Protein AF-0000000086519207 (afdb_homodimer)

Organism: NCBI:txid100452

Foldseek 3Di:
DVVVVPPVPPPVVVVVPPPPPPPDCPPPPCVVVPDDPPPPPPDDDPPVPPPDDPDPPPPPPCDDDDPPPPPCCVVPPQDPPRVVVVVLVVLLVVLLVLLVVLLVVLVVLLVVLLVLLVVLLVLLVVLLVLLVVLLVCPPVVPSNVVSVVVNVVSVVVNVVSVVVNVVSVVVNVVSLVSLQVSLVSNVVSVNNVSSVVSVVSSVVSVVSSVVSVVSSVVSVVSSVVSVVVSVVSVVVVVVVVVVVVVVVVD/DVVVPPPDPPPPVVVVPPPPPPPPPPDDPCVVVPPDPPDPPPPDDPPVPPDDDPDPDPPPPCDDDDPPPPPCPVVPPQDPPRPVVVVLVVLLVVLLVLLVVLLVVLVVLLVVLLVLLVVLLVLLVVLLVLLVVLLVCPPVVPSNVVSVVVNVVSVVVNVVSVVVNVVSVVVNVVSLVSLQVSLVSSVVSVNNVSSVVSVVSSVVSVVSSVVSVVSSVVSVVSSVVSVVVSVVSVVVVVVVVVVVVVVVVD

pLDDT: mean 71.99, std 31.91, range [19.48, 98.69]

Radius of gyration: 36.71 Å; Cα contacts (8 Å, |Δi|>4): 319; chains: 2; bounding box: 105×135×76 Å

Nearest PDB structures (foldseek):
  8e2i-assembly1_F  TM=9.210E-01  e=1.579E-06  Homo sapiens
  8auw-assembly1_D  TM=9.652E-01  e=3.351E-06  Homo sapiens
  4tx5-assembly1_B  TM=9.513E-01  e=6.764E-06  Homo sapiens
  6jx6-assembly1_A  TM=9.518E-01  e=3.048E-05  Homo sapiens
  8e2i-assembly1_F  TM=9.207E-01  e=1.994E-06  Homo sapiens

Sequence (500 aa):
MFSLFSNLYWPAFANMNRFRSIRHPVAKYVQLLSFGGAQTLLAQPFMYTESKEATRSENSHHLPNRPVYSSSSEALTFEPDDPRLRSSECLKNAAGLAVDSTSAILSQTVYTVINIEEQYVELVNRLILLLELQLQVLGLGAEEEKVADLILQTRHEISQVYKRKQDLVILFDSVEKLAVTTAEVAFAAGATYASTSIGERLYSAVREIQQLRATSDEADKNLRSVEVQSIEVMTKHEQNKEVHDRANKTMFSLFSNLYWPAFANMNRFRSIRHPVAKYVQLLSFGGAQTLLAQPFMYTESKEATRSENSHHLPNRPVYSSSSEALTFEPDDPRLRSSECLKNAAGLAVDSTSAILSQTVYTVINIEEQYVELVNRLILLLELQLQVLGLGAEEEKVADLILQTRHEISQVYKRKQDLVILFDSVEKLAVTTAEVAFAAGATYASTSIGERLYSAVREIQQLRATSDEADKNLRSVEVQSIEVMTKHEQNKEVHDRANKT

InterPro domains:
  IPR009062 Smac/DIABLO-like superfamily [SSF46984] (85-245)
  IPR015142 Smac/DIABLO protein [PF09057] (85-243)
  IPR015142 Smac/DIABLO protein [PTHR32247] (81-245)

Solvent-accessible surface area (backbone atoms only — not comparable to full-atom values): 28610 Å² total; per-residue (Å²): 130,74,72,69,68,63,72,74,63,73,62,70,66,62,66,64,66,65,74,62,80,76,74,69,80,66,64,71,69,57,55,70,71,63,65,83,86,75,72,79,76,72,82,71,83,82,69,81,68,86,77,73,83,76,79,79,75,72,81,68,79,76,71,79,82,66,82,72,74,75,72,76,66,72,66,75,75,61,54,93,82,26,70,63,54,57,52,45,50,51,38,26,50,28,30,46,45,30,44,52,25,42,49,46,34,48,51,48,50,50,52,51,50,52,52,50,47,51,51,46,42,51,45,51,52,49,45,45,52,44,53,56,48,41,68,74,30,62,90,40,66,72,61,35,50,55,47,50,52,50,46,53,52,44,52,51,53,45,53,56,50,49,55,52,49,52,53,48,52,56,36,49,54,36,42,50,51,32,45,53,34,41,24,51,33,12,42,64,46,66,27,52,65,55,17,52,50,48,50,50,50,49,52,54,51,53,52,52,51,51,52,52,50,50,54,42,52,50,48,50,52,51,38,53,52,52,51,55,51,47,51,53,53,51,52,52,50,52,53,52,51,52,54,53,54,57,54,69,74,98,132,76,75,71,70,66,76,69,71,62,64,70,68,62,65,62,67,65,75,62,78,76,72,68,76,80,64,71,68,63,56,70,66,60,64,70,84,75,74,81,78,72,84,68,80,81,68,82,72,83,78,75,85,76,79,77,74,71,81,73,77,80,70,76,84,67,83,72,76,75,72,76,68,72,68,74,76,61,54,94,83,27,68,64,54,56,50,46,51,52,39,24,50,28,32,46,44,30,42,52,26,43,48,47,34,47,50,47,48,51,52,49,50,52,53,50,49,50,51,45,40,51,46,50,50,50,44,43,54,44,54,55,50,43,67,73,30,62,90,42,65,73,61,36,51,54,46,51,51,51,44,54,53,46,51,51,51,45,54,58,49,48,52,52,49,52,52,48,52,54,38,49,55,36,43,50,53,34,44,54,34,40,25,50,34,12,42,64,46,65,27,51,67,55,17,52,50,49,50,51,51,49,52,53,50,53,52,52,53,52,53,52,49,50,54,41,51,49,48,51,53,51,39,53,53,51,50,54,51,45,50,54,52,51,52,51,52,52,53,52,52,52,54,53,54,57,55,69,74,98

Secondary structure (DSSP, 8-state):
--GGGTS----TTGGGGG--------TGGGGGG--S-------------------------------------------TT-HHHHHHHHHHHHHHHHHHHHHHHHHHHHHHHHHHHHHHHHHHHHHHHHHHHHHHSTT-HHHHHHHHHHHHHHHHHHHHHHHHHHHHHHHHHHHHHHHHHHHHHHHHTT-HHHHHHHHHHHHHHHHHHHHHHHHHHHHHHHHHHHHHHHHHHHHHHHHHHHHHHHHHH-/--GGGSSSSSSTTGGGGG---------SGGGTTTT--------------------------------------------TT-HHHHHHHHHHHHHHHHHHHHHHHHHHHHHHHHHHHHHHHHHHHHHHHHHHHHHHSTT-HHHHHHHHHHHHHHHHHHHHHHHHHHHHHHHHHHHHHHHHHHHHHHHHTT-HHHHHHHHHHHHHHHHHHHHHHHHHHHHHHHHHHHHHHHHHHHHHHHHHHHHHHHHHH-

Structure (mmCIF, N/CA/C/O backbone):
data_AF-0000000086519207-model_v1
#
loop_
_entity.id
_entity.type
_entity.pdbx_description
1 polymer 'Direct IAP-binding protein with low pI'
#
loop_
_atom_site.group_PDB
_atom_site.id
_atom_site.type_symbol
_atom_site.label_atom_id
_atom_site.label_alt_id
_atom_site.label_comp_id
_atom_site.label_asym_id
_atom_site.label_entity_id
_atom_site.label_seq_id
_atom_site.pdbx_PDB_ins_code
_atom_site.Cartn_x
_atom_site.Cartn_y
_atom_site.Cartn_z
_atom_site.occupancy
_atom_site.B_iso_or_equiv
_atom_site.auth_seq_id
_atom_site.auth_comp_id
_atom_site.auth_asym_id
_atom_site.auth_atom_id
_atom_site.pdbx_PDB_model_num
ATOM 1 N N . MET A 1 1 ? 11.43 58.031 8.531 1 24.39 1 MET A N 1
ATOM 2 C CA . MET A 1 1 ? 11.844 56.656 8.734 1 24.39 1 MET A CA 1
ATOM 3 C C . MET A 1 1 ? 10.648 55.719 8.641 1 24.39 1 MET A C 1
ATOM 5 O O . MET A 1 1 ? 10.805 54.5 8.75 1 24.39 1 MET A O 1
ATOM 9 N N . PHE A 1 2 ? 9.367 56.281 8.719 1 30.7 2 PHE A N 1
ATOM 10 C CA . PHE A 1 2 ? 8.062 55.656 8.664 1 30.7 2 PHE A CA 1
ATOM 11 C C . PHE A 1 2 ? 7.746 55.188 7.246 1 30.7 2 PHE A C 1
ATOM 13 O O . PHE A 1 2 ? 6.77 54.469 7.023 1 30.7 2 PHE A O 1
ATOM 20 N N . SER A 1 3 ? 8.352 55.781 6.176 1 30.7 3 SER A N 1
ATOM 21 C CA . SER A 1 3 ? 7.973 55.469 4.805 1 30.7 3 SER A CA 1
ATOM 22 C C . SER A 1 3 ? 8.367 54.031 4.449 1 30.7 3 SER A C 1
ATOM 24 O O . SER A 1 3 ? 7.996 53.531 3.387 1 30.7 3 SER A O 1
ATOM 26 N N . LEU A 1 4 ? 9.406 53.531 5.078 1 29.53 4 LEU A N 1
ATOM 27 C CA . LEU A 1 4 ? 9.938 52.25 4.625 1 29.53 4 LEU A CA 1
ATOM 28 C C . LEU A 1 4 ? 8.961 51.125 4.922 1 29.53 4 LEU A C 1
ATOM 30 O O . LEU A 1 4 ? 9.148 49.969 4.465 1 29.53 4 LEU A O 1
ATOM 34 N N . PHE A 1 5 ? 8.008 51.375 5.918 1 34.16 5 PHE A N 1
ATOM 35 C CA . PHE A 1 5 ? 7.148 50.25 6.246 1 34.16 5 PHE A CA 1
ATOM 36 C C . PHE A 1 5 ? 6.078 50.062 5.176 1 34.16 5 PHE A C 1
ATOM 38 O O . PHE A 1 5 ? 5.258 49.156 5.27 1 34.16 5 PHE A O 1
ATOM 45 N N . SER A 1 6 ? 5.867 51.094 4.273 1 31.67 6 SER A N 1
ATOM 46 C CA . SER A 1 6 ? 4.723 50.875 3.389 1 31.67 6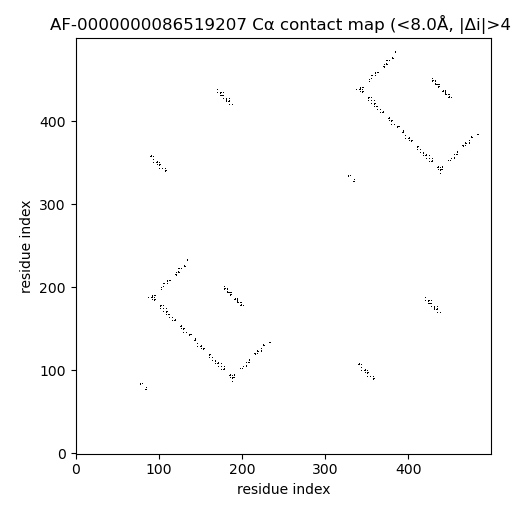 SER A CA 1
ATOM 47 C C . SER A 1 6 ? 4.977 49.719 2.422 1 31.67 6 SER A C 1
ATOM 49 O O . SER A 1 6 ? 4.047 49.031 2.041 1 31.67 6 SER A O 1
ATOM 51 N N . ASN A 1 7 ? 6.168 49.719 1.707 1 30.86 7 ASN A N 1
ATOM 52 C CA . ASN A 1 7 ? 6.293 48.906 0.504 1 30.86 7 ASN A CA 1
ATOM 53 C C . ASN A 1 7 ? 6.395 47.406 0.841 1 30.86 7 ASN A C 1
ATOM 55 O O . ASN A 1 7 ? 6.688 46.594 -0.03 1 30.86 7 ASN A O 1
ATOM 59 N N . LEU A 1 8 ? 6.832 47.125 1.994 1 29.39 8 LEU A N 1
ATOM 60 C CA . LEU A 1 8 ? 6.973 45.656 2.1 1 29.39 8 LEU A CA 1
ATOM 61 C C . LEU A 1 8 ? 5.609 45 2.051 1 29.39 8 LEU A C 1
ATOM 63 O O . LEU A 1 8 ? 4.984 44.75 3.09 1 29.39 8 LEU A O 1
ATOM 67 N N . TYR A 1 9 ? 4.621 45.594 1.282 1 30.41 9 TYR A N 1
ATOM 68 C CA . TYR A 1 9 ? 3.344 44.938 1.019 1 30.41 9 TYR A CA 1
ATOM 69 C C . TYR A 1 9 ? 3.551 43.5 0.529 1 30.41 9 TYR A C 1
ATOM 71 O O . TYR A 1 9 ? 4.477 43.219 -0.237 1 30.41 9 TYR A O 1
ATOM 79 N N . TRP A 1 10 ? 2.678 42.469 1.16 1 34.84 10 TRP A N 1
ATOM 80 C CA . TRP A 1 10 ? 2.496 41.031 1.394 1 34.84 10 TRP A CA 1
ATOM 81 C C . TRP A 1 10 ? 2.107 40.312 0.105 1 34.84 10 TRP A C 1
ATOM 83 O O . TRP A 1 10 ? 0.924 40.25 -0.23 1 34.84 10 TRP A O 1
ATOM 93 N N . PRO A 1 11 ? 2.758 40.531 -1.058 1 32.5 11 PRO A N 1
ATOM 94 C CA . PRO A 1 11 ? 2.346 39.562 -2.082 1 32.5 11 PRO A CA 1
ATOM 95 C C . PRO A 1 11 ? 2.434 38.125 -1.604 1 32.5 11 PRO A C 1
ATOM 97 O O . PRO A 1 11 ? 1.894 37.219 -2.25 1 32.5 11 PRO A O 1
ATOM 100 N N . ALA A 1 12 ? 3.26 37.969 -0.569 1 32.34 12 ALA A N 1
ATOM 101 C CA . ALA A 1 12 ? 3.525 36.531 -0.323 1 32.34 12 ALA A CA 1
ATOM 102 C C . ALA A 1 12 ? 2.248 35.812 0.074 1 32.34 12 ALA A C 1
ATOM 104 O O . ALA A 1 12 ? 2.135 34.594 -0.128 1 32.34 12 ALA A O 1
ATOM 105 N N . PHE A 1 13 ? 1.329 36.5 0.765 1 36.12 13 PHE A N 1
ATOM 106 C CA . PHE A 1 13 ? 0.187 35.719 1.213 1 36.12 13 PHE A CA 1
ATOM 107 C C . PHE A 1 13 ? -0.765 35.438 0.056 1 36.12 13 PHE A C 1
ATOM 109 O O . PHE A 1 13 ? -1.738 34.688 0.212 1 36.12 13 PHE A O 1
ATOM 116 N N . ALA A 1 14 ? -0.701 36.188 -1.072 1 32.34 14 ALA A N 1
ATOM 117 C CA . ALA A 1 14 ? -1.668 35.875 -2.123 1 32.34 14 ALA A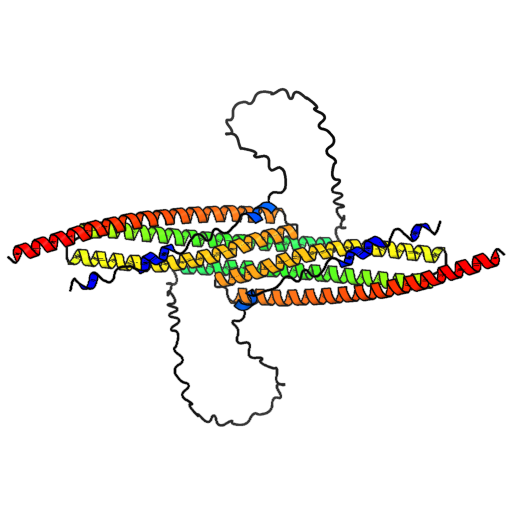 CA 1
ATOM 118 C C . ALA A 1 14 ? -1.455 34.469 -2.674 1 32.34 14 ALA A C 1
ATOM 120 O O . ALA A 1 14 ? -2.393 33.844 -3.176 1 32.34 14 ALA A O 1
ATOM 121 N N . ASN A 1 15 ? -0.24 34.125 -2.834 1 30.66 15 ASN A N 1
ATOM 122 C CA . ASN A 1 15 ? -0.024 32.875 -3.557 1 30.66 15 ASN A CA 1
ATOM 123 C C . ASN A 1 15 ? -0.423 31.656 -2.717 1 30.66 15 ASN A C 1
ATOM 125 O O . ASN A 1 15 ? -0.167 30.516 -3.105 1 30.66 15 ASN A O 1
ATOM 129 N N . MET A 1 16 ? -0.828 31.953 -1.453 1 29.11 16 MET A N 1
ATOM 130 C CA . MET A 1 16 ? -1.184 30.766 -0.676 1 29.11 16 MET A CA 1
ATOM 131 C C . MET A 1 16 ? -2.451 30.109 -1.222 1 29.11 16 MET A C 1
ATOM 133 O O . MET A 1 16 ? -2.793 29 -0.841 1 29.11 16 MET A O 1
ATOM 137 N N . ASN A 1 17 ? -3.285 30.938 -1.948 1 30.48 17 ASN A N 1
ATOM 138 C CA . ASN A 1 17 ? -4.574 30.328 -2.266 1 30.48 17 ASN A CA 1
ATOM 139 C C . ASN A 1 17 ? -4.426 29.203 -3.291 1 30.48 17 ASN A C 1
ATOM 141 O O . ASN A 1 17 ? -5.418 28.641 -3.74 1 30.48 17 ASN A O 1
ATOM 145 N N . ARG A 1 18 ? -3.289 29.203 -3.959 1 27.53 18 ARG A N 1
ATOM 146 C CA . ARG A 1 18 ? -3.371 28.328 -5.129 1 27.53 18 ARG A CA 1
ATOM 147 C C . ARG A 1 18 ? -3.441 26.859 -4.715 1 27.53 18 ARG A C 1
ATOM 149 O O . ARG A 1 18 ? -3.432 25.969 -5.566 1 27.53 18 ARG A O 1
ATOM 156 N N . PHE A 1 19 ? -3.098 26.578 -3.516 1 29.86 19 PHE A N 1
ATOM 157 C CA . PHE A 1 19 ? -3.16 25.125 -3.355 1 29.86 19 PHE A CA 1
ATOM 158 C C . PHE A 1 19 ? -4.602 24.641 -3.406 1 29.86 19 PHE A C 1
ATOM 160 O O . PHE A 1 19 ? -5.324 24.719 -2.41 1 29.86 19 PHE A O 1
ATOM 167 N N . ARG A 1 20 ? -5.336 24.812 -4.543 1 24.98 20 ARG A N 1
ATOM 168 C CA . ARG A 1 20 ? -6.621 24.188 -4.844 1 24.98 20 ARG A CA 1
ATOM 169 C C . ARG A 1 20 ? -6.629 22.719 -4.43 1 24.98 20 ARG A C 1
ATOM 171 O O . ARG A 1 20 ? -5.59 22.062 -4.461 1 24.98 20 ARG A O 1
ATOM 178 N N . SER A 1 21 ? -7.863 22.266 -3.965 1 27.11 21 SER A N 1
ATOM 179 C CA . SER A 1 21 ? -8.375 20.984 -3.518 1 27.11 21 SER A CA 1
ATOM 180 C C . SER A 1 21 ? -8.055 19.875 -4.52 1 27.11 21 SER A C 1
ATOM 182 O O . SER A 1 21 ? -8.43 19.969 -5.691 1 27.11 21 SER A O 1
ATOM 184 N N . ILE A 1 22 ? -6.906 19.438 -4.52 1 27.31 22 ILE A N 1
ATOM 185 C CA . ILE A 1 22 ? -6.828 18.172 -5.23 1 27.31 22 ILE A CA 1
ATOM 186 C C . ILE A 1 22 ? -7.977 17.266 -4.797 1 27.31 22 ILE A C 1
ATOM 188 O O . ILE A 1 22 ? -7.988 16.75 -3.67 1 27.31 22 ILE A O 1
ATOM 192 N N . ARG A 1 23 ? -9.195 17.516 -5.312 1 27.05 23 ARG A N 1
ATOM 193 C CA . ARG A 1 23 ? -10.281 16.547 -5.215 1 27.05 23 ARG A CA 1
ATOM 194 C C . ARG A 1 23 ? -9.828 15.164 -5.676 1 27.05 23 ARG A C 1
ATOM 196 O O . ARG A 1 23 ? -9.445 14.984 -6.832 1 27.05 23 ARG A O 1
ATOM 203 N N . HIS A 1 24 ? -9.219 14.461 -4.777 1 28.16 24 HIS A N 1
ATOM 204 C CA . HIS A 1 24 ? -8.914 13.07 -5.09 1 28.16 24 HIS A CA 1
ATOM 205 C C . HIS A 1 24 ? -10.18 12.281 -5.402 1 28.16 24 HIS A C 1
ATOM 207 O O . HIS A 1 24 ? -11.203 12.445 -4.723 1 28.16 24 HIS A O 1
ATOM 213 N N . PRO A 1 25 ? -10.398 11.953 -6.633 1 24.98 25 PRO A N 1
ATOM 214 C CA . PRO A 1 25 ? -11.516 11.055 -6.941 1 24.98 25 PRO A CA 1
ATOM 215 C C . PRO A 1 25 ? -11.516 9.789 -6.082 1 24.98 25 PRO A C 1
ATOM 217 O O . PRO A 1 25 ? -10.641 8.938 -6.238 1 24.98 25 PRO A O 1
ATOM 220 N N . VAL A 1 26 ? -11.734 9.914 -4.883 1 30.59 26 VAL A N 1
ATOM 221 C CA . VAL A 1 26 ? -11.969 8.703 -4.102 1 30.59 26 VAL A CA 1
ATOM 222 C C . VAL A 1 26 ? -13.133 7.918 -4.703 1 30.59 26 VAL A C 1
ATOM 224 O O . VAL A 1 26 ? -13.617 6.957 -4.102 1 30.59 26 VAL A O 1
ATOM 227 N N . ALA A 1 27 ? -13.805 8.406 -5.773 1 23.67 27 ALA A N 1
ATOM 228 C CA . ALA A 1 27 ? -15.102 7.789 -6.043 1 23.67 27 ALA A CA 1
ATOM 229 C C . ALA A 1 27 ? -14.953 6.297 -6.328 1 23.67 27 ALA A C 1
ATOM 231 O O . ALA A 1 27 ? -15.75 5.484 -5.863 1 23.67 27 ALA A O 1
ATOM 232 N N . LYS A 1 28 ? -14.141 6.027 -7.305 1 28.42 28 LYS A N 1
ATOM 233 C CA . LYS A 1 28 ? -14.547 4.785 -7.957 1 28.42 28 LYS A CA 1
ATOM 234 C C . LYS A 1 28 ? -14.258 3.578 -7.066 1 28.42 28 LYS A C 1
ATOM 236 O O . LYS A 1 28 ? -14.789 2.488 -7.305 1 28.42 28 LYS A O 1
ATOM 241 N N . TYR A 1 29 ? -13.211 3.742 -6.23 1 25.97 29 TYR A N 1
ATOM 242 C CA . TYR A 1 29 ? -12.82 2.436 -5.711 1 25.97 29 TYR A CA 1
ATOM 243 C C . TYR A 1 29 ? -13.789 1.962 -4.637 1 25.97 29 TYR A C 1
ATOM 245 O O . TYR A 1 29 ? -13.641 0.86 -4.102 1 25.97 29 TYR A O 1
ATOM 253 N N . VAL A 1 30 ? -14.586 2.904 -4.152 1 29.69 30 VAL A N 1
ATOM 254 C CA . VAL A 1 30 ? -15.438 2.371 -3.094 1 29.69 30 VAL A CA 1
ATOM 255 C C . VAL A 1 30 ? -16.422 1.354 -3.678 1 29.69 30 VAL A C 1
ATOM 257 O O . VAL A 1 30 ? -17.25 0.794 -2.959 1 29.69 30 VAL A O 1
ATOM 260 N N . GLN A 1 31 ? -16.469 1.363 -5.008 1 28.92 31 GLN A N 1
ATOM 261 C CA . GLN A 1 31 ? -17.5 0.447 -5.477 1 28.92 31 GLN A CA 1
ATOM 262 C C . GLN A 1 31 ? -17.188 -0.991 -5.074 1 28.92 31 GLN A C 1
ATOM 264 O O . GLN A 1 31 ? -18.031 -1.872 -5.172 1 28.92 31 GLN A O 1
ATOM 269 N N . LEU A 1 32 ? -15.914 -1.233 -4.957 1 29.12 32 LEU A N 1
ATOM 270 C CA . LEU A 1 32 ? -15.75 -2.67 -4.758 1 29.12 32 LEU A CA 1
ATOM 271 C C . LEU A 1 32 ? -16.328 -3.102 -3.414 1 29.12 32 LEU A C 1
ATOM 273 O O . LEU A 1 32 ? -16.484 -4.297 -3.156 1 29.12 32 LEU A O 1
ATOM 277 N N . LEU A 1 33 ? -16.406 -2.094 -2.467 1 29.27 33 LEU A N 1
ATOM 278 C CA . LEU A 1 33 ? -16.906 -2.6 -1.193 1 29.27 33 LEU A CA 1
ATOM 279 C C . LEU A 1 33 ? -18.391 -2.93 -1.284 1 29.27 33 LEU A C 1
ATOM 281 O O . LEU A 1 33 ? -19.031 -3.201 -0.268 1 29.27 33 LEU A O 1
ATOM 285 N N . SER A 1 34 ? -19.078 -2.477 -2.338 1 27.73 34 SER A N 1
ATOM 286 C CA . SER A 1 34 ? -20.5 -2.789 -2.33 1 27.73 34 SER A CA 1
ATOM 287 C C . SER A 1 34 ? -20.734 -4.297 -2.367 1 27.73 34 SER A C 1
ATOM 289 O O . SER A 1 34 ? -20.891 -4.879 -3.443 1 27.73 34 SER A O 1
ATOM 291 N N . PHE A 1 35 ? -20.047 -5.109 -1.76 1 28.55 35 PHE A N 1
ATOM 292 C CA . PHE A 1 35 ? -20.641 -6.445 -1.82 1 28.55 35 PHE A CA 1
ATOM 293 C C . PHE A 1 35 ? -22.109 -6.414 -1.422 1 28.55 35 PHE A C 1
ATOM 295 O O . PHE A 1 35 ? -22.969 -6.07 -2.234 1 28.55 35 PHE A O 1
ATOM 302 N N . GLY A 1 36 ? -22.703 -7.535 -0.501 1 25.81 36 GLY A N 1
ATOM 303 C CA . GLY A 1 36 ? -24.047 -8 -0.217 1 25.81 36 GLY A CA 1
ATOM 304 C C . GLY A 1 36 ? -24.922 -6.934 0.406 1 25.81 36 GLY A C 1
ATOM 305 O O . GLY A 1 36 ? -24.438 -5.867 0.796 1 25.81 36 GLY A O 1
ATOM 306 N N . GLY A 1 37 ? -26.328 -7.293 0.832 1 25.7 37 GLY A N 1
ATOM 307 C CA . GLY A 1 37 ? -27.516 -6.746 1.441 1 25.7 37 GLY A CA 1
ATOM 308 C C . GLY A 1 37 ? -27.25 -5.965 2.713 1 25.7 37 GLY A C 1
ATOM 309 O O . GLY A 1 37 ? -27.281 -6.523 3.811 1 25.7 37 GLY A O 1
ATOM 310 N N . ALA A 1 38 ? -26.359 -5.211 2.816 1 24.83 38 ALA A N 1
ATOM 311 C CA . ALA A 1 38 ? -26.422 -4.508 4.094 1 24.83 38 ALA A CA 1
ATOM 312 C C . ALA A 1 38 ? -27.688 -3.668 4.195 1 24.83 38 ALA A C 1
ATOM 314 O O . ALA A 1 38 ? -27.859 -2.691 3.461 1 24.83 38 ALA A O 1
ATOM 315 N N . GLN A 1 39 ? -28.922 -4.316 4.535 1 25.41 39 GLN A N 1
ATOM 316 C CA . GLN A 1 39 ? -30.078 -3.676 5.148 1 25.41 39 GLN A CA 1
ATOM 317 C C . GLN A 1 39 ? -29.656 -2.607 6.148 1 25.41 39 GLN A C 1
ATOM 319 O O . GLN A 1 39 ? -28.719 -2.812 6.922 1 25.41 39 GLN A O 1
ATOM 324 N N . THR A 1 40 ? -29.953 -1.462 5.828 1 24.44 40 THR A N 1
ATOM 325 C CA . THR A 1 40 ? -29.922 -0.257 6.648 1 24.44 40 THR A CA 1
ATOM 326 C C . THR A 1 40 ? -30.562 -0.51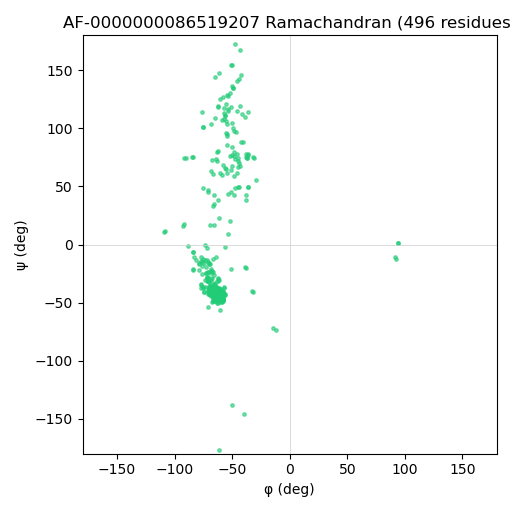4 8.008 1 24.44 40 THR A C 1
ATOM 328 O O . THR A 1 40 ? -31.781 -0.67 8.109 1 24.44 40 THR A O 1
ATOM 331 N N . LEU A 1 41 ? -30.062 -1.438 8.898 1 23.27 41 LEU A N 1
ATOM 332 C CA . LEU A 1 41 ? -30.625 -1.521 10.234 1 23.27 41 LEU A CA 1
ATOM 333 C C . LEU A 1 41 ? -30.578 -0.163 10.93 1 23.27 41 LEU A C 1
ATOM 335 O O . LEU A 1 41 ? -29.516 0.302 11.328 1 23.27 41 LEU A O 1
ATOM 339 N N . LEU A 1 42 ? -31.312 0.831 10.43 1 22.16 42 LEU A N 1
ATOM 340 C CA . LEU A 1 42 ? -31.562 2.064 11.172 1 22.16 42 LEU A CA 1
ATOM 341 C C . LEU A 1 42 ? -31.969 1.767 12.609 1 22.16 42 LEU A C 1
ATOM 343 O O . LEU A 1 42 ? -32.906 1.018 12.844 1 22.16 42 LEU A O 1
ATOM 347 N N . ALA A 1 43 ? -31.078 1.81 13.547 1 21.8 43 ALA A N 1
ATOM 348 C CA . ALA A 1 43 ? -31.266 1.652 14.984 1 21.8 43 ALA A CA 1
ATOM 349 C C . ALA A 1 43 ? -32.312 2.625 15.516 1 21.8 43 ALA A C 1
ATOM 351 O O . ALA A 1 43 ? -32.156 3.842 15.383 1 21.8 43 ALA A O 1
ATOM 352 N N . GLN A 1 44 ? -33.656 2.299 15.484 1 22.59 44 GLN A N 1
ATOM 353 C CA . GLN A 1 44 ? -34.719 2.98 16.234 1 22.59 44 GLN A CA 1
ATOM 354 C C . GLN A 1 44 ? -34.312 3.209 17.688 1 22.59 44 GLN A C 1
ATOM 356 O O . GLN A 1 44 ? -33.469 2.471 18.219 1 22.59 44 GLN A O 1
ATOM 361 N N . PRO A 1 45 ? -34.656 4.395 18.297 1 23.45 45 PRO A N 1
ATOM 362 C CA . PRO A 1 45 ? -34.438 4.707 19.719 1 23.45 45 PRO A CA 1
ATOM 363 C C . PRO A 1 45 ? -35.094 3.678 20.641 1 23.45 45 PRO A C 1
ATOM 365 O O . PRO A 1 45 ? -36.188 3.154 20.328 1 23.45 45 PRO A O 1
ATOM 368 N N . PHE A 1 46 ? -34.312 2.83 21.359 1 24.3 46 PHE A N 1
ATOM 369 C CA . PHE A 1 46 ? -34.719 1.744 22.25 1 24.3 46 PHE A CA 1
ATOM 370 C C . PHE A 1 46 ? -35.688 2.236 23.297 1 24.3 46 PHE A C 1
ATOM 372 O O . PHE A 1 46 ? -35.281 2.812 24.312 1 24.3 46 PHE A O 1
ATOM 379 N N . MET A 1 47 ? -36.688 3.072 22.938 1 22.23 47 MET A N 1
ATOM 380 C CA . MET A 1 47 ? -37.656 3.172 24.031 1 22.23 47 MET A CA 1
ATOM 381 C C . MET A 1 47 ? -38.094 1.787 24.516 1 22.23 47 MET A C 1
ATOM 383 O O . MET A 1 47 ? -38.25 0.866 23.703 1 22.23 47 MET A O 1
ATOM 387 N N . TYR A 1 48 ? -37.844 1.374 25.859 1 22.05 48 TYR A N 1
ATOM 388 C CA . TYR A 1 48 ? -38.094 0.161 26.625 1 22.05 48 TYR A CA 1
ATOM 389 C C . TYR A 1 48 ? -39.562 -0.244 26.547 1 22.05 48 TYR A C 1
ATOM 391 O O . TYR A 1 48 ? -40 -1.147 27.266 1 22.05 48 TYR A O 1
ATOM 399 N N . THR A 1 49 ? -40.375 0.408 25.672 1 21.28 49 THR A N 1
ATOM 400 C CA . THR A 1 49 ? -41.719 0.034 26.047 1 21.28 49 THR A CA 1
ATOM 401 C C . THR A 1 49 ? -41.938 -1.473 25.922 1 21.28 49 THR A C 1
ATOM 403 O O . THR A 1 49 ? -41.25 -2.133 25.141 1 21.28 49 THR A O 1
ATOM 406 N N . GLU A 1 50 ? -42.875 -2.154 26.859 1 22.58 50 GLU A N 1
ATOM 407 C CA . GLU A 1 50 ? -43.375 -3.512 27.109 1 22.58 50 GLU A CA 1
ATOM 408 C C . GLU A 1 50 ? -43.969 -4.125 25.859 1 22.58 50 GLU A C 1
ATOM 410 O O . GLU A 1 50 ? -45 -3.645 25.359 1 22.58 50 GLU A O 1
ATOM 415 N N . SER A 1 51 ? -43.188 -4.301 24.812 1 20.78 51 SER A N 1
ATOM 416 C CA . SER A 1 51 ? -43.656 -4.668 23.469 1 20.78 51 SER A CA 1
ATOM 417 C C . SER A 1 51 ? -44.469 -5.945 23.516 1 20.78 51 SER A C 1
ATOM 419 O O . SER A 1 51 ? -44.031 -6.977 24 1 20.78 51 SER A O 1
ATOM 421 N N . LYS A 1 52 ? -45.812 -5.746 23.578 1 20.72 52 LYS A N 1
ATOM 422 C CA . LYS A 1 52 ? -46.906 -6.742 23.547 1 20.72 52 LYS A CA 1
ATOM 423 C C . LYS A 1 52 ? -46.625 -7.797 22.469 1 20.72 52 LYS A C 1
ATOM 425 O O . LYS A 1 52 ? -45.875 -7.551 21.531 1 20.72 52 LYS A O 1
ATOM 430 N N . GLU A 1 53 ? -47.375 -8.992 22.422 1 21.28 53 GLU A N 1
ATOM 431 C CA . GLU A 1 53 ? -47.5 -10.367 21.938 1 21.28 53 GLU A CA 1
ATOM 432 C C . GLU A 1 53 ? -47.781 -10.391 20.438 1 21.28 53 GLU A C 1
ATOM 434 O O . GLU A 1 53 ? -48.875 -10.07 20 1 21.28 53 GLU A O 1
ATOM 439 N N . ALA A 1 54 ? -47.094 -9.609 19.609 1 21.58 54 ALA A N 1
ATOM 440 C CA . ALA A 1 54 ? -47.625 -9.562 18.25 1 21.58 54 ALA A CA 1
ATOM 441 C C . ALA A 1 54 ? -47.719 -10.961 17.641 1 21.58 54 ALA A C 1
ATOM 443 O O . ALA A 1 54 ? -46.781 -11.773 17.797 1 21.58 54 ALA A O 1
ATOM 444 N N . THR A 1 55 ? -48.875 -11.438 17.438 1 19.73 55 THR A N 1
ATOM 445 C CA . THR A 1 55 ? -49.375 -12.648 16.812 1 19.73 55 THR A CA 1
ATOM 446 C C . THR A 1 55 ? -48.844 -12.797 15.398 1 19.73 55 THR A C 1
ATOM 448 O O . THR A 1 55 ? -48.938 -11.875 14.586 1 19.73 55 THR A O 1
ATOM 451 N N . ARG A 1 56 ? -47.719 -13.562 15.188 1 20.62 56 ARG A N 1
ATOM 452 C CA . ARG A 1 56 ? -46.906 -14 14.039 1 20.62 56 ARG A CA 1
ATOM 453 C C . ARG A 1 56 ? -47.812 -14.562 12.945 1 20.62 56 ARG A C 1
ATOM 455 O O . ARG A 1 56 ? -48.406 -15.641 13.109 1 20.62 56 ARG A O 1
ATOM 462 N N . SER A 1 57 ? -48.75 -13.695 12.469 1 19.48 57 SER A N 1
ATOM 463 C CA . SER A 1 57 ? -49.531 -14.383 11.43 1 19.48 57 SER A CA 1
ATOM 464 C C . SER A 1 57 ? -48.625 -14.875 10.305 1 19.48 57 SER A C 1
ATOM 466 O O . SER A 1 57 ? -47.625 -14.211 9.953 1 19.48 57 SER A O 1
ATOM 468 N N . GLU A 1 58 ? -48.625 -16.172 9.891 1 20.78 58 GLU A N 1
ATOM 469 C CA . GLU A 1 58 ? -47.938 -17.188 9.094 1 20.78 58 GLU A CA 1
ATOM 470 C C . GLU A 1 58 ? -48 -16.844 7.609 1 20.78 58 GLU A C 1
ATOM 472 O O . GLU A 1 58 ? -47.562 -17.656 6.773 1 20.78 58 GLU A O 1
ATOM 477 N N . ASN A 1 59 ? -48.312 -15.602 7.207 1 19.92 59 ASN A N 1
ATOM 478 C CA . ASN A 1 59 ? -48.656 -15.742 5.801 1 19.92 59 ASN A CA 1
ATOM 479 C C . ASN A 1 59 ? -47.469 -16.172 4.961 1 19.92 59 ASN A C 1
ATOM 481 O O . ASN A 1 59 ? -46.375 -15.57 5.062 1 19.92 59 ASN A O 1
ATOM 485 N N . SER A 1 60 ? -47.375 -17.406 4.43 1 20.06 60 SER A N 1
ATOM 486 C CA . SER A 1 60 ? -46.438 -18.266 3.699 1 20.06 60 SER A CA 1
ATOM 487 C C . SER A 1 60 ? -46.156 -17.719 2.307 1 20.06 60 SER A C 1
ATOM 489 O O . SER A 1 60 ? -45.656 -18.438 1.437 1 20.06 60 SER A O 1
ATOM 491 N N . HIS A 1 61 ? -46.125 -16.422 2.178 1 21.28 61 HIS A N 1
ATOM 492 C CA . HIS A 1 61 ? -46.062 -16.156 0.745 1 21.28 61 HIS A CA 1
ATOM 493 C C . HIS A 1 61 ? -44.844 -16.844 0.118 1 21.28 61 HIS A C 1
ATOM 495 O O . HIS A 1 61 ? -43.781 -16.875 0.718 1 21.28 61 HIS A O 1
ATOM 501 N N . HIS A 1 62 ? -45.062 -17.781 -0.805 1 20.72 62 HIS A N 1
ATOM 502 C CA . HIS A 1 62 ? -44.25 -18.672 -1.617 1 20.72 62 HIS A CA 1
ATOM 503 C C . HIS A 1 62 ? -43.312 -17.875 -2.525 1 20.72 62 HIS A C 1
ATOM 505 O O . HIS A 1 62 ? -43.75 -17.125 -3.395 1 20.72 62 HIS A O 1
ATOM 511 N N . LEU A 1 63 ? -42.5 -17.156 -2.098 1 23.97 63 LEU A N 1
ATOM 512 C CA . LEU A 1 63 ? -41.594 -16.391 -2.975 1 23.97 63 LEU A CA 1
ATOM 513 C C . LEU A 1 63 ? -40.875 -17.328 -3.953 1 23.97 63 LEU A C 1
ATOM 515 O O . LEU A 1 63 ? -40.469 -18.422 -3.582 1 23.97 63 LEU A O 1
ATOM 519 N N . PRO A 1 64 ? -41.156 -17.156 -5.199 1 22.67 64 PRO A N 1
ATOM 520 C CA . PRO A 1 64 ? -40.625 -18.078 -6.211 1 22.67 64 PRO A CA 1
ATOM 521 C C . PRO A 1 64 ? -39.125 -18.297 -6.078 1 22.67 64 PRO A C 1
ATOM 523 O O . PRO A 1 64 ? -38.438 -17.516 -5.418 1 22.67 64 PRO A O 1
ATOM 526 N N . ASN A 1 65 ? -38.656 -19.453 -6.555 1 20.25 65 ASN A N 1
ATOM 527 C CA . ASN A 1 65 ? -37.406 -20.219 -6.469 1 20.25 65 ASN A CA 1
ATOM 528 C C . ASN A 1 65 ? -36.219 -19.453 -7.09 1 20.25 65 ASN A C 1
ATOM 530 O O . ASN A 1 65 ? -36.281 -19.094 -8.266 1 20.25 65 ASN A O 1
ATOM 534 N N . ARG A 1 66 ? -35.75 -18.469 -6.512 1 23.7 66 ARG A N 1
ATOM 535 C CA . ARG A 1 66 ? -34.531 -17.812 -7.012 1 23.7 66 ARG A CA 1
ATOM 536 C C . ARG A 1 66 ? -33.5 -18.859 -7.449 1 23.7 66 ARG A C 1
ATOM 538 O O . ARG A 1 66 ? -33.281 -19.828 -6.742 1 23.7 66 ARG A O 1
ATOM 545 N N . PRO A 1 67 ? -33.25 -18.922 -8.734 1 24.62 67 PRO A N 1
ATOM 546 C CA . PRO A 1 67 ? -32.25 -19.922 -9.094 1 24.62 67 PRO A CA 1
ATOM 547 C C . PRO A 1 67 ? -31 -19.844 -8.234 1 24.62 67 PRO A C 1
ATOM 549 O O . PRO A 1 67 ? -30.562 -18.734 -7.883 1 24.62 67 PRO A O 1
ATOM 552 N N . VAL A 1 68 ? -30.891 -20.656 -7.234 1 24.31 68 VAL A N 1
ATOM 553 C CA . VAL A 1 68 ? -29.75 -20.938 -6.359 1 24.31 68 VAL A CA 1
ATOM 554 C C . VAL A 1 68 ? -28.484 -21.094 -7.195 1 24.31 68 VAL A C 1
ATOM 556 O O . VAL A 1 68 ? -28.406 -21.969 -8.055 1 24.31 68 VAL A O 1
ATOM 559 N N . TYR A 1 69 ? -28.016 -19.969 -7.719 1 23.78 69 TYR A N 1
ATOM 560 C CA . TYR A 1 69 ? -26.688 -20.172 -8.273 1 23.78 69 TYR A CA 1
ATOM 561 C C . TYR A 1 69 ? -25.844 -21.062 -7.367 1 23.78 69 TYR A C 1
ATOM 563 O O . TYR A 1 69 ? -25.703 -20.781 -6.172 1 23.78 69 TYR A O 1
ATOM 571 N N . SER A 1 70 ? -25.891 -22.328 -7.531 1 24.27 70 SER A N 1
ATOM 572 C CA . SER A 1 70 ? -25.062 -23.344 -6.883 1 24.27 70 SER A CA 1
ATOM 573 C C . SER A 1 70 ? -23.609 -22.922 -6.832 1 24.27 70 SER A C 1
ATOM 575 O O . SER A 1 70 ? -22.984 -22.703 -7.875 1 24.27 70 SER A O 1
ATOM 577 N N . SER A 1 71 ? -23.281 -21.938 -6.09 1 27.39 71 SER A N 1
ATOM 578 C CA . SER A 1 71 ? -21.906 -21.688 -5.668 1 27.39 71 SER A CA 1
ATOM 579 C C . SER A 1 71 ? -21.156 -22.984 -5.402 1 27.39 71 SER A C 1
ATOM 581 O O . SER A 1 71 ? -21.344 -23.609 -4.348 1 27.39 71 SER A O 1
ATOM 583 N N . SER A 1 72 ? -21.188 -23.906 -6.273 1 27.48 72 SER A N 1
ATOM 584 C CA . SER A 1 72 ? -20.359 -25.078 -6.027 1 27.48 72 SER A CA 1
ATOM 585 C C . SER A 1 72 ? -18.969 -24.688 -5.547 1 27.48 72 SER A C 1
ATOM 587 O O . SER A 1 72 ? -18.109 -24.312 -6.352 1 27.48 72 SER A O 1
ATOM 589 N N . SER A 1 73 ? -18.875 -23.812 -4.551 1 30.2 73 SER A N 1
ATOM 590 C CA . SER A 1 73 ? -17.688 -23.719 -3.707 1 30.2 73 SER A CA 1
ATOM 591 C C . SER A 1 73 ? -17.109 -25.078 -3.414 1 30.2 73 SER A C 1
ATOM 593 O O . SER A 1 73 ? -17.547 -25.781 -2.496 1 30.2 73 SER A O 1
ATOM 595 N N . GLU A 1 74 ? -17.031 -25.922 -4.316 1 31.78 74 GLU A N 1
ATOM 596 C CA . GLU A 1 74 ? -16.281 -27.109 -3.945 1 31.78 74 GLU A CA 1
ATOM 597 C C . GLU A 1 74 ? -15.07 -26.75 -3.076 1 31.78 74 GLU A C 1
ATOM 599 O O . GLU A 1 74 ? -14.148 -26.078 -3.535 1 31.78 74 GLU A O 1
ATOM 604 N N . ALA A 1 75 ? -15.305 -26.438 -1.814 1 32.25 75 ALA A N 1
ATOM 605 C CA . ALA A 1 75 ? -14.32 -26.469 -0.74 1 32.25 75 ALA A CA 1
ATOM 606 C C . ALA A 1 75 ? -13.273 -27.547 -0.986 1 32.25 75 ALA A C 1
ATOM 608 O O . ALA A 1 75 ? -13.609 -28.734 -1.057 1 32.25 75 ALA A O 1
ATOM 609 N N . LEU A 1 76 ? -12.422 -27.328 -1.842 1 34.5 76 LEU A N 1
ATOM 610 C CA . LEU A 1 76 ? -11.328 -28.297 -1.832 1 34.5 76 LEU A CA 1
ATOM 611 C C . LEU A 1 76 ? -11 -28.734 -0.408 1 34.5 76 LEU A C 1
ATOM 613 O O . LEU A 1 76 ? -10.727 -27.891 0.456 1 34.5 76 LEU A O 1
ATOM 617 N N . THR A 1 77 ? -11.766 -29.562 0.101 1 34.09 77 THR A N 1
ATOM 618 C CA . THR A 1 77 ? -11.492 -30.266 1.349 1 34.09 77 THR A CA 1
ATOM 619 C C . THR A 1 77 ? -10.016 -30.609 1.466 1 34.09 77 THR A C 1
ATOM 621 O O . THR A 1 77 ? -9.492 -31.422 0.69 1 34.09 77 THR A O 1
ATOM 624 N N . PHE A 1 78 ? -9.281 -29.562 1.743 1 37.81 78 PHE A N 1
ATOM 625 C CA . PHE A 1 78 ? -7.887 -29.906 2.002 1 37.81 78 PHE A CA 1
ATOM 626 C C . PHE A 1 78 ? -7.773 -30.812 3.225 1 37.81 78 PHE A C 1
ATOM 628 O O . PHE A 1 78 ? -8.555 -30.688 4.172 1 37.81 78 PHE A O 1
ATOM 635 N N . GLU A 1 79 ? -7.309 -31.828 2.965 1 45.53 79 GLU A N 1
ATOM 636 C CA . GLU A 1 79 ? -6.91 -32.594 4.133 1 45.53 79 GLU A CA 1
ATOM 637 C C . GLU A 1 79 ? -6.07 -31.766 5.094 1 45.53 79 GLU A C 1
ATOM 639 O O . GLU A 1 79 ? -5.379 -30.844 4.676 1 45.53 79 GLU A O 1
ATOM 644 N N . PRO A 1 80 ? -6.379 -31.891 6.352 1 46.75 80 PRO A N 1
ATOM 645 C CA . PRO A 1 80 ? -5.676 -31.156 7.402 1 46.75 80 PRO A CA 1
ATOM 646 C C . PRO A 1 80 ? -4.203 -30.922 7.078 1 46.75 80 PRO A C 1
ATOM 648 O O . PRO A 1 80 ? -3.645 -29.875 7.43 1 46.75 80 PRO A O 1
ATOM 651 N N . ASP A 1 81 ? -3.51 -31.906 6.496 1 47.44 81 ASP A N 1
ATOM 652 C CA . ASP A 1 81 ? -2.074 -31.891 6.227 1 47.44 81 ASP A CA 1
ATOM 653 C C . ASP A 1 81 ? -1.782 -31.359 4.824 1 47.44 81 ASP A C 1
ATOM 655 O O . ASP A 1 81 ? -0.714 -31.625 4.266 1 47.44 81 ASP A O 1
ATOM 659 N N . ASP A 1 82 ? -2.756 -30.75 4.309 1 51.59 82 ASP A N 1
ATOM 660 C CA . ASP A 1 82 ? -2.586 -30.312 2.926 1 51.59 82 ASP A CA 1
ATOM 661 C C . ASP A 1 82 ? -1.668 -29.094 2.842 1 51.59 82 ASP A C 1
ATOM 663 O O . ASP A 1 82 ? -1.973 -28.047 3.404 1 51.59 82 ASP A O 1
ATOM 667 N N . PRO A 1 83 ? -0.438 -29.391 2.473 1 57.41 83 PRO A N 1
ATOM 668 C CA . PRO A 1 83 ? 0.53 -28.297 2.377 1 57.41 83 PRO A CA 1
ATOM 669 C C . PRO A 1 83 ? -0.076 -27.016 1.797 1 57.41 83 PRO A C 1
ATOM 671 O O . PRO A 1 83 ? 0.389 -25.906 2.1 1 57.41 83 PRO A O 1
ATOM 674 N N . ARG A 1 84 ? -1.107 -27.203 1.189 1 58.59 84 ARG A N 1
ATOM 675 C CA . ARG A 1 84 ? -1.786 -26.047 0.611 1 58.59 84 ARG A CA 1
ATOM 676 C C . ARG A 1 84 ? -2.488 -25.234 1.689 1 58.59 84 ARG A C 1
ATOM 678 O O . ARG A 1 84 ? -2.578 -24.016 1.586 1 58.59 84 ARG A O 1
ATOM 685 N N . LEU A 1 85 ? -3.045 -25.938 2.672 1 54.59 85 LEU A N 1
ATOM 686 C CA . LEU A 1 85 ? -3.73 -25.25 3.766 1 54.59 85 LEU A CA 1
ATOM 687 C C . LEU A 1 85 ? -2.754 -24.422 4.582 1 54.59 85 LEU A C 1
ATOM 689 O O . LEU A 1 85 ? -3.088 -23.297 5 1 54.59 85 LEU A O 1
ATOM 693 N N . ARG A 1 86 ? -1.607 -25 4.746 1 67.31 86 ARG A N 1
ATOM 694 C CA . ARG A 1 86 ? -0.59 -24.297 5.523 1 67.31 86 ARG A CA 1
ATOM 695 C C . ARG A 1 86 ? -0.139 -23.031 4.812 1 67.31 86 ARG A C 1
ATOM 697 O O . ARG A 1 86 ? 0.005 -21.969 5.441 1 67.31 86 ARG A O 1
ATOM 704 N N . SER A 1 87 ? -0.125 -23.156 3.527 1 77.56 87 SER A N 1
ATOM 705 C CA . SER A 1 87 ? 0.326 -21.984 2.77 1 77.56 87 SER A CA 1
ATOM 706 C C . SER A 1 87 ? -0.726 -20.891 2.771 1 77.56 87 SER A C 1
ATOM 708 O O . SER A 1 87 ? -0.397 -19.703 2.926 1 77.56 87 SER A O 1
ATOM 710 N N . SER A 1 88 ? -1.951 -21.25 2.836 1 84.31 88 SER A N 1
ATOM 711 C CA . SER A 1 88 ? -3.031 -20.281 2.828 1 84.31 88 SER A CA 1
ATOM 712 C C . SER A 1 88 ? -3.146 -19.562 4.176 1 84.31 88 SER A C 1
ATOM 714 O O . SER A 1 88 ? -3.357 -18.359 4.23 1 84.31 88 SER A O 1
ATOM 716 N N . GLU A 1 89 ? -2.996 -20.312 5.188 1 89.38 89 GLU A N 1
ATOM 717 C CA . GLU A 1 89 ? -3.061 -19.719 6.523 1 89.38 89 GLU A CA 1
ATOM 718 C C . GLU A 1 89 ? -1.894 -18.766 6.758 1 89.38 89 GLU A C 1
ATOM 720 O O . GLU A 1 89 ? -2.062 -17.719 7.371 1 89.38 89 GLU A O 1
ATOM 725 N N . CYS A 1 90 ? -0.804 -19.188 6.309 1 91.12 90 CYS A N 1
ATOM 726 C CA . CYS A 1 90 ? 0.372 -18.328 6.43 1 91.12 90 CYS A CA 1
ATOM 727 C C . CYS A 1 90 ? 0.17 -17.016 5.688 1 91.12 90 CYS A C 1
ATOM 729 O O . CYS A 1 90 ? 0.535 -15.945 6.188 1 91.12 90 CYS A O 1
ATOM 731 N N . LEU A 1 91 ? -0.416 -17.062 4.559 1 94.12 91 LEU A N 1
ATOM 732 C CA . LEU A 1 91 ? -0.707 -15.867 3.773 1 94.12 91 LEU A CA 1
ATOM 733 C C . LEU A 1 91 ? -1.715 -14.984 4.492 1 94.12 91 LEU A C 1
ATOM 735 O O . LEU A 1 91 ? -1.548 -13.758 4.543 1 94.12 91 LEU A O 1
ATOM 739 N N . LYS A 1 92 ? -2.682 -15.617 5.074 1 94 92 LYS A N 1
ATOM 740 C CA . LYS A 1 92 ? -3.693 -14.867 5.816 1 94 92 LYS A CA 1
ATOM 741 C C . LYS A 1 92 ? -3.08 -14.164 7.023 1 94 92 LYS A C 1
ATOM 743 O O . LYS A 1 92 ? -3.395 -13.008 7.301 1 94 92 LYS A O 1
ATOM 748 N N . ASN A 1 93 ? -2.285 -14.875 7.664 1 93.69 93 ASN A N 1
ATOM 749 C CA . ASN A 1 93 ? -1.616 -14.289 8.82 1 93.69 93 ASN A CA 1
ATOM 750 C C . ASN A 1 93 ? -0.732 -13.109 8.422 1 93.69 93 ASN A C 1
ATOM 752 O O . ASN A 1 93 ? -0.733 -12.078 9.086 1 93.69 93 ASN A O 1
ATOM 756 N N . ALA A 1 94 ? -0.011 -13.312 7.426 1 95.06 94 ALA A N 1
ATOM 757 C CA . ALA A 1 94 ? 0.851 -12.234 6.941 1 95.06 94 ALA A CA 1
ATOM 758 C C . ALA A 1 94 ? 0.028 -11.023 6.508 1 95.06 94 ALA A C 1
ATOM 760 O O . ALA A 1 94 ? 0.408 -9.883 6.766 1 95.06 94 ALA A O 1
ATOM 761 N N . ALA A 1 95 ? -1.047 -11.289 5.875 1 96.25 95 ALA A N 1
ATOM 762 C CA . ALA A 1 95 ? -1.949 -10.211 5.488 1 96.25 95 ALA A CA 1
ATOM 763 C C . ALA A 1 95 ? -2.504 -9.492 6.715 1 96.25 95 ALA A C 1
ATOM 765 O O . ALA A 1 95 ? -2.619 -8.266 6.723 1 96.25 95 ALA A O 1
ATOM 766 N N . GLY A 1 96 ? -2.836 -10.266 7.715 1 96.62 96 GLY A N 1
ATOM 767 C CA . GLY A 1 96 ? -3.279 -9.672 8.969 1 96.62 96 GLY A CA 1
ATOM 768 C C . GLY A 1 96 ? -2.246 -8.75 9.586 1 96.62 96 GLY A C 1
ATOM 769 O O . GLY A 1 96 ? -2.582 -7.668 10.07 1 96.62 96 GLY A O 1
ATOM 770 N N . LEU A 1 97 ? -1.099 -9.18 9.555 1 95.06 97 LEU A N 1
ATOM 771 C CA . LEU A 1 97 ? -0.012 -8.367 10.086 1 95.06 97 LEU A CA 1
ATOM 772 C C . LEU A 1 97 ? 0.133 -7.07 9.297 1 95.06 97 LEU A C 1
ATOM 774 O O . LEU A 1 97 ? 0.376 -6.008 9.875 1 95.06 97 LEU A O 1
ATOM 778 N N . ALA A 1 98 ? 0.052 -7.168 8.008 1 97 98 ALA A N 1
ATOM 779 C CA . ALA A 1 98 ? 0.129 -5.984 7.156 1 97 98 ALA A CA 1
ATOM 780 C C . ALA A 1 98 ? -0.992 -5 7.48 1 97 98 ALA A C 1
ATOM 782 O O . ALA A 1 98 ? -0.767 -3.789 7.535 1 97 98 ALA A O 1
ATOM 783 N N . VAL A 1 99 ? -2.166 -5.535 7.738 1 98.19 99 VAL A N 1
ATOM 784 C CA . VAL A 1 99 ? -3.303 -4.691 8.094 1 98.19 99 VAL A CA 1
ATOM 785 C C . VAL A 1 99 ? -3.033 -3.992 9.422 1 98.19 99 VAL A C 1
ATOM 787 O O . VAL A 1 99 ? -3.264 -2.789 9.555 1 98.19 99 VAL A O 1
ATOM 790 N N . ASP A 1 100 ? -2.508 -4.668 10.336 1 96.5 100 ASP A N 1
ATOM 791 C CA . ASP A 1 100 ? -2.219 -4.094 11.641 1 96.5 100 ASP A CA 1
ATOM 792 C C . ASP A 1 100 ? -1.17 -2.988 11.539 1 96.5 100 ASP A C 1
ATOM 794 O O . ASP A 1 100 ? -1.323 -1.92 12.133 1 96.5 100 ASP A O 1
ATOM 798 N N . SER A 1 101 ? -0.204 -3.291 10.836 1 97.44 101 SER A N 1
ATOM 799 C CA . SER A 1 101 ? 0.86 -2.303 10.695 1 97.44 101 SER A CA 1
ATOM 800 C C . SER A 1 101 ? 0.378 -1.076 9.93 1 97.44 101 SER A C 1
ATOM 802 O O . SER A 1 101 ? 0.737 0.054 10.266 1 97.44 101 SER A O 1
ATOM 804 N N . THR A 1 102 ? -0.362 -1.276 8.906 1 98.19 102 THR A N 1
ATOM 805 C CA . THR A 1 102 ? -0.947 -0.166 8.164 1 98.19 102 THR A CA 1
ATOM 806 C C . THR A 1 102 ? -1.869 0.657 9.062 1 98.19 102 THR A C 1
ATOM 808 O O . THR A 1 102 ? -1.864 1.889 9 1 98.19 102 THR A O 1
ATOM 811 N N . SER A 1 103 ? -2.59 -0.051 9.875 1 97 103 SER A N 1
ATOM 812 C CA . SER A 1 103 ? -3.457 0.638 10.82 1 97 103 SER A CA 1
ATOM 813 C C . SER A 1 103 ? -2.65 1.508 11.781 1 97 103 SER A C 1
ATOM 815 O O . SER A 1 103 ? -3.062 2.621 12.109 1 97 103 SER A O 1
ATOM 817 N N . ALA A 1 104 ? -1.581 1.03 12.141 1 96.38 104 ALA A N 1
ATOM 818 C CA . ALA A 1 104 ? -0.728 1.766 13.07 1 96.38 104 ALA A CA 1
ATOM 819 C C . ALA A 1 104 ? -0.186 3.039 12.422 1 96.38 104 ALA A C 1
ATOM 821 O O . ALA A 1 104 ? -0.225 4.113 13.031 1 96.38 104 ALA A O 1
ATOM 822 N N . ILE A 1 105 ? 0.337 2.951 11.242 1 97.31 105 ILE A N 1
ATOM 823 C CA . ILE A 1 105 ? 0.891 4.137 10.594 1 97.31 105 ILE A CA 1
ATOM 824 C C . ILE A 1 105 ? -0.234 5.113 10.258 1 97.31 105 ILE A C 1
ATOM 826 O O . ILE A 1 105 ? -0.045 6.328 10.312 1 97.31 105 ILE A O 1
ATOM 830 N N . LEU A 1 106 ? -1.382 4.566 9.898 1 98.06 106 LEU A N 1
ATOM 831 C CA . LEU A 1 106 ? -2.545 5.414 9.672 1 98.06 106 LEU A CA 1
ATOM 832 C C . LEU A 1 106 ? -2.902 6.195 10.938 1 98.06 106 LEU A C 1
ATOM 834 O O . LEU A 1 106 ? -3.068 7.414 10.891 1 98.06 106 LEU A O 1
ATOM 838 N N . SER A 1 107 ? -2.953 5.523 12.031 1 96.56 107 SER A N 1
ATOM 839 C CA . SER A 1 107 ? -3.297 6.148 13.305 1 96.56 107 SER A CA 1
ATOM 840 C C . SER A 1 107 ? -2.268 7.199 13.703 1 96.56 107 SER A C 1
ATOM 842 O O . SER A 1 107 ? -2.627 8.289 14.141 1 96.56 107 SER A O 1
ATOM 844 N N . GLN A 1 108 ? -1.062 6.84 13.516 1 96.06 108 GLN A N 1
ATOM 845 C CA . GLN A 1 108 ? -0.005 7.777 13.883 1 96.06 108 GLN A CA 1
ATOM 846 C C . GLN A 1 108 ? -0.031 9.016 12.984 1 96.06 108 GLN A C 1
ATOM 848 O O . GLN A 1 108 ? 0.229 10.125 13.453 1 96.06 108 GLN A O 1
ATOM 853 N N . THR A 1 109 ? -0.293 8.828 11.742 1 97.06 109 THR A N 1
ATOM 854 C CA . THR A 1 109 ? -0.391 9.945 10.82 1 97.06 109 THR A CA 1
ATOM 855 C C . THR A 1 109 ? -1.536 10.875 11.211 1 97.06 109 THR A C 1
ATOM 857 O O . THR A 1 109 ? -1.363 12.094 11.266 1 97.06 109 THR A O 1
ATOM 860 N N . VAL A 1 110 ? -2.662 10.289 11.555 1 97.44 110 VAL A N 1
ATOM 861 C CA . VAL A 1 110 ? -3.82 11.086 11.945 1 97.44 110 VAL A CA 1
ATOM 862 C C . VAL A 1 110 ? -3.506 11.859 13.219 1 97.44 110 VAL A C 1
ATOM 864 O O . VAL A 1 110 ? -3.834 13.047 13.328 1 97.44 110 VAL A O 1
ATOM 867 N N . TYR A 1 111 ? -2.875 11.234 14.102 1 95.88 111 TYR A N 1
ATOM 868 C CA . TYR A 1 111 ? -2.473 11.891 15.344 1 95.88 111 TYR A CA 1
ATOM 869 C C . TYR A 1 111 ? -1.586 13.094 15.055 1 95.88 111 TYR A C 1
ATOM 871 O O . TYR A 1 111 ? -1.778 14.164 15.641 1 95.88 111 TYR A O 1
ATOM 879 N N . THR A 1 112 ? -0.649 12.938 14.219 1 96.25 112 THR A N 1
ATOM 880 C CA . THR A 1 112 ? 0.27 14.016 13.859 1 96.25 112 THR A CA 1
ATOM 881 C C . THR A 1 112 ? -0.472 15.148 13.164 1 96.25 112 THR A C 1
ATOM 883 O O . THR A 1 112 ? -0.21 16.328 13.43 1 96.25 112 THR A O 1
ATOM 886 N N . VAL A 1 113 ? -1.383 14.773 12.305 1 96.81 113 VAL A N 1
ATOM 887 C CA . VAL A 1 113 ? -2.178 15.773 11.602 1 96.81 113 VAL A CA 1
ATOM 888 C C . VAL A 1 113 ? -3.035 16.547 12.602 1 96.81 113 VAL A C 1
ATOM 890 O O . VAL A 1 113 ? -3.158 17.766 12.508 1 96.81 113 VAL A O 1
ATOM 893 N N . ILE A 1 114 ? -3.617 15.922 13.602 1 96.62 114 ILE A N 1
ATOM 894 C CA . ILE A 1 114 ? -4.406 16.594 14.633 1 96.62 114 ILE A CA 1
ATOM 895 C C . ILE A 1 114 ? -3.557 17.641 15.336 1 96.62 114 ILE A C 1
ATOM 897 O O . ILE A 1 114 ? -3.963 18.797 15.445 1 96.62 114 ILE A O 1
ATOM 901 N N . ASN A 1 115 ? -2.418 17.25 15.688 1 95.75 115 ASN A N 1
ATOM 902 C CA . ASN A 1 115 ? -1.547 18.141 16.453 1 95.75 115 ASN A CA 1
ATOM 903 C C . ASN A 1 115 ? -1.121 19.359 15.641 1 95.75 115 ASN A C 1
ATOM 905 O O . ASN A 1 115 ? -1.16 20.484 16.125 1 95.75 115 ASN A O 1
ATOM 909 N N . ILE A 1 116 ? -0.75 19.094 14.406 1 96.69 116 ILE A N 1
ATOM 910 C CA . ILE A 1 116 ? -0.253 20.188 13.578 1 96.69 116 ILE A CA 1
ATOM 911 C C . ILE A 1 116 ? -1.402 21.125 13.219 1 96.69 116 ILE A C 1
ATOM 913 O O . ILE A 1 116 ? -1.221 22.344 13.164 1 96.69 116 ILE A O 1
ATOM 917 N N . GLU A 1 117 ? -2.576 20.609 12.93 1 97.12 117 GLU A N 1
ATOM 918 C CA . GLU A 1 117 ? -3.738 21.422 12.617 1 97.12 117 GLU A CA 1
ATOM 919 C C . GLU A 1 117 ? -4.145 22.281 13.812 1 97.12 117 GLU A C 1
ATOM 921 O O . GLU A 1 117 ? -4.5 23.453 13.648 1 97.12 117 GLU A O 1
ATOM 926 N N . GLU A 1 118 ? -4.098 21.734 14.977 1 96.75 118 GLU A N 1
ATOM 927 C CA . GLU A 1 118 ? -4.426 22.484 16.188 1 96.75 118 GLU A CA 1
ATOM 928 C C . GLU A 1 118 ? -3.42 23.609 16.438 1 96.75 118 GLU A C 1
ATOM 930 O O . GLU A 1 118 ? -3.801 24.719 16.797 1 96.75 118 GLU A O 1
ATOM 935 N N . GLN A 1 119 ? -2.189 23.25 16.25 1 97 119 GLN A N 1
ATOM 936 C CA . GLN A 1 119 ? -1.154 24.266 16.375 1 97 119 GLN A CA 1
ATOM 937 C C . GLN A 1 119 ? -1.372 25.406 15.375 1 97 119 GLN A C 1
ATOM 939 O O . GLN A 1 119 ? -1.215 26.578 15.719 1 97 119 GLN A O 1
ATOM 944 N N . TYR A 1 120 ? -1.713 25.031 14.18 1 97.88 120 TYR A N 1
ATOM 945 C CA . TYR A 1 120 ? -1.973 26.016 13.133 1 97.88 120 TYR A CA 1
ATOM 946 C C . TYR A 1 120 ? -3.105 26.953 13.531 1 97.88 120 TYR A C 1
ATOM 948 O O . TYR A 1 120 ? -2.967 28.172 13.453 1 97.88 120 TYR A O 1
ATOM 956 N N . VAL A 1 121 ? -4.188 26.422 13.961 1 98.25 121 VAL A N 1
ATOM 957 C CA . VAL A 1 121 ? -5.363 27.203 14.328 1 98.25 121 VAL A CA 1
ATOM 958 C C . VAL A 1 121 ? -5.031 28.109 15.508 1 98.25 121 VAL A C 1
ATOM 960 O O . VAL A 1 121 ? -5.445 29.281 15.547 1 98.25 121 VAL A O 1
ATOM 963 N N . GLU A 1 122 ? -4.27 27.609 16.406 1 98.25 122 GLU A N 1
ATOM 964 C CA . GLU A 1 122 ? -3.869 28.406 17.562 1 98.25 122 GLU A CA 1
ATOM 965 C C . GLU A 1 122 ? -3.064 29.625 17.125 1 98.25 122 GLU A C 1
ATOM 967 O O . GLU A 1 122 ? -3.303 30.734 17.609 1 98.25 122 GLU A O 1
ATOM 972 N N . LEU A 1 123 ? -2.166 29.375 16.234 1 98.62 123 LEU A N 1
ATOM 973 C CA . LEU A 1 123 ? -1.316 30.469 15.766 1 98.62 123 LEU A CA 1
ATOM 974 C C . LEU A 1 123 ? -2.127 31.484 14.969 1 98.62 123 LEU A C 1
ATOM 976 O O . LEU A 1 123 ? -1.913 32.688 15.094 1 98.62 123 LEU A O 1
ATOM 980 N N . VAL A 1 124 ? -3.016 31 14.148 1 98.69 124 VAL A N 1
ATOM 981 C CA . VAL A 1 124 ? -3.873 31.891 13.367 1 98.69 124 VAL A CA 1
ATOM 982 C C . VAL A 1 124 ? -4.73 32.719 14.305 1 98.69 124 VAL A C 1
ATOM 984 O O . VAL A 1 124 ? -4.859 33.938 14.117 1 98.69 124 VAL A O 1
ATOM 987 N N . ASN A 1 125 ? -5.246 32.188 15.359 1 98.56 125 ASN A N 1
ATOM 988 C CA . ASN A 1 125 ? -6.047 32.938 16.344 1 98.56 125 ASN A CA 1
ATOM 989 C C . ASN A 1 125 ? -5.203 33.938 17.109 1 98.56 125 ASN A C 1
ATOM 991 O O . ASN A 1 125 ? -5.668 35.031 17.406 1 98.56 125 ASN A O 1
ATOM 995 N N . ARG A 1 126 ? -4.004 33.562 17.375 1 98.62 126 ARG A N 1
ATOM 996 C CA . ARG A 1 126 ? -3.082 34.5 18.016 1 98.62 126 ARG A CA 1
ATOM 997 C C . ARG A 1 126 ? -2.836 35.719 17.125 1 98.62 126 ARG A C 1
ATOM 999 O O . ARG A 1 126 ? -2.816 36.844 17.594 1 98.62 126 ARG A O 1
ATOM 1006 N N . LEU A 1 127 ? -2.645 35.438 15.789 1 98.56 127 LEU A N 1
ATOM 1007 C CA . LEU A 1 127 ? -2.436 36.531 14.844 1 98.56 127 LEU A CA 1
ATOM 1008 C C . LEU A 1 127 ? -3.656 37.438 14.789 1 98.56 127 LEU A C 1
ATOM 1010 O O . LEU A 1 127 ? -3.518 38.688 14.734 1 98.56 127 LEU A O 1
ATOM 1014 N N . ILE A 1 128 ? -4.828 36.875 14.844 1 98.31 128 ILE A N 1
ATOM 1015 C CA . ILE A 1 128 ? -6.07 37.656 14.828 1 98.31 128 ILE A CA 1
ATOM 1016 C C . ILE A 1 128 ? -6.121 38.562 16.047 1 98.31 128 ILE A C 1
ATOM 1018 O O . ILE A 1 128 ? -6.398 39.75 15.914 1 98.31 128 ILE A O 1
ATOM 1022 N N . LEU A 1 129 ? -5.785 38.062 17.203 1 98.12 129 LEU A N 1
ATOM 1023 C CA . LEU A 1 129 ? -5.785 38.844 18.438 1 98.12 129 LEU A CA 1
ATOM 1024 C C . LEU A 1 129 ? -4.77 40 18.344 1 98.12 129 LEU A C 1
ATOM 1026 O O . LEU A 1 129 ? -5.051 41.125 18.781 1 98.12 129 LEU A O 1
ATOM 1030 N N . LEU A 1 130 ? -3.646 39.719 17.781 1 97.94 130 LEU A N 1
ATOM 1031 C CA . LEU A 1 130 ? -2.594 40.719 17.672 1 97.94 130 LEU A CA 1
ATOM 1032 C C . LEU A 1 130 ? -3.002 41.844 16.688 1 97.94 130 LEU A C 1
ATOM 1034 O O . LEU A 1 130 ? -2.697 43 16.922 1 97.94 130 LEU A O 1
ATOM 1038 N N . LEU A 1 131 ? -3.66 41.469 15.641 1 96.88 131 LEU A N 1
ATOM 1039 C CA . LEU A 1 131 ? -4.137 42.438 14.68 1 96.88 131 LEU A CA 1
ATOM 1040 C C . LEU A 1 131 ? -5.172 43.375 15.312 1 96.88 131 LEU A C 1
ATOM 1042 O O . LEU A 1 131 ? -5.176 44.562 15.055 1 96.88 131 LEU A O 1
ATOM 1046 N N . GLU A 1 132 ? -5.988 42.844 16.156 1 95.5 132 GLU A N 1
ATOM 1047 C CA . GLU A 1 132 ? -6.965 43.625 16.891 1 95.5 132 GLU A CA 1
ATOM 1048 C C . GLU A 1 132 ? -6.281 44.562 17.906 1 95.5 132 GLU A C 1
ATOM 1050 O O . GLU A 1 132 ? -6.664 45.719 18.062 1 95.5 132 GLU A O 1
ATOM 1055 N N . LEU A 1 133 ? -5.25 44.062 18.562 1 95.56 133 LEU A N 1
ATOM 1056 C CA . LEU A 1 133 ? -4.492 44.844 19.531 1 95.56 133 LEU A CA 1
ATOM 1057 C C . LEU A 1 133 ? -3.746 46 18.844 1 95.56 133 LEU A C 1
ATOM 1059 O O . LEU A 1 133 ? -3.609 47.094 19.422 1 95.56 133 LEU A O 1
ATOM 1063 N N . GLN A 1 134 ? -3.246 45.75 17.641 1 94.81 134 GLN A N 1
ATOM 1064 C CA . GLN A 1 134 ? -2.533 46.781 16.875 1 94.81 134 GLN A CA 1
ATOM 1065 C C . GLN A 1 134 ? -3.398 48.031 16.656 1 94.81 134 GLN A C 1
ATOM 1067 O O . GLN A 1 134 ? -2.9 49.156 16.719 1 94.81 134 GLN A O 1
ATOM 1072 N N . LEU A 1 135 ? -4.719 47.781 16.453 1 92.69 135 LEU A N 1
ATOM 1073 C CA . LEU A 1 135 ? -5.641 48.875 16.219 1 92.69 135 LEU A CA 1
ATOM 1074 C C . LEU A 1 135 ? -5.859 49.688 17.5 1 92.69 135 LEU A C 1
ATOM 1076 O O . LEU A 1 135 ? -6.152 50.875 17.453 1 92.69 135 LEU A O 1
ATOM 1080 N N . GLN A 1 136 ? -5.645 49.094 18.641 1 91.75 136 GLN A N 1
ATOM 1081 C CA . GLN A 1 136 ? -5.852 49.781 19.922 1 91.75 136 GLN A CA 1
ATOM 1082 C C . GLN A 1 136 ? -4.641 50.594 20.312 1 91.75 136 GLN A C 1
ATOM 1084 O O . GLN A 1 136 ? -4.762 51.562 21.078 1 91.75 136 GLN A O 1
ATOM 1089 N N . VAL A 1 137 ? -3.502 50.25 19.75 1 90.56 137 VAL A N 1
ATOM 1090 C CA . VAL A 1 137 ? -2.287 50.938 20.172 1 90.56 137 VAL A CA 1
ATOM 1091 C C . VAL A 1 137 ? -1.797 51.875 19.062 1 90.56 137 VAL A C 1
ATOM 1093 O O . VAL A 1 137 ? -0.662 52.344 19.109 1 90.56 137 VAL A O 1
ATOM 1096 N N . LEU A 1 138 ? -2.611 52.062 18.109 1 88.19 138 LEU A N 1
ATOM 1097 C CA . LEU A 1 138 ? -2.234 52.938 17 1 88.19 138 LEU A CA 1
ATOM 1098 C C . LEU A 1 138 ? -1.821 54.312 17.516 1 88.19 138 LEU A C 1
ATOM 1100 O O . LEU A 1 138 ? -2.545 54.938 18.297 1 88.19 138 LEU A O 1
ATOM 1104 N N . GLY A 1 139 ? -0.669 54.781 17.109 1 84.31 139 GLY A N 1
ATOM 1105 C CA . GLY A 1 139 ? -0.204 56.094 17.484 1 84.31 139 GLY A CA 1
ATOM 1106 C C . GLY A 1 139 ? 0.642 56.094 18.734 1 84.31 139 GLY A C 1
ATOM 1107 O O . GLY A 1 139 ? 1.257 57.094 19.078 1 84.31 139 GLY A O 1
ATOM 1108 N N . LEU A 1 140 ? 0.662 55.031 19.453 1 87.88 140 LEU A N 1
ATOM 1109 C CA . LEU A 1 140 ? 1.463 54.906 20.656 1 87.88 140 LEU A CA 1
ATOM 1110 C C . LEU A 1 140 ? 2.85 54.344 20.344 1 87.88 140 LEU A C 1
ATOM 1112 O O . LEU A 1 140 ? 3.09 53.156 20.484 1 87.88 140 LEU A O 1
ATOM 1116 N N . GLY A 1 141 ? 3.758 55.031 19.797 1 85.69 141 GLY A N 1
ATOM 1117 C CA . GLY A 1 141 ? 5.094 54.781 19.297 1 85.69 141 GLY A CA 1
ATOM 1118 C C . GLY A 1 141 ? 5.664 53.438 19.766 1 85.69 141 GLY A C 1
ATOM 1119 O O . GLY A 1 141 ? 5.52 52.438 19.094 1 85.69 141 GLY A O 1
ATOM 1120 N N . ALA A 1 142 ? 6.047 53.281 21.094 1 89.31 142 ALA A N 1
ATOM 1121 C CA . ALA A 1 142 ? 6.75 52.125 21.609 1 89.31 142 ALA A CA 1
ATOM 1122 C C . ALA A 1 142 ? 5.832 50.906 21.641 1 89.31 142 ALA A C 1
ATOM 1124 O O . ALA A 1 142 ? 6.262 49.781 21.312 1 89.31 142 ALA A O 1
ATOM 1125 N N . GLU A 1 143 ? 4.566 51.062 22.016 1 91.31 143 GLU A N 1
ATOM 1126 C CA . GLU A 1 143 ? 3.605 49.938 22.094 1 91.31 143 GLU A CA 1
ATOM 1127 C C . GLU A 1 143 ? 3.24 49.438 20.703 1 91.31 143 GLU A C 1
ATOM 1129 O O . GLU A 1 143 ? 3.102 48.25 20.484 1 91.31 143 GLU A O 1
ATOM 1134 N N . GLU A 1 144 ? 3.117 50.312 19.812 1 90.44 144 GLU A N 1
ATOM 1135 C CA . GLU A 1 144 ? 2.803 49.938 18.422 1 90.44 144 GLU A CA 1
ATOM 1136 C C . GLU A 1 144 ? 3.914 49.094 17.812 1 90.44 144 GLU A C 1
ATOM 1138 O O . GLU A 1 144 ? 3.641 48.125 17.094 1 90.44 144 GLU A O 1
ATOM 1143 N N . GLU A 1 145 ? 5.133 49.469 18.094 1 92.75 145 GLU A N 1
ATOM 1144 C CA . GLU A 1 145 ? 6.277 48.719 17.562 1 92.75 145 GLU A CA 1
ATOM 1145 C C . GLU A 1 145 ? 6.352 47.312 18.141 1 92.75 145 GLU A C 1
ATOM 1147 O O . GLU A 1 145 ? 6.656 46.375 17.422 1 92.75 145 GLU A O 1
ATOM 1152 N N . LYS A 1 146 ? 6.141 47.188 19.406 1 95.88 146 LYS A N 1
ATOM 1153 C CA . LYS A 1 146 ? 6.164 45.875 20.062 1 95.88 146 LYS A CA 1
ATOM 1154 C C . LYS A 1 146 ? 5.121 44.969 19.453 1 95.88 146 LYS A C 1
ATOM 1156 O O . LYS A 1 146 ? 5.402 43.781 19.188 1 95.88 146 LYS A O 1
ATOM 1161 N N . VAL A 1 147 ? 3.918 45.469 19.234 1 96.5 147 VAL A N 1
ATOM 1162 C CA . VAL A 1 147 ? 2.842 44.656 18.672 1 96.5 147 VAL A CA 1
ATOM 1163 C C . VAL A 1 147 ? 3.178 44.281 17.219 1 96.5 147 VAL A C 1
ATOM 1165 O O . VAL A 1 147 ? 2.926 43.156 16.797 1 96.5 147 VAL A O 1
ATOM 1168 N N . ALA A 1 148 ? 3.768 45.156 16.5 1 94.44 148 ALA A N 1
ATOM 1169 C CA . ALA A 1 148 ? 4.172 44.906 15.125 1 94.44 148 ALA A CA 1
ATOM 1170 C C . ALA A 1 148 ? 5.199 43.75 15.062 1 94.44 148 ALA A C 1
ATOM 1172 O O . ALA A 1 148 ? 5.129 42.906 14.188 1 94.44 148 ALA A O 1
ATOM 1173 N N . ASP A 1 149 ? 6.082 43.844 15.977 1 96.75 149 ASP A N 1
ATOM 1174 C CA . ASP A 1 149 ? 7.094 42.781 16.047 1 96.75 149 ASP A CA 1
ATOM 1175 C C . ASP A 1 149 ? 6.453 41.438 16.328 1 96.75 149 ASP A C 1
ATOM 1177 O O . ASP A 1 149 ? 6.855 40.406 15.758 1 96.75 149 ASP A O 1
ATOM 1181 N N . LEU A 1 150 ? 5.492 41.406 17.234 1 97.75 150 LEU A N 1
ATOM 1182 C CA . LEU A 1 150 ? 4.805 40.156 17.594 1 97.75 150 LEU A CA 1
ATOM 1183 C C . LEU A 1 150 ? 4.02 39.625 16.391 1 97.75 150 LEU A C 1
ATOM 1185 O O . LEU A 1 150 ? 3.945 38.406 16.188 1 97.75 150 LEU A O 1
ATOM 1189 N N . ILE A 1 151 ? 3.443 40.438 15.617 1 97.31 151 ILE A N 1
ATOM 1190 C CA . ILE A 1 151 ? 2.715 40.031 14.422 1 97.31 151 ILE A CA 1
ATOM 1191 C C . ILE A 1 151 ? 3.668 39.375 13.43 1 97.31 151 ILE A C 1
ATOM 1193 O O . ILE A 1 151 ? 3.375 38.312 12.906 1 97.31 151 ILE A O 1
ATOM 1197 N N . LEU A 1 152 ? 4.805 39.969 13.227 1 98.06 152 LEU A N 1
ATOM 1198 C CA . LEU A 1 152 ? 5.797 39.438 12.305 1 98.06 152 LEU A CA 1
ATOM 1199 C C . LEU A 1 152 ? 6.281 38.062 12.773 1 98.06 152 LEU A C 1
ATOM 1201 O O . LEU A 1 152 ? 6.402 37.125 11.969 1 98.06 152 LEU A O 1
ATOM 1205 N N . GLN A 1 153 ? 6.555 38 14.039 1 97.69 153 GLN A N 1
ATOM 1206 C CA . GLN A 1 153 ? 7.012 36.75 14.609 1 97.69 153 GLN A CA 1
ATOM 1207 C C . GLN A 1 153 ? 5.957 35.656 14.445 1 97.69 153 GLN A C 1
ATOM 1209 O O . GLN A 1 153 ? 6.281 34.531 14.094 1 97.69 153 GLN A O 1
ATOM 1214 N N . THR A 1 154 ? 4.715 36 14.75 1 97.94 154 THR A N 1
ATOM 1215 C CA . THR A 1 154 ? 3.633 35.031 14.648 1 97.94 154 THR A CA 1
ATOM 1216 C C . THR A 1 154 ? 3.43 34.594 13.195 1 97.94 154 THR A C 1
ATOM 1218 O O . THR A 1 154 ? 3.205 33.438 12.922 1 97.94 154 THR A O 1
ATOM 1221 N N . ARG A 1 155 ? 3.537 35.469 12.258 1 97.56 155 ARG A N 1
ATOM 1222 C CA . ARG A 1 155 ? 3.424 35.125 10.844 1 97.56 155 A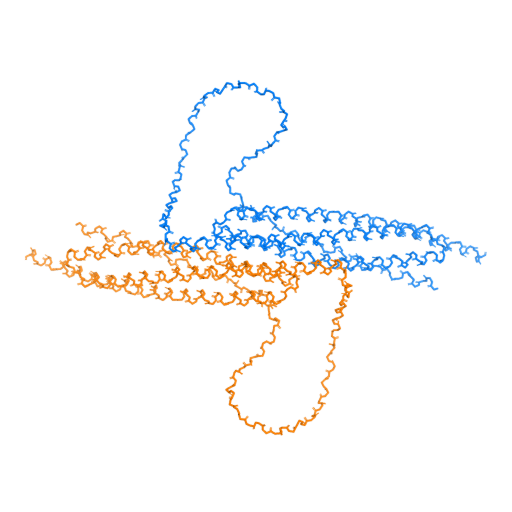RG A CA 1
ATOM 1223 C C . ARG A 1 155 ? 4.52 34.156 10.43 1 97.56 155 ARG A C 1
ATOM 1225 O O . ARG A 1 155 ? 4.277 33.25 9.625 1 97.56 155 ARG A O 1
ATOM 1232 N N . HIS A 1 156 ? 5.684 34.438 10.977 1 97.31 156 HIS A N 1
ATOM 1233 C CA . HIS A 1 156 ? 6.789 33.531 10.695 1 97.31 156 HIS A CA 1
ATOM 1234 C C . HIS A 1 156 ? 6.5 32.125 11.219 1 97.31 156 HIS A C 1
ATOM 1236 O O . HIS A 1 156 ? 6.738 31.141 10.531 1 97.31 156 HIS A O 1
ATOM 1242 N N . GLU A 1 157 ? 6 32.031 12.43 1 97.5 157 GLU A N 1
ATOM 1243 C CA . GLU A 1 157 ? 5.641 30.734 13.016 1 97.5 157 GLU A CA 1
ATOM 1244 C C . GLU A 1 157 ? 4.559 30.031 12.195 1 97.5 157 GLU A C 1
ATOM 1246 O O . GLU A 1 157 ? 4.625 28.828 11.969 1 97.5 157 GLU A O 1
ATOM 1251 N N . ILE A 1 158 ? 3.588 30.828 11.758 1 97.94 158 ILE A N 1
ATOM 1252 C CA . ILE A 1 158 ? 2.521 30.266 10.93 1 97.94 158 ILE A CA 1
ATOM 1253 C C . ILE A 1 158 ? 3.115 29.688 9.648 1 97.94 158 ILE A C 1
ATOM 1255 O O . ILE A 1 158 ? 2.73 28.609 9.219 1 97.94 158 ILE A O 1
ATOM 1259 N N . SER A 1 159 ? 4.047 30.406 9.062 1 97.06 159 SER A N 1
ATOM 1260 C CA . SER A 1 159 ? 4.668 29.938 7.832 1 97.06 159 SER A CA 1
ATOM 1261 C C . SER A 1 159 ? 5.398 28.609 8.047 1 97.06 159 SER A C 1
ATOM 1263 O O . SER A 1 159 ? 5.355 27.734 7.184 1 97.06 159 SER A O 1
ATOM 1265 N N . GLN A 1 160 ? 6.047 28.422 9.172 1 95.38 160 GLN A N 1
ATOM 1266 C CA . GLN A 1 160 ? 6.762 27.188 9.484 1 95.38 160 GLN A CA 1
ATOM 1267 C C . GLN A 1 160 ? 5.797 26.031 9.688 1 95.38 160 GLN A C 1
ATOM 1269 O O . GLN A 1 160 ? 6.02 24.938 9.164 1 95.38 160 GLN A O 1
ATOM 1274 N N . VAL A 1 161 ? 4.754 26.312 10.406 1 96.38 161 VAL A N 1
ATOM 1275 C CA . VAL A 1 161 ? 3.77 25.266 10.68 1 96.38 161 VAL A CA 1
ATOM 1276 C C . VAL A 1 161 ? 3.029 24.906 9.398 1 96.38 161 VAL A C 1
ATOM 1278 O O . VAL A 1 161 ? 2.695 23.734 9.172 1 96.38 161 VAL A O 1
ATOM 1281 N N . TYR A 1 162 ? 2.799 25.859 8.586 1 96 162 TYR A N 1
ATOM 1282 C CA . TYR A 1 162 ? 2.121 25.625 7.312 1 96 162 TYR A CA 1
ATOM 1283 C C . TYR A 1 162 ? 2.928 24.672 6.434 1 96 162 TYR A C 1
ATOM 1285 O O . TYR A 1 162 ? 2.363 23.797 5.777 1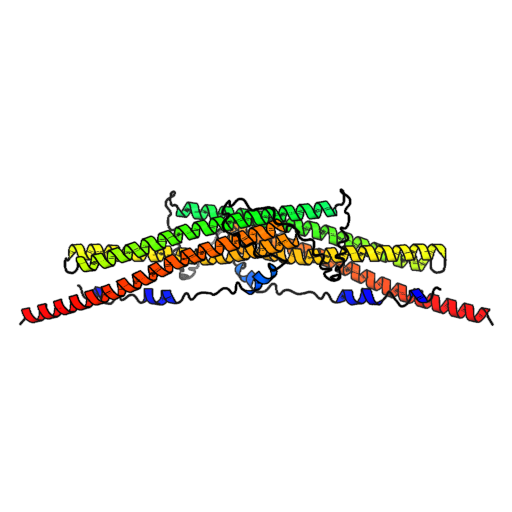 96 162 TYR A O 1
ATOM 1293 N N . LYS A 1 163 ? 4.176 24.828 6.379 1 94.75 163 LYS A N 1
ATOM 1294 C CA . LYS A 1 163 ? 5.031 23.938 5.609 1 94.75 163 LYS A CA 1
ATOM 1295 C C . LYS A 1 163 ? 4.914 22.5 6.117 1 94.75 163 LYS A C 1
ATOM 1297 O O . LYS A 1 163 ? 4.836 21.562 5.324 1 94.75 163 LYS A O 1
ATOM 1302 N N . ARG A 1 164 ? 4.922 22.344 7.379 1 93.44 164 ARG A N 1
ATOM 1303 C CA . ARG A 1 164 ? 4.766 21.016 7.965 1 93.44 164 ARG A CA 1
ATOM 1304 C C . ARG A 1 164 ? 3.4 20.422 7.637 1 93.44 164 ARG A C 1
ATOM 1306 O O . ARG A 1 164 ? 3.281 19.219 7.383 1 93.44 164 ARG A O 1
ATOM 1313 N N . LYS A 1 165 ? 2.455 21.312 7.684 1 95.25 165 LYS A N 1
ATOM 1314 C CA . LYS A 1 165 ? 1.106 20.891 7.305 1 95.25 165 LYS A CA 1
ATOM 1315 C C . LYS A 1 165 ? 1.082 20.328 5.891 1 95.25 165 LYS A C 1
ATOM 1317 O O . LYS A 1 165 ? 0.449 19.297 5.641 1 95.25 165 LYS A O 1
ATOM 1322 N N . GLN A 1 166 ? 1.729 20.938 5.027 1 95.31 166 GLN A N 1
ATOM 1323 C CA . GLN A 1 166 ? 1.77 20.484 3.639 1 95.31 166 GLN A CA 1
ATOM 1324 C C . GLN A 1 166 ? 2.467 19.141 3.514 1 95.31 166 GLN A C 1
ATOM 1326 O O . GLN A 1 166 ? 2.029 18.281 2.752 1 95.31 166 GLN A O 1
ATOM 1331 N N . ASP A 1 167 ? 3.523 19 4.215 1 92.94 167 ASP A N 1
ATOM 1332 C CA . ASP A 1 167 ? 4.227 17.719 4.215 1 92.94 167 ASP A CA 1
ATOM 1333 C C . ASP A 1 167 ? 3.314 16.578 4.688 1 92.94 167 ASP A C 1
ATOM 1335 O O . ASP A 1 167 ? 3.348 15.484 4.137 1 92.94 167 ASP A O 1
ATOM 1339 N N . LEU A 1 168 ? 2.541 16.875 5.66 1 95.69 168 LEU A N 1
ATOM 1340 C CA . LEU A 1 168 ? 1.677 15.859 6.238 1 95.69 168 LEU A CA 1
ATOM 1341 C C . LEU A 1 168 ? 0.539 15.508 5.289 1 95.69 168 LEU A C 1
ATOM 1343 O O . LEU A 1 168 ? 0.051 14.375 5.289 1 95.69 168 LEU A O 1
ATOM 1347 N N . VAL A 1 169 ? 0.147 16.438 4.449 1 95.25 169 VAL A N 1
ATOM 1348 C CA . VAL A 1 169 ? -0.856 16.156 3.43 1 95.25 169 VAL A CA 1
ATOM 1349 C C . VAL A 1 169 ? -0.319 15.102 2.461 1 95.25 169 VAL A C 1
ATOM 1351 O O . VAL A 1 169 ? -1.023 14.148 2.113 1 95.25 169 VAL A O 1
ATOM 1354 N N . ILE A 1 170 ? 0.871 15.273 2.08 1 94.56 170 ILE A N 1
ATOM 1355 C CA . ILE A 1 170 ? 1.507 14.336 1.164 1 94.56 170 ILE A CA 1
ATOM 1356 C C . ILE A 1 170 ? 1.625 12.961 1.829 1 94.56 170 ILE A C 1
ATOM 1358 O O . ILE A 1 170 ? 1.303 11.938 1.22 1 94.56 170 ILE A O 1
ATOM 1362 N N . LEU A 1 171 ? 2.061 13 3.055 1 95.5 171 LEU A N 1
ATOM 1363 C CA . LEU A 1 171 ? 2.182 11.742 3.783 1 95.5 171 LEU A CA 1
ATOM 1364 C C . LEU A 1 171 ? 0.83 11.047 3.895 1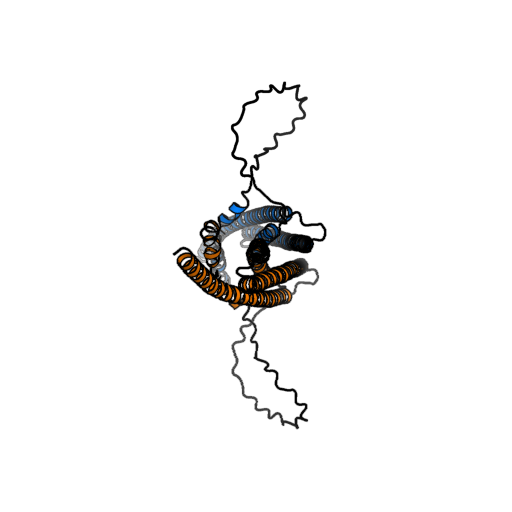 95.5 171 LEU A C 1
ATOM 1366 O O . LEU A 1 171 ? 0.725 9.844 3.65 1 95.5 171 LEU A O 1
ATOM 1370 N N . PHE A 1 172 ? -0.141 11.797 4.293 1 97.69 172 PHE A N 1
ATOM 1371 C CA . PHE A 1 172 ? -1.456 11.188 4.457 1 97.69 172 PHE A CA 1
ATOM 1372 C C . PHE A 1 172 ? -1.952 10.609 3.135 1 97.69 172 PHE A C 1
ATOM 1374 O O . PHE A 1 172 ? -2.562 9.539 3.109 1 97.69 172 PHE A O 1
ATOM 1381 N N . ASP A 1 173 ? -1.746 11.211 2.016 1 96.88 173 ASP A N 1
ATOM 1382 C CA . ASP A 1 173 ? -2.121 10.695 0.703 1 96.88 173 ASP A CA 1
ATOM 1383 C C . ASP A 1 173 ? -1.472 9.336 0.442 1 96.88 173 ASP A C 1
ATOM 1385 O O . ASP A 1 173 ? -2.129 8.406 -0.036 1 96.88 173 ASP A O 1
ATOM 1389 N N . SER A 1 174 ? -0.248 9.289 0.744 1 97 174 SER A N 1
ATOM 1390 C CA . SER A 1 174 ? 0.473 8.031 0.553 1 97 174 SER A CA 1
ATOM 1391 C C . SER A 1 174 ? -0.054 6.945 1.483 1 97 174 SER A C 1
ATOM 1393 O O . SER A 1 174 ? -0.176 5.785 1.083 1 97 174 SER A O 1
ATOM 1395 N N . VAL A 1 175 ? -0.337 7.309 2.713 1 98.44 175 VAL A N 1
ATOM 1396 C CA . VAL A 1 175 ? -0.841 6.352 3.695 1 98.44 175 VAL A CA 1
ATOM 1397 C C . VAL A 1 175 ? -2.234 5.879 3.289 1 98.44 175 VAL A C 1
ATOM 1399 O O . VAL A 1 175 ? -2.584 4.715 3.492 1 98.44 175 VAL A O 1
ATOM 1402 N N . GLU A 1 176 ? -2.996 6.75 2.791 1 98.38 176 GLU A N 1
ATOM 1403 C CA . GLU A 1 176 ? -4.305 6.359 2.271 1 98.38 176 GLU A CA 1
ATOM 1404 C C . GLU A 1 176 ? -4.172 5.297 1.184 1 98.38 176 GLU A C 1
ATOM 1406 O O . GLU A 1 176 ? -4.875 4.285 1.208 1 98.38 176 GLU A O 1
ATOM 1411 N N . LYS A 1 177 ? -3.311 5.527 0.256 1 97.56 177 LYS A N 1
ATOM 1412 C CA . LYS A 1 177 ? -3.047 4.547 -0.791 1 97.56 177 LYS A CA 1
ATOM 1413 C C . LYS A 1 177 ? -2.6 3.215 -0.195 1 97.56 177 LYS A C 1
ATOM 1415 O O . LYS A 1 177 ? -3.012 2.15 -0.661 1 97.56 177 LYS A O 1
ATOM 1420 N N . LEU A 1 178 ? -1.761 3.311 0.754 1 98.56 178 LEU A N 1
ATOM 1421 C CA . LEU A 1 178 ? -1.282 2.117 1.441 1 98.56 178 LEU A CA 1
ATOM 1422 C C . LEU A 1 178 ? -2.441 1.339 2.053 1 98.56 178 LEU A C 1
ATOM 1424 O O . LEU A 1 178 ? -2.506 0.114 1.931 1 98.56 178 LEU A O 1
ATOM 1428 N N . ALA A 1 179 ? -3.297 2.043 2.721 1 98.56 179 ALA A N 1
ATOM 1429 C CA . ALA A 1 179 ? -4.438 1.395 3.365 1 98.56 179 ALA A CA 1
ATOM 1430 C C . ALA A 1 179 ? -5.34 0.72 2.336 1 98.56 179 ALA A C 1
ATOM 1432 O O . ALA A 1 179 ? -5.801 -0.402 2.551 1 98.56 179 ALA A O 1
ATOM 1433 N N . VAL A 1 180 ? -5.582 1.352 1.232 1 98.44 180 VAL A N 1
ATOM 1434 C CA . VAL A 1 180 ? -6.414 0.791 0.174 1 98.44 180 VAL A CA 1
ATOM 1435 C C . VAL A 1 180 ? -5.77 -0.482 -0.371 1 98.44 180 VAL A C 1
ATOM 1437 O O . VAL A 1 180 ? -6.434 -1.516 -0.496 1 98.44 180 VAL A O 1
ATOM 1440 N N . THR A 1 181 ? -4.496 -0.378 -0.712 1 98.25 181 THR A N 1
ATOM 1441 C CA . THR A 1 181 ? -3.797 -1.53 -1.269 1 98.25 181 THR A CA 1
ATOM 1442 C C . THR A 1 181 ? -3.734 -2.666 -0.252 1 98.25 181 THR A C 1
ATOM 1444 O O . THR A 1 181 ? -3.824 -3.84 -0.62 1 98.25 181 THR A O 1
ATOM 1447 N N . THR A 1 182 ? -3.539 -2.322 1.018 1 98.69 182 THR A N 1
ATOM 1448 C CA . THR A 1 182 ? -3.523 -3.338 2.064 1 98.69 182 THR A CA 1
ATOM 1449 C C . THR A 1 182 ? -4.855 -4.074 2.123 1 98.69 182 THR A C 1
ATOM 1451 O O . THR A 1 182 ? -4.891 -5.297 2.287 1 98.69 182 THR A O 1
ATOM 1454 N N . ALA A 1 183 ? -5.891 -3.322 2 1 98.31 183 ALA A N 1
ATOM 1455 C CA . ALA A 1 183 ? -7.215 -3.945 1.98 1 98.31 183 ALA A CA 1
ATOM 1456 C C . ALA A 1 183 ? -7.344 -4.918 0.812 1 98.31 183 ALA A C 1
ATOM 1458 O O . ALA A 1 183 ? -7.871 -6.023 0.971 1 98.31 183 ALA A O 1
ATOM 1459 N N . GLU A 1 184 ? -6.914 -4.492 -0.304 1 97.81 184 GLU A N 1
ATOM 1460 C CA . GLU A 1 184 ? -6.945 -5.336 -1.494 1 97.81 184 GLU A CA 1
ATOM 1461 C C . GLU A 1 184 ? -6.168 -6.629 -1.272 1 97.81 184 GLU A C 1
ATOM 1463 O O . GLU A 1 184 ? -6.648 -7.715 -1.605 1 97.81 184 GLU A O 1
ATOM 1468 N N . VAL A 1 185 ? -4.988 -6.531 -0.74 1 98.38 185 VAL A N 1
ATOM 1469 C CA . VAL A 1 185 ? -4.133 -7.688 -0.487 1 98.38 185 VAL A CA 1
ATOM 1470 C C . VAL A 1 185 ? -4.805 -8.625 0.514 1 98.38 185 VAL A C 1
ATOM 1472 O O . VAL A 1 185 ? -4.812 -9.844 0.327 1 98.38 185 VAL A O 1
ATOM 1475 N N . ALA A 1 186 ? -5.305 -8.023 1.573 1 97.81 186 ALA A N 1
ATOM 1476 C CA . ALA A 1 186 ? -5.996 -8.828 2.574 1 97.81 186 ALA A CA 1
ATOM 1477 C C . ALA A 1 186 ? -7.148 -9.609 1.949 1 97.81 186 ALA A C 1
ATOM 1479 O O . ALA A 1 186 ? -7.32 -10.805 2.217 1 97.81 186 ALA A O 1
ATOM 1480 N N . PHE A 1 187 ? -7.883 -9.008 1.108 1 96.69 187 PHE A N 1
ATOM 1481 C CA . PHE A 1 187 ? -8.992 -9.664 0.431 1 96.69 187 PHE A CA 1
ATOM 1482 C C . PHE A 1 187 ? -8.492 -10.781 -0.469 1 96.69 187 PHE A C 1
ATOM 1484 O O . PHE A 1 187 ? -9.008 -11.906 -0.423 1 96.69 187 PHE A O 1
ATOM 1491 N N . ALA A 1 188 ? -7.492 -10.422 -1.256 1 94.81 188 ALA A N 1
ATOM 1492 C CA . ALA A 1 188 ? -6.934 -11.391 -2.193 1 94.81 188 ALA A CA 1
ATOM 1493 C C . ALA A 1 188 ? -6.348 -12.594 -1.454 1 94.81 188 ALA A C 1
ATOM 1495 O O . ALA A 1 188 ? -6.348 -13.711 -1.974 1 94.81 188 ALA A O 1
ATOM 1496 N N . ALA A 1 189 ? -5.855 -12.375 -0.242 1 94.69 189 ALA A N 1
ATOM 1497 C CA . ALA A 1 189 ? -5.262 -13.438 0.566 1 94.69 189 ALA A CA 1
ATOM 1498 C C . ALA A 1 189 ? -6.336 -14.211 1.321 1 94.69 189 ALA A C 1
ATOM 1500 O O . ALA A 1 189 ? -6.035 -15.203 1.999 1 94.69 189 ALA A O 1
ATOM 1501 N N . GLY A 1 190 ? -7.594 -13.773 1.264 1 92.62 190 GLY A N 1
ATOM 1502 C CA . GLY A 1 190 ? -8.695 -14.469 1.917 1 92.62 190 GLY A CA 1
ATOM 1503 C C . GLY A 1 190 ? -8.992 -13.938 3.305 1 92.62 190 GLY A C 1
ATOM 1504 O O . GLY A 1 190 ? -9.812 -14.508 4.031 1 92.62 190 GLY A O 1
ATOM 1505 N N . ALA A 1 191 ? -8.281 -12.938 3.75 1 94.56 191 ALA A N 1
ATOM 1506 C CA . ALA A 1 191 ? -8.523 -12.312 5.047 1 94.56 191 ALA A CA 1
ATOM 1507 C C . ALA A 1 191 ? -9.625 -11.258 4.953 1 94.56 191 ALA A C 1
ATOM 1509 O O . ALA A 1 191 ? -9.367 -10.07 5.164 1 94.56 191 ALA A O 1
ATOM 1510 N N . THR A 1 192 ? -10.836 -11.625 4.871 1 94.5 192 THR A N 1
ATOM 1511 C CA . THR A 1 192 ? -11.953 -10.75 4.547 1 94.5 192 THR A CA 1
ATOM 1512 C C . THR A 1 192 ? -12.242 -9.789 5.699 1 94.5 192 THR A C 1
ATOM 1514 O O . THR A 1 192 ? -12.484 -8.602 5.48 1 94.5 192 THR A O 1
ATOM 1517 N N . TYR A 1 193 ? -12.203 -10.312 6.879 1 94.38 193 TYR A N 1
ATOM 1518 C CA . TYR A 1 193 ? -12.469 -9.438 8.023 1 94.38 193 TYR A CA 1
ATOM 1519 C C . TYR A 1 193 ? -11.398 -8.352 8.133 1 94.38 193 TYR A C 1
ATOM 1521 O O . TYR A 1 193 ? -11.719 -7.191 8.391 1 94.38 193 TYR A O 1
ATOM 1529 N N . ALA A 1 194 ? -10.18 -8.781 8.008 1 95.81 194 ALA A N 1
ATOM 1530 C CA . ALA A 1 194 ? -9.086 -7.809 8.062 1 95.81 194 ALA A CA 1
ATOM 1531 C C . ALA A 1 194 ? -9.242 -6.738 6.992 1 95.81 194 ALA A C 1
ATOM 1533 O O . ALA A 1 194 ? -9.008 -5.555 7.246 1 95.81 194 ALA A O 1
ATOM 1534 N N . SER A 1 195 ? -9.609 -7.125 5.836 1 97.5 195 SER A N 1
ATOM 1535 C CA . SER A 1 195 ? -9.852 -6.207 4.73 1 97.5 195 SER A CA 1
ATOM 1536 C C . SER A 1 195 ? -10.938 -5.195 5.082 1 97.5 195 SER A C 1
ATOM 1538 O O . SER A 1 195 ? -10.75 -3.988 4.914 1 97.5 195 SER A O 1
ATOM 1540 N N . THR A 1 196 ? -12 -5.656 5.633 1 97.56 196 THR A N 1
ATOM 1541 C CA . THR A 1 196 ? -13.109 -4.785 6.008 1 97.56 196 THR A CA 1
ATOM 1542 C C . THR A 1 196 ? -12.695 -3.85 7.145 1 97.56 196 THR A C 1
ATOM 1544 O O . THR A 1 196 ? -13.031 -2.664 7.133 1 97.56 196 THR A O 1
ATOM 1547 N N . SER A 1 197 ? -11.953 -4.316 8.055 1 97.31 197 SER A N 1
ATOM 1548 C CA . SER A 1 197 ? -11.539 -3.547 9.219 1 97.31 197 SER A CA 1
ATOM 1549 C C . SER A 1 197 ? -10.688 -2.344 8.82 1 97.31 197 SER A C 1
ATOM 1551 O O . SER A 1 197 ? -10.914 -1.229 9.297 1 97.31 197 SER A O 1
ATOM 1553 N N . ILE A 1 198 ? -9.766 -2.594 7.961 1 98.31 198 ILE A N 1
ATOM 1554 C CA . ILE A 1 198 ? -8.891 -1.492 7.574 1 98.31 198 ILE A CA 1
ATOM 1555 C C . ILE A 1 198 ? -9.664 -0.5 6.711 1 98.31 198 ILE A C 1
ATOM 1557 O O . ILE A 1 198 ? -9.406 0.705 6.75 1 98.31 198 ILE A O 1
ATOM 1561 N N . GLY A 1 199 ? -10.609 -0.982 5.969 1 97.88 199 GLY A N 1
ATOM 1562 C CA . GLY A 1 199 ? -11.492 -0.082 5.246 1 97.88 199 GLY A CA 1
ATOM 1563 C C . GLY A 1 199 ? -12.266 0.856 6.152 1 97.88 199 GLY A C 1
ATOM 1564 O O . GLY A 1 199 ? -12.359 2.055 5.879 1 97.88 199 GLY A O 1
ATOM 1565 N N . GLU A 1 200 ? -12.734 0.375 7.172 1 97 200 GLU A N 1
ATOM 1566 C CA . GLU A 1 200 ? -13.469 1.181 8.141 1 97 200 GLU A CA 1
ATOM 1567 C C . GLU A 1 200 ? -12.547 2.191 8.828 1 97 200 GLU A C 1
ATOM 1569 O O . GLU A 1 200 ? -12.938 3.344 9.039 1 97 200 GLU A O 1
ATOM 1574 N N . ARG A 1 201 ? -11.43 1.741 9.164 1 97.69 201 ARG A N 1
ATOM 1575 C CA . ARG A 1 201 ? -10.461 2.633 9.797 1 97.69 201 ARG A CA 1
ATOM 1576 C C . ARG A 1 201 ? -10.086 3.775 8.859 1 97.69 201 ARG A C 1
ATOM 1578 O O . ARG A 1 201 ? -9.961 4.926 9.289 1 97.69 201 ARG A O 1
ATOM 1585 N N . LEU A 1 202 ? -9.883 3.4 7.645 1 98.62 202 LEU A N 1
ATOM 1586 C CA . LEU A 1 202 ? -9.555 4.418 6.656 1 98.62 202 LEU A CA 1
ATOM 1587 C C . LEU A 1 202 ? -10.68 5.441 6.535 1 98.62 202 LEU A C 1
ATOM 1589 O O . LEU A 1 202 ? -10.422 6.648 6.484 1 98.62 202 LEU A O 1
ATOM 1593 N N . TYR A 1 203 ? -11.875 4.969 6.535 1 97.75 203 TYR A N 1
ATOM 1594 C CA . TYR A 1 203 ? -13.023 5.863 6.445 1 97.75 203 TYR A CA 1
ATOM 1595 C C . TYR A 1 203 ? -13.062 6.828 7.625 1 97.75 203 TYR A C 1
ATOM 1597 O O . TYR A 1 203 ? -13.234 8.031 7.441 1 97.75 203 TYR A O 1
ATOM 1605 N N . SER A 1 204 ? -12.898 6.32 8.766 1 97.88 204 SER A N 1
ATOM 1606 C CA . SER A 1 204 ? -12.883 7.141 9.977 1 97.88 204 SER A CA 1
ATOM 1607 C C . SER A 1 204 ? -11.758 8.164 9.938 1 97.88 204 SER A C 1
ATOM 1609 O O . SER A 1 204 ? -11.961 9.328 10.289 1 97.88 204 SER A O 1
ATOM 1611 N N . ALA A 1 205 ? -10.609 7.711 9.477 1 98.25 205 ALA A N 1
ATOM 1612 C CA . ALA A 1 205 ? -9.445 8.594 9.391 1 98.25 205 ALA A CA 1
ATOM 1613 C C . ALA A 1 205 ? -9.703 9.742 8.414 1 98.25 205 ALA A C 1
ATOM 1615 O O . ALA A 1 205 ? -9.406 10.898 8.719 1 98.25 205 ALA A O 1
ATOM 1616 N N . VAL A 1 206 ? -10.266 9.461 7.293 1 98.12 206 VAL A N 1
ATOM 1617 C CA . VAL A 1 206 ? -10.547 10.461 6.27 1 98.12 206 VAL A CA 1
ATOM 1618 C C . VAL A 1 206 ? -11.547 11.477 6.809 1 98.12 206 VAL A C 1
ATOM 1620 O O . VAL A 1 206 ? -11.383 12.688 6.613 1 98.12 206 VAL A O 1
ATOM 1623 N N . ARG A 1 207 ? -12.484 11.047 7.516 1 97.75 207 ARG A N 1
ATOM 1624 C CA . ARG A 1 207 ? -13.484 11.938 8.094 1 97.75 207 ARG A CA 1
ATOM 1625 C C . ARG A 1 207 ? -12.859 12.867 9.125 1 97.75 207 ARG A C 1
ATOM 1627 O O . ARG A 1 207 ? -13.148 14.062 9.148 1 97.75 207 ARG A O 1
ATOM 1634 N N . GLU A 1 208 ? -12.086 12.297 9.914 1 97.69 208 GLU A N 1
ATOM 1635 C CA . GLU A 1 208 ? -11.414 13.094 10.938 1 97.69 208 GLU A CA 1
ATOM 1636 C C . GLU A 1 208 ? -10.555 14.188 10.305 1 97.69 208 GLU A C 1
ATOM 1638 O O . GLU A 1 208 ? -10.609 15.344 10.727 1 97.69 208 GLU A O 1
ATOM 1643 N N . ILE A 1 209 ? -9.82 13.859 9.289 1 98.12 209 ILE A N 1
ATOM 1644 C CA . ILE A 1 209 ? -8.922 14.805 8.633 1 98.12 209 ILE A CA 1
ATOM 1645 C C . ILE A 1 209 ? -9.734 15.906 7.961 1 98.12 209 ILE A C 1
ATOM 1647 O O . ILE A 1 209 ? -9.367 17.078 8.008 1 98.12 209 ILE A O 1
ATOM 1651 N N . GLN A 1 210 ? -10.805 15.562 7.418 1 97.19 210 GLN A N 1
ATOM 1652 C CA . GLN A 1 210 ? -11.672 16.547 6.773 1 97.19 210 GLN A CA 1
ATOM 1653 C C . GLN A 1 210 ? -12.219 17.547 7.781 1 97.19 210 GLN A C 1
ATOM 1655 O O . GLN A 1 210 ? -12.266 18.75 7.504 1 97.19 210 GLN A O 1
ATOM 1660 N N . GLN A 1 211 ? -12.57 17.141 8.906 1 97.19 211 GLN A N 1
ATOM 1661 C CA . GLN A 1 211 ? -13.078 18.031 9.953 1 97.19 211 GLN A CA 1
ATOM 1662 C C . GLN A 1 211 ? -12 18.984 10.43 1 97.19 211 GLN A C 1
ATOM 1664 O O . GLN A 1 211 ? -12.266 20.172 10.641 1 97.19 211 GLN A O 1
ATOM 1669 N N . LEU A 1 212 ? -10.836 18.422 10.57 1 97.12 212 LEU A N 1
ATOM 1670 C CA . LEU A 1 212 ? -9.719 19.25 11 1 97.12 212 LEU A CA 1
ATOM 1671 C C . LEU A 1 212 ? -9.422 20.344 9.977 1 97.12 212 LEU A C 1
ATOM 1673 O O . LEU A 1 212 ? -9.172 21.484 10.344 1 97.12 212 LEU A O 1
ATOM 1677 N N . ARG A 1 213 ? -9.484 19.938 8.766 1 96.69 213 ARG A N 1
ATOM 1678 C CA . ARG A 1 213 ? -9.227 20.906 7.695 1 96.69 213 ARG A CA 1
ATOM 1679 C C . ARG A 1 213 ? -10.305 21.984 7.656 1 96.69 213 ARG A C 1
ATOM 1681 O O . ARG A 1 213 ? -10.016 23.156 7.402 1 96.69 213 ARG A O 1
ATOM 1688 N N . ALA A 1 214 ? -11.5 21.625 7.965 1 96.69 214 ALA A N 1
ATOM 1689 C CA . ALA A 1 214 ? -12.602 22.594 7.988 1 96.69 214 ALA A CA 1
ATOM 1690 C C . ALA A 1 214 ? -12.391 23.641 9.078 1 96.69 214 ALA A C 1
ATOM 1692 O O . ALA A 1 214 ? -12.664 24.828 8.875 1 96.69 214 ALA A O 1
ATOM 1693 N N . THR A 1 215 ? -11.945 23.188 10.188 1 97.06 215 THR A N 1
ATOM 1694 C CA . THR A 1 215 ? -11.672 24.094 11.289 1 97.06 215 THR A CA 1
ATOM 1695 C C . THR A 1 215 ? -10.578 25.094 10.914 1 97.06 215 THR A C 1
ATOM 1697 O O . THR A 1 215 ? -10.695 26.297 11.195 1 97.06 215 THR A O 1
ATOM 1700 N N . SER A 1 216 ? -9.555 24.562 10.289 1 97.56 216 SER A N 1
ATOM 1701 C CA . SER A 1 216 ? -8.477 25.438 9.836 1 97.56 216 SER A CA 1
ATOM 1702 C C . SER A 1 216 ? -8.953 26.406 8.766 1 97.56 216 SER A C 1
ATOM 1704 O O . SER A 1 216 ? -8.562 27.578 8.766 1 97.56 216 SER A O 1
ATOM 1706 N N . ASP A 1 217 ? -9.766 25.938 7.898 1 97.38 217 ASP A N 1
ATOM 1707 C CA . ASP A 1 217 ? -10.32 26.797 6.855 1 97.38 217 ASP A CA 1
ATOM 1708 C C . ASP A 1 217 ? -11.148 27.922 7.457 1 97.38 217 ASP A C 1
ATOM 1710 O O . ASP A 1 217 ? -11.109 29.062 6.977 1 97.38 217 ASP A O 1
ATOM 1714 N N . GLU A 1 218 ? -11.859 27.656 8.453 1 97.88 218 GLU A N 1
ATOM 1715 C CA . GLU A 1 218 ? -12.656 28.672 9.133 1 97.88 218 GLU A CA 1
ATOM 1716 C C . GLU A 1 218 ? -11.773 29.719 9.797 1 97.88 218 GLU A C 1
ATOM 1718 O O . GLU A 1 218 ? -12.055 30.906 9.719 1 97.88 218 GLU A O 1
ATOM 1723 N N . ALA A 1 219 ? -10.758 29.234 10.445 1 97.94 219 ALA A N 1
ATOM 1724 C CA . ALA A 1 219 ? -9.805 30.172 11.047 1 97.94 219 ALA A CA 1
ATOM 1725 C C . ALA A 1 219 ? -9.203 31.094 10 1 97.94 219 ALA A C 1
ATOM 1727 O O . ALA A 1 219 ? -9.062 32.312 10.227 1 97.94 219 ALA A O 1
ATOM 1728 N N . ASP A 1 220 ? -8.883 30.531 8.844 1 97.75 220 ASP A N 1
ATOM 1729 C CA . ASP A 1 220 ? -8.32 31.328 7.758 1 97.75 220 ASP A CA 1
ATOM 1730 C C . ASP A 1 220 ? -9.32 32.375 7.27 1 97.75 220 ASP A C 1
ATOM 1732 O O . ASP A 1 220 ? -8.938 33.5 6.965 1 97.75 220 ASP A O 1
ATOM 1736 N N . LYS A 1 221 ? -10.5 32.031 7.184 1 98.06 221 LYS A N 1
ATOM 1737 C CA . LYS A 1 221 ? -11.539 32.969 6.77 1 98.06 221 LYS A CA 1
ATOM 1738 C C . LYS A 1 221 ? -11.656 34.125 7.758 1 98.06 221 LYS A C 1
ATOM 1740 O O . LYS A 1 221 ? -11.766 35.281 7.352 1 98.06 221 LYS A O 1
ATOM 1745 N N . ASN A 1 222 ? -11.625 33.844 9.039 1 98.06 222 ASN A N 1
ATOM 1746 C CA . ASN A 1 222 ? -11.672 34.875 10.07 1 98.06 222 ASN A CA 1
ATOM 1747 C C . ASN A 1 222 ? -10.469 35.781 10 1 98.06 222 ASN A C 1
ATOM 1749 O O . ASN A 1 222 ? -10.609 37 10.125 1 98.06 222 ASN A O 1
ATOM 1753 N N . LEU A 1 223 ? -9.352 35.188 9.805 1 98.5 223 LEU A N 1
ATOM 1754 C CA . LEU A 1 223 ? -8.133 35.969 9.695 1 98.5 223 LEU A CA 1
ATOM 1755 C C . LEU A 1 223 ? -8.227 36.938 8.516 1 98.5 223 LEU A C 1
ATOM 1757 O O . LEU A 1 223 ? -7.887 38.125 8.656 1 98.5 223 LEU A O 1
ATOM 1761 N N . ARG A 1 224 ? -8.648 36.469 7.406 1 97.94 224 ARG A N 1
ATOM 1762 C CA . ARG A 1 224 ? -8.797 37.312 6.23 1 97.94 224 ARG A CA 1
ATOM 1763 C C . ARG A 1 224 ? -9.742 38.469 6.512 1 97.94 224 ARG A C 1
ATOM 1765 O O . ARG A 1 224 ? -9.461 39.594 6.125 1 97.94 224 ARG A O 1
ATOM 1772 N N . SER A 1 225 ? -10.805 38.219 7.199 1 97.31 225 SER A N 1
ATOM 1773 C CA . SER A 1 225 ? -11.766 39.25 7.543 1 97.31 225 SER A CA 1
ATOM 1774 C C . SER A 1 225 ? -11.148 40.312 8.445 1 97.31 225 SER A C 1
ATOM 1776 O O . SER A 1 225 ? -11.32 41.5 8.211 1 97.31 225 SER A O 1
ATOM 1778 N N . VAL A 1 226 ? -10.422 39.875 9.438 1 97.19 226 VAL A N 1
ATOM 1779 C CA . VAL A 1 226 ? -9.805 40.812 10.391 1 97.19 226 VAL A CA 1
ATOM 1780 C C . VAL A 1 226 ? -8.695 41.594 9.695 1 97.19 226 VAL A C 1
ATOM 1782 O O . VAL A 1 226 ? -8.516 42.781 9.969 1 97.19 226 VAL A O 1
ATOM 1785 N N . GLU A 1 227 ? -7.945 40.969 8.789 1 96.56 227 GLU A N 1
ATOM 1786 C CA . GLU A 1 227 ? -6.898 41.656 8.039 1 96.56 227 GLU A CA 1
ATOM 1787 C C . GLU A 1 227 ? -7.48 42.781 7.18 1 96.56 227 GLU A C 1
ATOM 1789 O O . GLU A 1 227 ? -6.934 43.875 7.137 1 96.56 227 GLU A O 1
ATOM 1794 N N . VAL A 1 228 ? -8.586 42.469 6.512 1 95.56 228 VAL A N 1
ATOM 1795 C CA . VAL A 1 228 ? -9.242 43.5 5.68 1 95.56 228 VAL A CA 1
ATOM 1796 C C . VAL A 1 228 ? -9.695 44.656 6.543 1 95.56 228 VAL A C 1
ATOM 1798 O O . VAL A 1 228 ? -9.461 45.812 6.195 1 95.56 228 VAL A O 1
ATOM 1801 N N . GLN A 1 229 ? -10.258 44.438 7.707 1 93.5 229 GLN A N 1
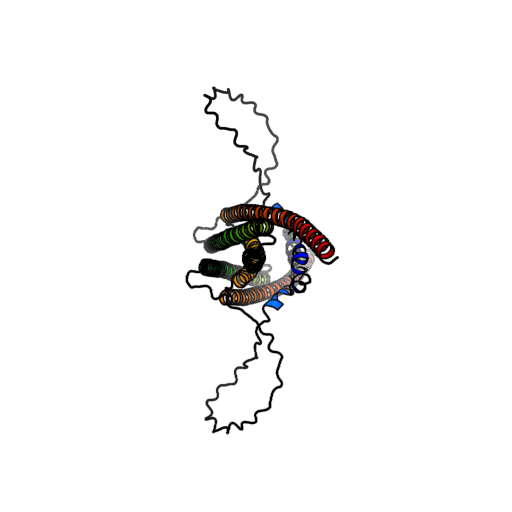ATOM 1802 C CA . GLN A 1 229 ? -10.703 45.469 8.633 1 93.5 229 GLN A CA 1
ATOM 1803 C C . GLN A 1 229 ? -9.523 46.281 9.148 1 93.5 229 GLN A C 1
ATOM 1805 O O . GLN A 1 229 ? -9.602 47.531 9.242 1 93.5 229 GLN A O 1
ATOM 1810 N N . SER A 1 230 ? -8.516 45.594 9.531 1 92.12 230 SER A N 1
ATOM 1811 C CA . SER A 1 230 ? -7.328 46.25 10.047 1 92.12 230 SER A CA 1
ATOM 1812 C C . SER A 1 230 ? -6.723 47.188 9.016 1 92.12 230 SER A C 1
ATOM 1814 O O . SER A 1 230 ? -6.312 48.312 9.344 1 92.12 230 SER A O 1
ATOM 1816 N N . ILE A 1 231 ? -6.715 46.781 7.773 1 92.19 231 ILE A N 1
ATOM 1817 C CA . ILE A 1 231 ? -6.16 47.594 6.703 1 92.19 231 ILE A CA 1
ATOM 1818 C C . ILE A 1 231 ? -7.023 48.812 6.496 1 92.19 231 ILE A C 1
ATOM 1820 O O . ILE A 1 231 ? -6.504 49.938 6.328 1 92.19 231 ILE A O 1
ATOM 1824 N N . GLU A 1 232 ? -8.312 48.719 6.602 1 92.38 232 GLU A N 1
ATOM 1825 C CA . GLU A 1 232 ? -9.227 49.844 6.426 1 92.38 232 GLU A CA 1
ATOM 1826 C C . GLU A 1 232 ? -9.047 50.875 7.527 1 92.38 232 GLU A C 1
ATOM 1828 O O . GLU A 1 232 ? -8.953 52.062 7.246 1 92.38 232 GLU A O 1
ATOM 1833 N N . VAL A 1 233 ? -8.969 50.438 8.75 1 90.75 233 VAL A N 1
ATOM 1834 C CA . VAL A 1 233 ? -8.859 51.344 9.891 1 90.75 233 VAL A CA 1
ATOM 1835 C C . VAL A 1 233 ? -7.496 52.031 9.875 1 90.75 233 VAL A C 1
ATOM 1837 O O . VAL A 1 233 ? -7.395 53.219 10.133 1 90.75 233 VAL A O 1
ATOM 1840 N N . MET A 1 234 ? -6.496 51.25 9.578 1 89.19 234 MET A N 1
ATOM 1841 C CA . MET A 1 234 ? -5.148 51.812 9.555 1 89.19 234 MET A CA 1
ATOM 1842 C C . MET A 1 234 ? -5.012 52.844 8.445 1 89.19 234 MET A C 1
ATOM 1844 O O . MET A 1 234 ? -4.348 53.875 8.625 1 89.19 234 MET A O 1
ATOM 1848 N N . THR A 1 235 ? -5.613 52.562 7.297 1 89.56 235 THR A N 1
ATOM 1849 C CA . THR A 1 235 ? -5.566 53.5 6.18 1 89.56 235 THR A CA 1
ATOM 1850 C C . THR A 1 235 ? -6.277 54.781 6.539 1 89.56 235 THR A C 1
ATOM 1852 O O . THR A 1 235 ? -5.777 55.875 6.242 1 89.56 235 THR A O 1
ATOM 1855 N N . LYS A 1 236 ? -7.387 54.75 7.211 1 89.62 236 LYS A N 1
ATOM 1856 C CA . LYS A 1 236 ? -8.125 55.938 7.641 1 89.62 236 LYS A CA 1
ATOM 1857 C C . LYS A 1 236 ? -7.328 56.75 8.664 1 89.62 236 LYS A C 1
ATOM 1859 O O . LYS A 1 236 ? -7.328 57.969 8.633 1 89.62 236 LYS A O 1
ATOM 1864 N N . HIS A 1 237 ? -6.691 56.031 9.578 1 87.69 237 HIS A N 1
ATOM 1865 C CA . HIS A 1 237 ? -5.883 56.719 10.594 1 87.69 237 HIS A CA 1
ATOM 1866 C C . HIS A 1 237 ? -4.723 57.469 9.961 1 87.69 237 HIS A C 1
ATOM 1868 O O . HIS A 1 237 ? -4.414 58.594 10.383 1 87.69 237 HIS A O 1
ATOM 1874 N N . GLU A 1 238 ? -4.129 56.875 9 1 85.06 238 GLU A N 1
ATOM 1875 C CA . GLU A 1 238 ? -3.004 57.531 8.32 1 85.06 238 GLU A CA 1
ATOM 1876 C C . GLU A 1 238 ? -3.461 58.75 7.543 1 85.06 238 GLU A C 1
ATOM 1878 O O . GLU A 1 238 ? -2.773 59.781 7.523 1 85.06 238 GLU A O 1
ATOM 1883 N N . GLN A 1 239 ? -4.586 58.656 6.934 1 86.44 239 GLN A N 1
ATOM 1884 C CA . GLN A 1 239 ? -5.121 59.781 6.195 1 86.44 239 GLN A CA 1
ATOM 1885 C C . GLN A 1 239 ? -5.449 60.938 7.133 1 86.44 239 GLN A C 1
ATOM 1887 O O . GLN A 1 239 ? -5.188 62.094 6.809 1 86.44 239 GLN A O 1
ATOM 1892 N N . ASN A 1 240 ? -5.957 60.656 8.297 1 85.81 240 ASN A N 1
ATOM 1893 C CA . ASN A 1 240 ? -6.301 61.688 9.273 1 85.81 240 ASN A CA 1
ATOM 1894 C C . ASN A 1 240 ? -5.055 62.344 9.852 1 85.81 240 ASN A C 1
ATOM 1896 O O . ASN A 1 240 ? -5.043 63.562 10.094 1 85.81 240 ASN A O 1
ATOM 1900 N N . LYS A 1 241 ? -4.094 61.594 10.062 1 82.38 241 LYS A N 1
ATOM 1901 C CA . LYS A 1 241 ? -2.84 62.125 10.578 1 82.38 241 LYS A CA 1
ATOM 1902 C C . LYS A 1 241 ? -2.188 63.062 9.57 1 82.38 241 LYS A C 1
ATOM 1904 O O . LYS A 1 241 ? -1.629 64.125 9.945 1 82.38 241 LYS A O 1
ATOM 1909 N N . GLU A 1 242 ? -2.287 62.75 8.305 1 82 242 GLU A N 1
ATOM 1910 C CA . GLU A 1 242 ? -1.721 63.594 7.254 1 82 242 GLU A CA 1
ATOM 1911 C C . GLU A 1 242 ? -2.459 64.938 7.156 1 82 242 GLU A C 1
ATOM 1913 O O . GLU A 1 242 ? -1.837 65.938 6.957 1 82 242 GLU A O 1
ATOM 1918 N N . VAL A 1 243 ? -3.709 64.812 7.25 1 84.75 243 VAL A N 1
ATOM 1919 C CA . VAL A 1 243 ? -4.52 66.062 7.188 1 84.75 243 VAL A CA 1
ATOM 1920 C C . VAL A 1 243 ? -4.199 66.938 8.383 1 84.75 243 VAL A C 1
ATOM 1922 O O . VAL A 1 243 ? -4.09 68.188 8.234 1 84.75 243 VAL A O 1
ATOM 1925 N N . HIS A 1 244 ? -3.988 66.438 9.531 1 82.94 244 HIS A N 1
ATOM 1926 C CA . HIS A 1 244 ? -3.684 67.188 10.734 1 82.94 244 HIS A CA 1
ATOM 1927 C C . HIS A 1 244 ? -2.295 67.812 10.648 1 82.94 244 HIS A C 1
ATOM 1929 O O . HIS A 1 244 ? -2.109 69 11.016 1 82.94 244 HIS A O 1
ATOM 1935 N N . ASP A 1 245 ? -1.404 67.125 10.117 1 80.62 245 ASP A N 1
ATOM 1936 C CA . ASP A 1 245 ? -0.045 67.625 9.977 1 80.62 245 ASP A CA 1
ATOM 1937 C C . ASP A 1 245 ? 0.013 68.812 8.969 1 80.62 245 ASP A C 1
ATOM 1939 O O . ASP A 1 245 ? 0.748 69.75 9.156 1 80.62 245 ASP A O 1
ATOM 1943 N N . ARG A 1 246 ? -0.729 68.75 7.887 1 81.62 246 ARG A N 1
ATOM 1944 C CA . ARG A 1 246 ? -0.787 69.75 6.875 1 81.62 246 ARG A CA 1
ATOM 1945 C C . ARG A 1 246 ? -1.451 71 7.434 1 81.62 246 ARG A C 1
ATOM 1947 O O . ARG A 1 246 ? -1.029 72.125 7.129 1 81.62 246 ARG A O 1
ATOM 1954 N N . ALA A 1 247 ? -2.311 70.875 8.297 1 81.19 247 ALA A N 1
ATOM 1955 C CA . ALA A 1 247 ? -3.018 72 8.891 1 81.19 247 ALA A CA 1
ATOM 1956 C C . ALA A 1 247 ? -2.131 72.75 9.883 1 81.19 247 ALA A C 1
ATOM 1958 O O . ALA A 1 247 ? -2.248 73.938 10.039 1 81.19 247 ALA A O 1
ATOM 1959 N N . ASN A 1 248 ? -1.375 72.062 10.555 1 77.38 248 ASN A N 1
ATOM 1960 C CA . ASN A 1 248 ? -0.509 72.688 11.547 1 77.38 248 ASN A CA 1
ATOM 1961 C C . ASN A 1 248 ? 0.694 73.312 10.891 1 77.38 248 ASN A C 1
ATOM 1963 O O . ASN A 1 248 ? 1.398 74.125 11.531 1 77.38 248 ASN A O 1
ATOM 1967 N N . LYS A 1 249 ? 1.078 72.938 9.758 1 78.12 249 LYS A N 1
ATOM 1968 C CA . LYS A 1 249 ? 2.191 73.625 9.07 1 78.12 249 LYS A CA 1
ATOM 1969 C C . LYS A 1 249 ? 1.728 74.875 8.336 1 78.12 249 LYS A C 1
ATOM 1971 O O . LYS A 1 249 ? 2.543 75.688 7.98 1 78.12 249 LYS A O 1
ATOM 1976 N N . THR A 1 250 ? 0.561 75.125 8.18 1 62.69 250 THR A N 1
ATOM 1977 C CA . THR A 1 250 ? 0.105 76.438 7.68 1 62.69 250 THR A CA 1
ATOM 1978 C C . THR A 1 250 ? -0.264 77.312 8.836 1 62.69 250 THR A C 1
ATOM 1980 O O . THR A 1 250 ? -0.927 76.938 9.789 1 62.69 250 THR A O 1
ATOM 1983 N N . MET B 1 1 ? -17.453 -47.812 -31.016 1 24.39 1 MET B N 1
ATOM 1984 C CA . MET B 1 1 ? -17.688 -47.031 -29.812 1 24.39 1 MET B CA 1
ATOM 1985 C C . MET B 1 1 ? -16.547 -46.062 -29.547 1 24.39 1 MET B C 1
ATOM 1987 O O . MET B 1 1 ? -16.562 -45.312 -28.562 1 24.39 1 MET B O 1
ATOM 1991 N N . PHE B 1 2 ? -15.375 -46.25 -30.297 1 31.48 2 PHE B N 1
ATOM 1992 C CA . PHE B 1 2 ? -14.109 -45.531 -30.219 1 31.48 2 PHE B CA 1
ATOM 1993 C C . PHE B 1 2 ? -14.227 -44.188 -30.938 1 31.48 2 PHE B C 1
ATOM 1995 O O . PHE B 1 2 ? -13.289 -43.375 -30.922 1 31.48 2 PHE B O 1
ATOM 2002 N N . SER B 1 3 ? -15.242 -43.938 -31.812 1 31.22 3 SER B N 1
ATOM 2003 C CA . SER B 1 3 ? -15.266 -42.719 -32.625 1 31.22 3 SER B CA 1
ATOM 2004 C C . SER B 1 3 ? -15.578 -41.5 -31.75 1 31.22 3 SER B C 1
ATOM 2006 O O . SER B 1 3 ? -15.508 -40.375 -32.219 1 31.22 3 SER B O 1
ATOM 2008 N N . LEU B 1 4 ? -16.312 -41.688 -30.672 1 28.73 4 LEU B N 1
ATOM 2009 C CA . LEU B 1 4 ? -16.875 -40.531 -29.953 1 28.73 4 LEU B CA 1
ATOM 2010 C C . LEU B 1 4 ? -15.773 -39.781 -29.203 1 28.73 4 LEU B C 1
ATOM 2012 O O . LEU B 1 4 ? -16.031 -38.719 -28.609 1 28.73 4 LEU B O 1
ATOM 2016 N N . PHE B 1 5 ? -14.57 -40.438 -28.938 1 34.25 5 PHE B N 1
ATOM 2017 C CA . PHE B 1 5 ? -13.609 -39.719 -28.109 1 34.25 5 PHE B CA 1
ATOM 2018 C C . PHE B 1 5 ? -12.898 -38.656 -28.906 1 34.25 5 PHE B C 1
ATOM 2020 O O . PHE B 1 5 ? -12.039 -37.938 -28.375 1 34.25 5 PHE B O 1
ATOM 2027 N N . SER B 1 6 ? -13.031 -38.625 -30.281 1 32.38 6 SER B N 1
ATOM 2028 C CA . SER B 1 6 ? -12.156 -37.688 -30.984 1 32.38 6 SER B CA 1
ATOM 2029 C C . SER B 1 6 ? -12.57 -36.25 -30.734 1 32.38 6 SER B C 1
ATOM 2031 O O . SER B 1 6 ? -11.727 -35.344 -30.625 1 32.38 6 SER B O 1
ATOM 2033 N N . ASN B 1 7 ? -13.875 -35.844 -30.984 1 30.92 7 ASN B N 1
ATOM 2034 C CA . ASN B 1 7 ? -14.234 -34.469 -31.266 1 30.92 7 ASN B CA 1
ATOM 2035 C C . ASN B 1 7 ? -14.258 -33.625 -30 1 30.92 7 ASN B C 1
ATOM 2037 O O . ASN B 1 7 ? -14.516 -32.406 -30.062 1 30.92 7 ASN B O 1
ATOM 2041 N N . LEU B 1 8 ? -14.633 -34.188 -28.906 1 28.78 8 LEU B N 1
ATOM 2042 C CA . LEU B 1 8 ? -15.094 -33.281 -27.875 1 28.78 8 LEU B CA 1
ATOM 2043 C C . LEU B 1 8 ? -13.93 -32.469 -27.281 1 28.78 8 LEU B C 1
ATOM 2045 O O . LEU B 1 8 ? -14.102 -31.359 -26.812 1 28.78 8 LEU B O 1
ATOM 2049 N N . TYR B 1 9 ? -12.781 -33.156 -27.094 1 32.72 9 TYR B N 1
ATOM 2050 C CA . TYR B 1 9 ? -11.969 -32.625 -26 1 32.72 9 TYR B CA 1
ATOM 2051 C C . TYR B 1 9 ? -11.023 -31.547 -26.484 1 32.72 9 TYR B C 1
ATOM 2053 O O . TYR B 1 9 ? -10.133 -31.109 -25.75 1 32.72 9 TYR B O 1
ATOM 2061 N N . TRP B 1 10 ? -11.016 -31.234 -27.812 1 32.84 10 TRP B N 1
ATOM 2062 C CA . TRP B 1 10 ? -9.883 -30.406 -28.219 1 32.84 10 TRP B CA 1
ATOM 2063 C C . TRP B 1 10 ? -10.102 -28.953 -27.812 1 32.84 10 TRP B C 1
ATOM 2065 O O . TRP B 1 10 ? -9.188 -28.125 -27.922 1 32.84 10 TRP B O 1
ATOM 2075 N N . PRO B 1 11 ? -11.391 -28.438 -27.844 1 32.41 11 PRO B N 1
ATOM 2076 C CA . PRO B 1 11 ? -11.414 -26.984 -27.844 1 32.41 11 PRO B CA 1
ATOM 2077 C C . PRO B 1 11 ? -10.922 -26.375 -26.531 1 32.41 11 PRO B C 1
ATOM 2079 O O . PRO B 1 11 ? -10.609 -25.188 -26.484 1 32.41 11 PRO B O 1
ATOM 2082 N N . ALA B 1 12 ? -10.992 -27.156 -25.484 1 31.77 12 ALA B N 1
ATOM 2083 C CA . ALA B 1 12 ? -10.828 -26.438 -24.234 1 31.77 12 ALA B CA 1
ATOM 2084 C C . ALA B 1 12 ? -9.391 -25.938 -24.062 1 31.77 12 ALA B C 1
ATOM 2086 O O . ALA B 1 12 ? -9.148 -24.938 -23.406 1 31.77 12 ALA B O 1
ATOM 2087 N N . PHE B 1 13 ? -8.398 -26.719 -24.609 1 36.62 13 PHE B N 1
ATOM 2088 C CA . PHE B 1 13 ? -7.035 -26.281 -24.297 1 36.62 13 PHE B CA 1
ATOM 2089 C C . PHE B 1 13 ? -6.633 -25.109 -25.172 1 36.62 13 PHE B C 1
ATOM 2091 O O . PHE B 1 13 ? -5.543 -24.547 -25.016 1 36.62 13 PHE B O 1
ATOM 2098 N N . ALA B 1 14 ? -7.352 -24.812 -26.312 1 31.52 14 ALA B N 1
ATOM 2099 C CA . ALA B 1 14 ? -6.883 -23.703 -27.141 1 31.52 14 ALA B CA 1
ATOM 2100 C C . ALA B 1 14 ? -7.012 -22.375 -26.422 1 31.52 14 ALA B C 1
ATOM 2102 O O . ALA B 1 14 ? -6.316 -21.406 -26.75 1 31.52 14 ALA B O 1
ATOM 2103 N N . ASN B 1 15 ? -8.062 -22.219 -25.688 1 30.56 15 ASN B N 1
ATOM 2104 C CA . ASN B 1 15 ? -8.312 -20.875 -25.172 1 30.56 15 ASN B CA 1
ATOM 2105 C C . ASN B 1 15 ? -7.34 -20.516 -24.047 1 30.56 15 ASN B C 1
ATOM 2107 O O . ASN B 1 15 ? -7.512 -19.516 -23.375 1 30.56 15 ASN B O 1
ATOM 2111 N N . MET B 1 16 ? -6.453 -21.484 -23.734 1 29.03 16 MET B N 1
ATOM 2112 C CA . MET B 1 16 ? -5.57 -21.141 -22.625 1 29.03 16 MET B CA 1
ATOM 2113 C C . MET B 1 16 ? -4.602 -20.031 -23.031 1 29.03 16 MET B C 1
ATOM 2115 O O . MET B 1 16 ? -3.912 -19.453 -22.172 1 29.03 16 MET B O 1
ATOM 2119 N N . ASN B 1 17 ? -4.348 -19.922 -24.375 1 30.22 17 ASN B N 1
ATOM 2120 C CA . ASN B 1 17 ? -3.244 -19.016 -24.688 1 30.22 17 ASN B CA 1
ATOM 2121 C C . ASN B 1 17 ? -3.621 -17.562 -24.422 1 30.22 17 ASN B C 1
ATOM 2123 O O . ASN B 1 17 ? -2.85 -16.641 -24.719 1 30.22 17 ASN B O 1
ATOM 2127 N N . ARG B 1 18 ? -4.918 -17.328 -24.281 1 27.14 18 ARG B N 1
ATOM 2128 C CA . ARG B 1 18 ? -5.211 -15.906 -24.391 1 27.14 18 ARG B CA 1
ATOM 2129 C C . ARG B 1 18 ? -4.695 -15.148 -23.172 1 27.14 18 ARG B C 1
ATOM 2131 O O . ARG B 1 18 ? -4.953 -13.953 -23.016 1 27.14 18 ARG B O 1
ATOM 2138 N N . PHE B 1 19 ? -4.379 -15.836 -22.156 1 29.56 19 PHE B N 1
ATOM 2139 C CA . PHE B 1 19 ? -3.977 -14.922 -21.094 1 29.56 19 PHE B CA 1
ATOM 2140 C C . PHE B 1 19 ? -2.684 -14.203 -21.453 1 29.56 19 PHE B C 1
ATOM 2142 O O . PHE B 1 19 ? -1.593 -14.75 -21.281 1 29.56 19 PHE B O 1
ATOM 2149 N N . ARG B 1 20 ? -2.686 -13.422 -22.562 1 24.25 20 ARG B N 1
ATOM 2150 C CA . ARG B 1 20 ? -1.595 -12.508 -22.906 1 24.25 20 ARG B CA 1
ATOM 2151 C C . ARG B 1 20 ? -1.137 -11.734 -21.672 1 24.25 20 ARG B C 1
ATOM 2153 O O . ARG B 1 20 ? -1.938 -11.438 -20.781 1 24.25 20 ARG B O 1
ATOM 2160 N N . SER B 1 21 ? 0.231 -11.523 -21.609 1 26.23 21 SER B N 1
ATOM 2161 C CA . SER B 1 21 ? 1.096 -10.781 -20.703 1 26.23 21 SER B CA 1
ATOM 2162 C C . SER B 1 21 ? 0.567 -9.375 -20.453 1 26.23 21 SER B C 1
ATOM 2164 O O . SER B 1 21 ? 0.389 -8.602 -21.406 1 26.23 21 SER B O 1
ATOM 2166 N N . ILE B 1 22 ? -0.399 -9.273 -19.672 1 26.48 22 ILE B N 1
ATOM 2167 C CA . ILE B 1 22 ? -0.573 -7.887 -19.25 1 26.48 22 ILE B CA 1
ATOM 2168 C C . ILE B 1 22 ? 0.78 -7.289 -18.875 1 26.48 22 ILE B C 1
ATOM 2170 O O . ILE B 1 22 ? 1.337 -7.621 -17.828 1 26.48 22 ILE B O 1
ATOM 2174 N N . ARG B 1 23 ? 1.576 -6.984 -19.875 1 26.45 23 ARG B N 1
ATOM 2175 C CA . ARG B 1 23 ? 2.736 -6.133 -19.625 1 26.45 23 ARG B CA 1
ATOM 2176 C C . ARG B 1 23 ? 2.338 -4.859 -18.891 1 26.45 23 ARG B C 1
ATOM 2178 O O . ARG B 1 23 ? 1.647 -4.004 -19.453 1 26.45 23 ARG B O 1
ATOM 2185 N N . HIS B 1 24 ? 2.094 -4.98 -17.641 1 26.58 24 HIS B N 1
ATOM 2186 C CA . HIS B 1 24 ? 1.911 -3.727 -16.922 1 26.58 24 HIS B CA 1
ATOM 2187 C C . HIS B 1 24 ? 3.131 -2.824 -17.062 1 26.58 24 HIS B C 1
ATOM 2189 O O . HIS B 1 24 ? 4.27 -3.299 -17.047 1 26.58 24 HIS B O 1
ATOM 2195 N N . PRO B 1 25 ? 2.988 -1.72 -17.734 1 24.06 25 PRO B N 1
ATOM 2196 C CA . PRO B 1 25 ? 4.074 -0.736 -17.75 1 24.06 25 PRO B CA 1
ATOM 2197 C C . PRO B 1 25 ? 4.617 -0.415 -16.359 1 24.06 25 PRO B C 1
ATOM 2199 O O . PRO B 1 25 ? 3.865 0.037 -15.5 1 24.06 25 PRO B O 1
ATOM 2202 N N . VAL B 1 26 ? 5.41 -1.195 -15.844 1 30.02 26 VAL B N 1
ATOM 2203 C CA . VAL B 1 26 ? 6.215 -0.683 -14.734 1 30.02 26 VAL B CA 1
ATOM 2204 C C . VAL B 1 26 ? 6.809 0.673 -15.109 1 30.02 26 VAL B C 1
ATOM 2206 O O . VAL B 1 26 ? 7.766 0.745 -15.883 1 30.02 26 VAL B O 1
ATOM 2209 N N . ALA B 1 27 ? 6.066 1.643 -15.633 1 23.84 27 ALA B N 1
ATOM 2210 C CA . ALA B 1 27 ? 6.578 2.963 -15.984 1 23.84 27 ALA B CA 1
ATOM 2211 C C . ALA B 1 27 ? 7.574 3.465 -14.945 1 23.84 27 ALA B C 1
ATOM 2213 O O . ALA B 1 27 ? 7.73 2.855 -13.883 1 23.84 27 ALA B O 1
ATOM 2214 N N . LYS B 1 28 ? 7.508 4.934 -14.75 1 26.12 28 LYS B N 1
ATOM 2215 C CA . LYS B 1 28 ? 8.344 6.094 -14.438 1 26.12 28 LYS B CA 1
ATOM 2216 C C . LYS B 1 28 ? 8.719 6.121 -12.961 1 26.12 28 LYS B C 1
ATOM 2218 O O . LYS B 1 28 ? 9.414 7.035 -12.508 1 26.12 28 LYS B O 1
ATOM 2223 N N . TYR B 1 29 ? 8.008 5.352 -12.203 1 26.25 29 TYR B N 1
ATOM 2224 C CA . TYR B 1 29 ? 8.305 5.77 -10.844 1 26.25 29 TYR B CA 1
ATOM 2225 C C . TYR B 1 29 ? 9.695 5.32 -10.422 1 26.25 29 TYR B C 1
ATOM 2227 O O . TYR B 1 29 ? 10.125 5.586 -9.297 1 26.25 29 TYR B O 1
ATOM 2235 N N . VAL B 1 30 ? 10.234 4.406 -11.25 1 29.89 30 VAL B N 1
ATOM 2236 C CA . VAL B 1 30 ? 11.562 4.047 -10.758 1 29.89 30 VAL B CA 1
ATOM 2237 C C . VAL B 1 30 ? 12.484 5.266 -10.812 1 29.89 30 VAL B C 1
ATOM 2239 O O . VAL B 1 30 ? 13.664 5.176 -10.484 1 29.89 30 VAL B O 1
ATOM 2242 N N . GLN B 1 31 ? 11.945 6.328 -11.508 1 28.52 31 GLN B N 1
ATOM 2243 C CA . GLN B 1 31 ? 12.93 7.402 -11.562 1 28.52 31 GLN B CA 1
ATOM 2244 C C . GLN B 1 31 ? 13.273 7.902 -10.164 1 28.52 31 GLN B C 1
ATOM 2246 O O . GLN B 1 31 ? 14.289 8.578 -9.969 1 28.52 31 GLN B O 1
ATOM 2251 N N . LEU B 1 32 ? 12.266 7.809 -9.328 1 29.73 32 LEU B N 1
ATOM 2252 C CA . LEU B 1 32 ? 12.664 8.484 -8.102 1 29.73 32 LEU B CA 1
ATOM 2253 C C . LEU B 1 32 ? 13.812 7.742 -7.422 1 29.73 32 LEU B C 1
ATOM 2255 O O . LEU B 1 32 ? 14.539 8.328 -6.609 1 29.73 32 LEU B O 1
ATOM 2259 N N . LEU B 1 33 ? 13.828 6.375 -7.746 1 29.17 33 LEU B N 1
ATOM 2260 C CA . LEU B 1 33 ? 14.898 5.742 -6.977 1 29.17 33 LEU B CA 1
ATOM 2261 C C . LEU B 1 33 ? 16.266 6.086 -7.562 1 29.17 33 LEU B C 1
ATOM 2263 O O . LEU B 1 33 ? 17.281 5.52 -7.152 1 29.17 33 LEU B O 1
ATOM 2267 N N . SER B 1 34 ? 16.25 6.66 -8.805 1 27.59 34 SER B N 1
ATOM 2268 C CA . SER B 1 34 ? 17.594 6.91 -9.328 1 27.59 34 SER B CA 1
ATOM 2269 C C . SER B 1 34 ? 18.359 7.875 -8.438 1 27.59 34 SER B C 1
ATOM 2271 O O . SER B 1 34 ? 18.562 9.039 -8.797 1 27.59 34 SER B O 1
ATOM 2273 N N . PHE B 1 35 ? 18.078 8.016 -7.348 1 28.52 35 PHE B N 1
ATOM 2274 C CA . PHE B 1 35 ? 19.062 8.898 -6.727 1 28.52 35 PHE B CA 1
ATOM 2275 C C . PHE B 1 35 ? 20.469 8.32 -6.855 1 28.52 35 PHE B C 1
ATOM 2277 O O . PHE B 1 35 ? 21.453 9.031 -6.688 1 28.52 35 PHE B O 1
ATOM 2284 N N . GLY B 1 36 ? 20.734 6.961 -6.66 1 25.67 36 GLY B N 1
ATOM 2285 C CA . GLY B 1 36 ? 22.125 6.633 -6.395 1 25.67 36 GLY B CA 1
ATOM 2286 C C . GLY B 1 36 ? 23 6.668 -7.641 1 25.67 36 GLY B C 1
ATOM 2287 O O . GLY B 1 36 ? 22.531 6.336 -8.734 1 25.67 36 GLY B O 1
ATOM 2288 N N . GLY B 1 37 ? 24.031 7.52 -7.934 1 26.5 37 GLY B N 1
ATOM 2289 C CA . GLY B 1 37 ? 25.328 7.297 -8.57 1 26.5 37 GLY B CA 1
ATOM 2290 C C . GLY B 1 37 ? 25.859 5.895 -8.344 1 26.5 37 GLY B C 1
ATOM 2291 O O . GLY B 1 37 ? 26.516 5.629 -7.336 1 26.5 37 GLY B O 1
ATOM 2292 N N . ALA B 1 38 ? 25.234 4.875 -8.641 1 24.5 38 ALA B N 1
ATOM 2293 C CA . ALA B 1 38 ? 25.906 3.58 -8.625 1 24.5 38 ALA B CA 1
ATOM 2294 C C . ALA B 1 38 ? 27.047 3.547 -9.641 1 24.5 38 ALA B C 1
ATOM 2296 O O . ALA B 1 38 ? 26.812 3.594 -10.852 1 24.5 38 ALA B O 1
ATOM 2297 N N . GLN B 1 39 ? 28.281 4.098 -9.383 1 26.05 39 GLN B N 1
ATOM 2298 C CA . GLN B 1 39 ? 29.578 3.645 -9.883 1 26.05 39 GLN B CA 1
ATOM 2299 C C . GLN B 1 39 ? 29.656 2.121 -9.906 1 26.05 39 GLN B C 1
ATOM 2301 O O . GLN B 1 39 ? 29.266 1.458 -8.945 1 26.05 39 GLN B O 1
ATOM 2306 N N . THR B 1 40 ? 29.656 1.553 -11.023 1 23.84 40 THR B N 1
ATOM 2307 C CA . THR B 1 40 ? 29.984 0.178 -11.375 1 23.84 40 THR B CA 1
ATOM 2308 C C . THR B 1 40 ? 31.266 -0.269 -10.672 1 23.84 40 THR B C 1
ATOM 2310 O O . THR B 1 40 ? 32.344 0.216 -10.984 1 23.84 40 THR B O 1
ATOM 2313 N N . LEU B 1 41 ? 31.359 -0.425 -9.344 1 23.91 41 LEU B N 1
ATOM 2314 C CA . LEU B 1 41 ? 32.5 -1.062 -8.734 1 23.91 41 LEU B CA 1
ATOM 2315 C C . LEU B 1 41 ? 32.719 -2.465 -9.289 1 23.91 41 LEU B C 1
ATOM 2317 O O . LEU B 1 41 ? 31.953 -3.377 -8.992 1 23.91 41 LEU B O 1
ATOM 2321 N N . LEU B 1 42 ? 33.062 -2.598 -10.57 1 21.72 42 LEU B N 1
ATOM 2322 C CA . LEU B 1 42 ? 33.562 -3.822 -11.172 1 21.72 42 LEU B CA 1
ATOM 2323 C C . LEU B 1 42 ? 34.594 -4.492 -10.242 1 21.72 42 LEU B C 1
ATOM 2325 O O . LEU B 1 42 ? 35.406 -3.818 -9.625 1 21.72 42 LEU B O 1
ATOM 2329 N N . ALA B 1 43 ? 34.312 -5.688 -9.812 1 22.39 43 ALA B N 1
ATOM 2330 C CA . ALA B 1 43 ? 35.094 -6.613 -8.984 1 22.39 43 ALA B CA 1
ATOM 2331 C C . ALA B 1 43 ? 36.438 -6.922 -9.625 1 22.39 43 ALA B C 1
ATOM 2333 O O . ALA B 1 43 ? 36.5 -7.562 -10.672 1 22.39 43 ALA B O 1
ATOM 2334 N N . GLN B 1 44 ? 37.438 -6.031 -9.758 1 22.67 44 GLN B N 1
ATOM 2335 C CA . GLN B 1 44 ? 38.781 -6.457 -10.117 1 22.67 44 GLN B CA 1
ATOM 2336 C C . GLN B 1 44 ? 39.281 -7.574 -9.195 1 22.67 44 GLN B C 1
ATOM 2338 O O . GLN B 1 44 ? 38.906 -7.629 -8.023 1 22.67 44 GLN B O 1
ATOM 2343 N N . PRO B 1 45 ? 39.812 -8.68 -9.734 1 22.5 45 PRO B N 1
ATOM 2344 C CA . PRO B 1 45 ? 40.438 -9.758 -8.961 1 22.5 45 PRO B CA 1
ATOM 2345 C C . PRO B 1 45 ? 41.469 -9.25 -7.977 1 22.5 45 PRO B C 1
ATOM 2347 O O . PRO B 1 45 ? 42.219 -8.312 -8.289 1 22.5 45 PRO B O 1
ATOM 2350 N N . PHE B 1 46 ? 41.219 -9.188 -6.711 1 24.23 46 PHE B N 1
ATOM 2351 C CA . PHE B 1 46 ? 42.094 -8.719 -5.648 1 24.23 46 PHE B CA 1
ATOM 2352 C C . PHE B 1 46 ? 43.438 -9.398 -5.727 1 24.23 46 PHE B C 1
ATOM 2354 O O . PHE B 1 46 ? 43.594 -10.531 -5.266 1 24.23 46 PHE B O 1
ATOM 2361 N N . MET B 1 47 ? 44 -9.484 -6.93 1 21.17 47 MET B N 1
ATOM 2362 C CA . MET B 1 47 ? 45.375 -9.922 -6.766 1 21.17 47 MET B CA 1
ATOM 2363 C C . MET B 1 47 ? 46.125 -9.016 -5.777 1 21.17 47 MET B C 1
ATOM 2365 O O . MET B 1 47 ? 45.906 -7.805 -5.77 1 21.17 47 MET B O 1
ATOM 2369 N N . TYR B 1 48 ? 46.625 -9.523 -4.57 1 20.97 48 TYR B N 1
ATOM 2370 C CA . TYR B 1 48 ? 47.375 -9.016 -3.432 1 20.97 48 TYR B CA 1
ATOM 2371 C C . TYR B 1 48 ? 48.625 -8.305 -3.889 1 20.97 48 TYR B C 1
ATOM 2373 O O . TYR B 1 48 ? 49.656 -8.336 -3.201 1 20.97 48 TYR B O 1
ATOM 2381 N N . THR B 1 49 ? 48.719 -7.836 -5.191 1 20.44 49 THR B N 1
ATOM 2382 C CA . THR B 1 49 ? 50.094 -7.43 -5.391 1 20.44 49 THR B CA 1
ATOM 2383 C C . THR B 1 49 ? 50.469 -6.25 -4.492 1 20.44 49 THR B C 1
ATOM 2385 O O . THR B 1 49 ? 49.594 -5.473 -4.105 1 20.44 49 THR B O 1
ATOM 2388 N N . GLU B 1 50 ? 51.844 -6.148 -3.908 1 22.27 50 GLU B N 1
ATOM 2389 C CA . GLU B 1 50 ? 52.594 -5.262 -3.027 1 22.27 50 GLU B CA 1
ATOM 2390 C C . GLU B 1 50 ? 52.656 -3.84 -3.578 1 22.27 50 GLU B C 1
ATOM 2392 O O . GLU B 1 50 ? 53.25 -3.592 -4.629 1 22.27 50 GLU B O 1
ATOM 2397 N N . SER B 1 51 ? 51.562 -3.137 -3.807 1 20.2 51 SER B N 1
ATOM 2398 C CA . SER B 1 51 ? 51.562 -1.887 -4.559 1 20.2 51 SER B CA 1
ATOM 2399 C C . SER B 1 51 ? 52.5 -0.867 -3.943 1 20.2 51 SER B C 1
ATOM 2401 O O . SER B 1 51 ? 52.5 -0.654 -2.729 1 20.2 51 SER B O 1
ATOM 2403 N N . LYS B 1 52 ? 53.625 -0.624 -4.633 1 19.86 52 LYS B N 1
ATOM 2404 C CA . LYS B 1 52 ? 54.688 0.334 -4.422 1 19.86 52 LYS B CA 1
ATOM 2405 C C . LYS B 1 52 ? 54.156 1.732 -4.152 1 19.86 52 LYS B C 1
ATOM 2407 O O . LYS B 1 52 ? 53 2.039 -4.516 1 19.86 52 LYS B O 1
ATOM 2412 N N . GLU B 1 53 ? 54.969 2.818 -3.768 1 21.48 53 GLU B N 1
ATOM 2413 C CA . GLU B 1 53 ? 55.031 4.117 -3.105 1 21.48 53 GLU B CA 1
ATOM 2414 C C . GLU B 1 53 ? 54.438 5.219 -3.979 1 21.48 53 GLU B C 1
ATOM 2416 O O . GLU B 1 53 ? 55.031 5.602 -4.988 1 21.48 53 GLU B O 1
ATOM 2421 N N . ALA B 1 54 ? 53.281 5.102 -4.559 1 22.31 54 ALA B N 1
ATOM 2422 C CA . ALA B 1 54 ? 52.906 6.137 -5.523 1 22.31 54 ALA B CA 1
ATOM 2423 C C . ALA B 1 54 ? 53 7.527 -4.895 1 22.31 54 ALA B C 1
ATOM 2425 O O . ALA B 1 54 ? 52.5 7.754 -3.791 1 22.31 54 ALA B O 1
ATOM 2426 N N . THR B 1 55 ? 53.969 8.242 -5.199 1 19.95 55 THR B N 1
ATOM 2427 C CA . THR B 1 55 ? 54.281 9.641 -4.914 1 19.95 55 THR B CA 1
ATOM 2428 C C . THR B 1 55 ? 53.125 10.555 -5.363 1 19.95 55 THR B C 1
ATOM 2430 O O . THR B 1 55 ? 52.719 10.492 -6.52 1 19.95 55 THR B O 1
ATOM 2433 N N . ARG B 1 56 ? 52.188 10.891 -4.492 1 20.81 56 ARG B N 1
ATOM 2434 C CA . ARG B 1 56 ? 50.969 11.734 -4.516 1 20.81 56 ARG B CA 1
ATOM 2435 C C . ARG B 1 56 ? 51.312 13.109 -5.086 1 20.81 56 ARG B C 1
ATOM 2437 O O . ARG B 1 56 ? 52 13.898 -4.457 1 20.81 56 ARG B O 1
ATOM 2444 N N . SER B 1 57 ? 51.719 13.102 -6.352 1 19.8 57 SER B N 1
ATOM 2445 C CA . SER B 1 57 ? 51.969 14.477 -6.781 1 19.8 57 SER B CA 1
ATOM 2446 C C . SER B 1 57 ? 50.688 15.312 -6.688 1 19.8 57 SER B C 1
ATOM 2448 O O . SER B 1 57 ? 49.594 14.828 -6.992 1 19.8 57 SER B O 1
ATOM 2450 N N . GLU B 1 58 ? 50.625 16.453 -6.008 1 20.22 58 GLU B N 1
ATOM 2451 C CA . GLU B 1 58 ? 49.75 17.469 -5.43 1 20.22 58 GLU B CA 1
ATOM 2452 C C . GLU B 1 58 ? 49.062 18.281 -6.516 1 20.22 58 GLU B C 1
ATOM 2454 O O . GLU B 1 58 ? 48.375 19.266 -6.223 1 20.22 58 GLU B O 1
ATOM 2459 N N . ASN B 1 59 ? 49.031 17.828 -7.758 1 20.52 59 ASN B N 1
ATOM 2460 C CA . ASN B 1 59 ? 48.688 18.984 -8.57 1 20.52 59 ASN B CA 1
ATOM 2461 C C . ASN B 1 59 ? 47.25 19.453 -8.312 1 20.52 59 ASN B C 1
ATOM 2463 O O . ASN B 1 59 ? 46.312 18.656 -8.383 1 20.52 59 ASN B O 1
ATOM 2467 N N . SER B 1 60 ? 46.969 20.531 -7.578 1 19.83 60 SER B N 1
ATOM 2468 C CA . SER B 1 60 ? 45.844 21.25 -6.988 1 19.83 60 SER B CA 1
ATOM 2469 C C . SER B 1 60 ? 44.938 21.828 -8.07 1 19.83 60 SER B C 1
ATOM 2471 O O . SER B 1 60 ? 45 23.031 -8.336 1 19.83 60 SER B O 1
ATOM 2473 N N . HIS B 1 61 ? 44.688 21.062 -9.086 1 21.7 61 HIS B N 1
ATOM 2474 C CA . HIS B 1 61 ? 43.906 21.828 -10.055 1 21.7 61 HIS B CA 1
ATOM 2475 C C . HIS B 1 61 ? 42.656 22.391 -9.422 1 21.7 61 HIS B C 1
ATOM 2477 O O . HIS B 1 61 ? 42 21.734 -8.602 1 21.7 61 HIS B O 1
ATOM 2483 N N . HIS B 1 62 ? 42.438 23.734 -9.414 1 20.97 62 HIS B N 1
ATOM 2484 C CA . HIS B 1 62 ? 41.438 24.656 -8.891 1 20.97 62 HIS B CA 1
ATOM 2485 C C . HIS B 1 62 ? 40.094 24.438 -9.531 1 20.97 62 HIS B C 1
ATOM 2487 O O . HIS B 1 62 ? 39.938 24.531 -10.758 1 20.97 62 HIS B O 1
ATOM 2493 N N . LEU B 1 63 ? 39.406 23.484 -9.25 1 23.61 63 LEU B N 1
ATOM 2494 C CA . LEU B 1 63 ? 38.062 23.156 -9.734 1 23.61 63 LEU B CA 1
ATOM 2495 C C . LEU B 1 63 ? 37.094 24.312 -9.477 1 23.61 63 LEU B C 1
ATOM 2497 O O . LEU B 1 63 ? 37.062 24.891 -8.383 1 23.61 63 LEU B O 1
ATOM 2501 N N . PRO B 1 64 ? 36.719 25.016 -10.484 1 22.92 64 PRO B N 1
ATOM 2502 C CA . PRO B 1 64 ? 35.906 26.203 -10.266 1 22.92 64 PRO B CA 1
ATOM 2503 C C . PRO B 1 64 ? 34.688 25.922 -9.383 1 22.92 64 PRO B C 1
ATOM 2505 O O . PRO B 1 64 ? 34.312 24.766 -9.203 1 22.92 64 PRO B O 1
ATOM 2508 N N . ASN B 1 65 ? 34.156 26.969 -8.664 1 20.52 65 ASN B N 1
ATOM 2509 C CA . ASN B 1 65 ? 33.25 27.156 -7.543 1 20.52 65 ASN B CA 1
ATOM 2510 C C . ASN B 1 65 ? 31.828 26.75 -7.91 1 20.52 65 ASN B C 1
ATOM 2512 O O . ASN B 1 65 ? 31.25 27.297 -8.852 1 20.52 65 ASN B O 1
ATOM 2516 N N . ARG B 1 66 ? 31.516 25.547 -8.039 1 22.58 66 ARG B N 1
ATOM 2517 C CA . ARG B 1 66 ? 30.125 25.141 -8.258 1 22.58 66 ARG B CA 1
ATOM 2518 C C . ARG B 1 66 ? 29.188 25.859 -7.305 1 22.58 66 ARG B C 1
ATOM 2520 O O . ARG B 1 66 ? 29.484 25.984 -6.113 1 22.58 66 ARG B O 1
ATOM 2527 N N . PRO B 1 67 ? 28.312 26.703 -7.816 1 24.31 67 PRO B N 1
ATOM 2528 C CA . PRO B 1 67 ? 27.422 27.375 -6.871 1 24.31 67 PRO B CA 1
ATOM 2529 C C . PRO B 1 67 ? 26.75 26.422 -5.887 1 24.31 67 PRO B C 1
ATOM 2531 O O . PRO B 1 67 ? 26.391 25.312 -6.262 1 24.31 67 PRO B O 1
ATOM 2534 N N . VAL B 1 68 ? 27.234 26.312 -4.688 1 23.81 68 VAL B N 1
ATOM 2535 C CA . VAL B 1 68 ? 26.75 25.625 -3.492 1 23.81 68 VAL B CA 1
ATOM 2536 C C . VAL B 1 68 ? 25.281 25.953 -3.254 1 23.81 68 VAL B C 1
ATOM 2538 O O . VAL B 1 68 ? 24.922 27.125 -3.061 1 23.81 68 VAL B O 1
ATOM 2541 N N . TYR B 1 69 ? 24.391 25.391 -4.047 1 23.69 69 TYR B N 1
ATOM 2542 C CA . TYR B 1 69 ? 23.016 25.531 -3.594 1 23.69 69 TYR B CA 1
ATOM 2543 C C . TYR B 1 69 ? 22.906 25.312 -2.09 1 23.69 69 TYR B C 1
ATOM 2545 O O . TYR B 1 69 ? 23.344 24.281 -1.576 1 23.69 69 TYR B O 1
ATOM 2553 N N . SER B 1 70 ? 23.062 26.297 -1.284 1 23.91 70 SER B N 1
ATOM 2554 C CA . SER B 1 70 ? 22.891 26.344 0.165 1 23.91 70 SER B CA 1
ATOM 2555 C C . SER B 1 70 ? 21.609 25.625 0.59 1 23.91 70 SER B C 1
ATOM 2557 O O . SER B 1 70 ? 20.516 26.016 0.196 1 23.91 70 SER B O 1
ATOM 2559 N N . SER B 1 71 ? 21.531 24.375 0.499 1 27.66 71 SER B N 1
ATOM 2560 C CA . SER B 1 71 ? 20.578 23.531 1.217 1 27.66 71 SER B CA 1
ATOM 2561 C C . SER B 1 71 ? 20.328 24.062 2.625 1 27.66 71 SER B C 1
ATOM 2563 O O . SER B 1 71 ? 21.109 23.812 3.539 1 27.66 71 SER B O 1
ATOM 2565 N N . SER B 1 72 ? 20.047 25.297 2.82 1 27.38 72 SER B N 1
ATOM 2566 C CA . SER B 1 72 ? 19.719 25.734 4.172 1 27.38 72 SER B CA 1
ATOM 2567 C C . SER B 1 72 ? 18.75 24.766 4.844 1 27.38 72 SER B C 1
ATOM 2569 O O . SER B 1 72 ? 17.547 24.812 4.598 1 27.38 72 SER B O 1
ATOM 2571 N N . SER B 1 73 ? 19.031 23.469 4.82 1 30.22 73 SER B N 1
ATOM 2572 C CA . SER B 1 73 ? 18.5 22.516 5.781 1 30.22 73 SER B CA 1
ATOM 2573 C C . SER B 1 73 ? 18.422 23.109 7.184 1 30.22 73 SER B C 1
ATOM 2575 O O . SER B 1 73 ? 19.422 23.094 7.922 1 30.22 73 SER B O 1
ATOM 2577 N N . GLU B 1 74 ? 18.094 24.281 7.352 1 31.77 74 GLU B N 1
ATOM 2578 C CA . GLU B 1 74 ? 17.906 24.641 8.75 1 31.77 74 GLU B CA 1
ATOM 2579 C C . GLU B 1 74 ? 17.25 23.516 9.539 1 31.77 74 GLU B C 1
ATOM 2581 O O . GLU B 1 74 ? 16.094 23.141 9.258 1 31.77 74 GLU B O 1
ATOM 2586 N N . ALA B 1 75 ? 18.016 22.5 9.906 1 32.53 75 ALA B N 1
ATOM 2587 C CA . ALA B 1 75 ? 17.719 21.547 10.969 1 32.53 75 ALA B CA 1
ATOM 2588 C C . ALA B 1 75 ? 16.906 22.219 12.086 1 32.53 75 ALA B C 1
ATOM 2590 O O . ALA B 1 75 ? 17.375 23.156 12.719 1 32.53 75 ALA B O 1
ATOM 2591 N N . LEU B 1 76 ? 15.719 22.438 11.883 1 34.47 76 LEU B N 1
ATOM 2592 C CA . LEU B 1 76 ? 14.977 22.828 13.07 1 34.47 76 LEU B CA 1
ATOM 2593 C C . LEU B 1 76 ? 15.484 22.062 14.297 1 34.47 76 LEU B C 1
ATOM 2595 O O . LEU B 1 76 ? 15.516 20.828 14.297 1 34.47 76 LEU B O 1
ATOM 2599 N N . THR B 1 77 ? 16.562 22.453 14.789 1 34.12 77 THR B N 1
ATOM 2600 C CA . THR B 1 77 ? 17.078 22 16.078 1 34.12 77 THR B CA 1
ATOM 2601 C C . THR B 1 77 ? 15.945 21.812 17.078 1 34.12 77 THR B C 1
ATOM 2603 O O . THR B 1 77 ? 15.273 22.766 17.453 1 34.12 77 THR B O 1
ATOM 2606 N N . PHE B 1 78 ? 15.242 20.719 16.828 1 37.66 78 PHE B N 1
ATOM 2607 C CA . PHE B 1 78 ? 14.242 20.438 17.859 1 37.66 78 PHE B CA 1
ATOM 2608 C C . PHE B 1 78 ? 14.906 20.188 19.203 1 37.66 78 PHE B C 1
ATOM 2610 O O . PHE B 1 78 ? 16.016 19.641 19.266 1 37.66 78 PHE B O 1
ATOM 2617 N N . GLU B 1 79 ? 14.586 20.953 20 1 45.12 79 GLU B N 1
ATOM 2618 C CA . GLU B 1 79 ? 14.953 20.594 21.375 1 45.12 79 GLU B CA 1
ATOM 2619 C C . GLU B 1 79 ? 14.539 19.156 21.688 1 45.12 79 GLU B C 1
ATOM 2621 O O . GLU B 1 79 ? 13.562 18.656 21.125 1 45.12 79 GLU B O 1
ATOM 2626 N N . PRO B 1 80 ? 15.445 18.453 22.297 1 46.41 80 PRO B N 1
ATOM 2627 C CA . PRO B 1 80 ? 15.195 17.047 22.672 1 46.41 80 PRO B CA 1
ATOM 2628 C C . PRO B 1 80 ? 13.727 16.781 23.016 1 46.41 80 PRO B C 1
ATOM 2630 O O . PRO B 1 80 ? 13.211 15.711 22.719 1 46.41 80 PRO B O 1
ATOM 2633 N N . ASP B 1 81 ? 13.062 17.688 23.734 1 47.09 81 ASP B N 1
ATOM 2634 C CA . ASP B 1 81 ? 11.703 17.531 24.25 1 47.09 81 ASP B CA 1
ATOM 2635 C C . ASP B 1 81 ? 10.68 18.094 23.25 1 47.09 81 ASP B C 1
ATOM 2637 O O . ASP B 1 81 ? 9.555 18.422 23.641 1 47.09 81 ASP B O 1
ATOM 2641 N N . ASP B 1 82 ? 11.133 18.25 22.094 1 51.5 82 ASP B N 1
ATOM 2642 C CA . ASP B 1 82 ? 10.242 18.875 21.125 1 51.5 82 ASP B CA 1
ATOM 2643 C C . ASP B 1 82 ? 9.156 17.906 20.656 1 51.5 82 ASP B C 1
ATOM 2645 O O . ASP B 1 82 ? 9.461 16.844 20.094 1 51.5 82 ASP B O 1
ATOM 2649 N N . PRO B 1 83 ? 7.996 18.094 21.219 1 57 83 PRO B N 1
ATOM 2650 C CA . PRO B 1 83 ? 6.891 17.219 20.859 1 57 83 PRO B CA 1
ATOM 2651 C C . PRO B 1 83 ? 6.875 16.859 19.375 1 57 83 PRO B C 1
ATOM 2653 O O . PRO B 1 83 ? 6.391 15.797 18.984 1 57 83 PRO B O 1
ATOM 2656 N N . ARG B 1 84 ? 7.52 17.656 18.703 1 57.91 84 ARG B N 1
ATOM 2657 C CA . ARG B 1 84 ? 7.59 17.406 17.266 1 57.91 84 ARG B CA 1
ATOM 2658 C C . ARG B 1 84 ? 8.523 16.234 16.953 1 57.91 84 ARG B C 1
ATOM 2660 O O . ARG B 1 84 ? 8.281 15.477 16.016 1 57.91 84 ARG B O 1
ATOM 2667 N N . LEU B 1 85 ? 9.602 16.141 17.719 1 54.25 85 LEU B N 1
ATOM 2668 C CA . LEU B 1 85 ? 10.562 15.055 17.531 1 54.25 85 LEU B CA 1
ATOM 2669 C C . LEU B 1 85 ? 9.922 13.711 17.844 1 54.25 85 LEU B C 1
ATOM 2671 O O . LEU B 1 85 ? 10.172 12.719 17.156 1 54.25 85 LEU B O 1
ATOM 2675 N N . ARG B 1 86 ? 9.156 13.75 18.891 1 67.25 86 ARG B N 1
ATOM 2676 C CA . ARG B 1 86 ? 8.492 12.516 19.297 1 67.25 86 ARG B CA 1
ATOM 2677 C C . ARG B 1 86 ? 7.512 12.039 18.234 1 67.25 86 ARG B C 1
ATOM 2679 O O . ARG B 1 86 ? 7.465 10.852 17.922 1 67.25 86 ARG B O 1
ATOM 2686 N N . SER B 1 87 ? 6.914 13.023 17.641 1 77.44 87 SER B N 1
ATOM 2687 C CA . SER B 1 87 ? 5.93 12.656 16.641 1 77.44 87 SER B CA 1
ATOM 2688 C C . SER B 1 87 ? 6.602 12.109 15.383 1 77.44 87 SER B C 1
ATOM 2690 O O . SER B 1 87 ? 6.141 11.125 14.797 1 77.44 87 SER B O 1
ATOM 2692 N N . SER B 1 88 ? 7.75 12.586 15.102 1 84.19 88 SER B N 1
ATOM 2693 C CA . SER B 1 88 ? 8.469 12.141 13.906 1 84.19 88 SER B CA 1
ATOM 2694 C C . SER B 1 88 ? 9.047 10.742 14.102 1 84.19 88 SER B C 1
ATOM 2696 O O . SER B 1 88 ? 9 9.914 13.188 1 84.19 88 SER B O 1
ATOM 2698 N N . GLU B 1 89 ? 9.562 10.516 15.25 1 89.5 89 GLU B N 1
ATOM 2699 C CA . GLU B 1 89 ? 10.117 9.195 15.531 1 89.5 89 GLU B CA 1
ATOM 2700 C C . GLU B 1 89 ? 9.023 8.133 15.547 1 89.5 89 GLU B C 1
ATOM 2702 O O . GLU B 1 89 ? 9.234 7.012 15.07 1 89.5 89 GLU B O 1
ATOM 2707 N N . CYS B 1 90 ? 7.969 8.5 16.094 1 90.94 90 CYS B N 1
ATOM 2708 C CA . CYS B 1 90 ? 6.84 7.578 16.125 1 90.94 90 CYS B CA 1
ATOM 2709 C C . CYS B 1 90 ? 6.387 7.234 14.711 1 90.94 90 CYS B C 1
ATOM 2711 O O . CYS B 1 90 ? 6.086 6.078 14.414 1 90.94 90 CYS B O 1
ATOM 2713 N N . LEU B 1 91 ? 6.355 8.172 13.852 1 94.19 91 LEU B N 1
ATOM 2714 C CA . LEU B 1 91 ? 5.984 7.961 12.461 1 94.19 91 LEU B CA 1
ATOM 2715 C C . LEU B 1 91 ? 7 7.059 11.766 1 94.19 91 LEU B C 1
ATOM 2717 O O . LEU B 1 91 ? 6.625 6.156 11.016 1 94.19 91 LEU B O 1
ATOM 2721 N N . LYS B 1 92 ? 8.234 7.305 12.07 1 94 92 LYS B N 1
ATOM 2722 C CA . LYS B 1 92 ? 9.289 6.484 11.477 1 94 92 LYS B CA 1
ATOM 2723 C C . LYS B 1 92 ? 9.18 5.031 11.938 1 94 92 LYS B C 1
ATOM 2725 O O . LYS B 1 92 ? 9.328 4.109 11.133 1 94 92 LYS B O 1
ATOM 2730 N N . ASN B 1 93 ? 8.953 4.906 13.156 1 93.75 93 ASN B N 1
ATOM 2731 C CA . ASN B 1 93 ? 8.797 3.557 13.695 1 93.75 93 ASN B CA 1
ATOM 2732 C C . ASN B 1 93 ? 7.605 2.84 13.07 1 93.75 93 ASN B C 1
ATOM 2734 O O . ASN B 1 93 ? 7.699 1.664 12.711 1 93.75 93 ASN B O 1
ATOM 2738 N N . ALA B 1 94 ? 6.559 3.52 13.008 1 95.12 94 ALA B N 1
ATOM 2739 C CA . ALA B 1 94 ? 5.367 2.932 12.398 1 95.12 94 ALA B CA 1
ATOM 2740 C C . ALA B 1 94 ? 5.617 2.576 10.938 1 95.12 94 ALA B C 1
ATOM 2742 O O . ALA B 1 94 ? 5.172 1.528 10.461 1 95.12 94 ALA B O 1
ATOM 2743 N N . ALA B 1 95 ? 6.281 3.414 10.266 1 96.25 95 ALA B N 1
ATOM 2744 C CA . ALA B 1 95 ? 6.648 3.129 8.883 1 96.25 95 ALA B CA 1
ATOM 2745 C C . ALA B 1 95 ? 7.543 1.896 8.797 1 96.25 95 ALA B C 1
ATOM 2747 O O . ALA B 1 95 ? 7.387 1.07 7.895 1 96.25 95 ALA B O 1
ATOM 2748 N N . GLY B 1 96 ? 8.469 1.812 9.727 1 96.69 96 GLY B N 1
ATOM 2749 C CA . GLY B 1 96 ? 9.305 0.623 9.789 1 96.69 96 GLY B CA 1
ATOM 2750 C C . GLY B 1 96 ? 8.508 -0.657 9.969 1 96.69 96 GLY B C 1
ATOM 2751 O O . GLY B 1 96 ? 8.789 -1.665 9.312 1 96.69 96 GLY B O 1
ATOM 2752 N N . LEU B 1 97 ? 7.598 -0.586 10.781 1 95.06 97 LEU B N 1
ATOM 2753 C CA . LEU B 1 97 ? 6.738 -1.742 11.008 1 95.06 97 LEU B CA 1
ATOM 2754 C C . LEU B 1 97 ? 5.973 -2.111 9.742 1 95.06 97 LEU B C 1
ATOM 2756 O O . LEU B 1 97 ? 5.812 -3.293 9.43 1 95.06 97 LEU B O 1
ATOM 2760 N N . ALA B 1 98 ? 5.465 -1.124 9.078 1 97.06 98 ALA B N 1
ATOM 2761 C CA . ALA B 1 98 ? 4.754 -1.363 7.824 1 97.06 98 ALA B CA 1
ATOM 2762 C C . ALA B 1 98 ? 5.66 -2.033 6.797 1 97.06 98 ALA B C 1
ATOM 2764 O O . ALA B 1 98 ? 5.238 -2.951 6.09 1 97.06 98 ALA B O 1
ATOM 2765 N N . VAL B 1 99 ? 6.906 -1.591 6.762 1 98.19 99 VAL B N 1
ATOM 2766 C CA . VAL B 1 99 ? 7.867 -2.18 5.84 1 98.19 99 VAL B CA 1
ATOM 2767 C C . VAL B 1 99 ? 8.109 -3.641 6.203 1 98.19 99 VAL B C 1
ATOM 2769 O O . VAL B 1 99 ? 8.117 -4.516 5.332 1 98.19 99 VAL B O 1
ATOM 2772 N N . ASP B 1 100 ? 8.227 -3.92 7.43 1 96.44 100 ASP B N 1
ATOM 2773 C CA . ASP B 1 100 ? 8.469 -5.289 7.879 1 96.44 100 ASP B CA 1
ATOM 2774 C C . ASP B 1 100 ? 7.289 -6.195 7.539 1 96.44 100 ASP B C 1
ATOM 2776 O O . ASP B 1 100 ? 7.477 -7.312 7.047 1 96.44 100 ASP B O 1
ATOM 2780 N N . SER B 1 101 ? 6.203 -5.703 7.82 1 97.5 101 SER B N 1
ATOM 2781 C CA . SER B 1 101 ? 5.02 -6.512 7.551 1 97.5 101 SER B CA 1
ATOM 2782 C C . SER B 1 101 ? 4.824 -6.715 6.051 1 97.5 101 SER B C 1
ATOM 2784 O O . SER B 1 101 ? 4.441 -7.801 5.613 1 97.5 101 SER B O 1
ATOM 2786 N N . THR B 1 102 ? 5 -5.719 5.273 1 98.25 102 THR B N 1
ATOM 2787 C CA . THR B 1 102 ? 4.926 -5.84 3.824 1 98.25 102 THR B CA 1
ATOM 2788 C C . THR B 1 102 ? 5.961 -6.84 3.311 1 98.25 102 THR B C 1
ATOM 2790 O O . THR B 1 102 ? 5.672 -7.645 2.424 1 98.25 102 THR B O 1
ATOM 2793 N N . SER B 1 103 ? 7.117 -6.754 3.918 1 97.12 103 SER B N 1
ATOM 2794 C CA . SER B 1 103 ? 8.164 -7.707 3.553 1 97.12 103 SER B CA 1
ATOM 2795 C C . SER B 1 103 ? 7.73 -9.141 3.844 1 97.12 103 SER B C 1
ATOM 2797 O O . SER B 1 103 ? 8 -10.047 3.057 1 97.12 103 SER B O 1
ATOM 2799 N N . ALA B 1 104 ? 7.082 -9.289 4.867 1 96.44 104 ALA B N 1
ATOM 2800 C CA . ALA B 1 104 ? 6.629 -10.617 5.262 1 96.44 104 ALA B CA 1
ATOM 2801 C C . ALA B 1 104 ? 5.598 -11.164 4.273 1 96.44 104 ALA B C 1
ATOM 2803 O O . ALA B 1 104 ? 5.691 -12.312 3.838 1 96.44 104 ALA B O 1
ATOM 2804 N N . ILE B 1 105 ? 4.617 -10.383 3.941 1 97.44 105 ILE B N 1
ATOM 2805 C CA . ILE B 1 105 ? 3.592 -10.859 3.02 1 97.44 105 ILE B CA 1
ATOM 2806 C C . ILE B 1 105 ? 4.199 -11.062 1.633 1 97.44 105 ILE B C 1
ATOM 2808 O O . ILE B 1 105 ? 3.807 -11.977 0.903 1 97.44 105 ILE B O 1
ATOM 2812 N N . LEU B 1 106 ? 5.121 -10.195 1.27 1 98.12 106 LEU B N 1
ATOM 2813 C CA . LEU B 1 106 ? 5.836 -10.383 0.012 1 98.12 106 LEU B CA 1
ATOM 2814 C C . LEU B 1 106 ? 6.566 -11.719 -0.007 1 98.12 106 LEU B C 1
ATOM 2816 O O . LEU B 1 106 ? 6.434 -12.492 -0.958 1 98.12 106 LEU B O 1
ATOM 2820 N N . SER B 1 107 ? 7.266 -12.008 1.038 1 96.62 107 SER B N 1
ATOM 2821 C CA . SER B 1 107 ? 8.023 -13.242 1.14 1 96.62 107 SER B CA 1
ATOM 2822 C C . SER B 1 107 ? 7.105 -14.461 1.107 1 96.62 107 SER B C 1
ATOM 2824 O O . SER B 1 107 ? 7.391 -15.445 0.422 1 96.62 107 SER B O 1
ATOM 2826 N N . GLN B 1 108 ? 6.066 -14.336 1.807 1 96.19 108 GLN B N 1
ATOM 2827 C CA . GLN B 1 108 ? 5.137 -15.461 1.849 1 96.19 108 GLN B CA 1
ATOM 2828 C C . GLN B 1 108 ? 4.48 -15.68 0.49 1 96.19 108 GLN B C 1
ATOM 2830 O O . GLN B 1 108 ? 4.242 -16.828 0.088 1 96.19 108 GLN B O 1
ATOM 2835 N N . THR B 1 109 ? 4.141 -14.641 -0.169 1 97.19 109 THR B N 1
ATOM 2836 C CA . THR B 1 109 ? 3.559 -14.75 -1.501 1 97.19 109 THR B CA 1
ATOM 2837 C C . THR B 1 109 ? 4.531 -15.422 -2.465 1 97.19 109 THR B C 1
ATOM 2839 O O . THR B 1 109 ? 4.152 -16.328 -3.201 1 97.19 109 THR B O 1
ATOM 2842 N N . VAL B 1 110 ? 5.781 -15 -2.402 1 97.5 110 VAL B N 1
ATOM 2843 C CA . VAL B 1 110 ? 6.793 -15.578 -3.283 1 97.5 110 VAL B CA 1
ATOM 2844 C C . VAL B 1 110 ? 6.953 -17.062 -2.979 1 97.5 110 VAL B C 1
ATOM 2846 O O . VAL B 1 110 ? 7.035 -17.891 -3.895 1 97.5 110 VAL B O 1
ATOM 2849 N N . TYR B 1 111 ? 6.961 -17.391 -1.768 1 95.94 111 TYR B N 1
ATOM 2850 C CA . TYR B 1 111 ? 7.059 -18.781 -1.356 1 95.94 111 TYR B CA 1
ATOM 2851 C C . TYR B 1 111 ? 5.91 -19.594 -1.936 1 95.94 111 TYR B C 1
ATOM 2853 O O . TYR B 1 111 ? 6.125 -20.703 -2.451 1 95.94 111 TYR B O 1
ATOM 2861 N N . THR B 1 112 ? 4.746 -19.109 -1.837 1 96.38 112 THR B N 1
ATOM 2862 C CA . THR B 1 112 ? 3.57 -19.797 -2.35 1 96.38 112 THR B CA 1
ATOM 2863 C C . THR B 1 112 ? 3.641 -19.938 -3.867 1 96.38 112 THR B C 1
ATOM 2865 O O . THR B 1 112 ? 3.293 -20.984 -4.418 1 96.38 112 THR B O 1
ATOM 2868 N N . VAL B 1 113 ? 4.09 -18.875 -4.504 1 96.94 113 VAL B N 1
ATOM 2869 C CA . VAL B 1 113 ? 4.234 -18.906 -5.953 1 96.94 113 VAL B CA 1
ATOM 2870 C C . VAL B 1 113 ? 5.273 -19.953 -6.344 1 96.94 113 VAL B C 1
ATOM 2872 O O . VAL B 1 113 ? 5.074 -20.703 -7.305 1 96.94 113 VAL B O 1
ATOM 2875 N N . ILE B 1 114 ? 6.375 -20.109 -5.645 1 96.81 114 ILE B N 1
ATOM 2876 C CA . ILE B 1 114 ? 7.398 -21.109 -5.914 1 96.81 114 ILE B CA 1
ATOM 2877 C C . ILE B 1 114 ? 6.777 -22.5 -5.867 1 96.81 114 ILE B C 1
ATOM 2879 O O . ILE B 1 114 ? 6.934 -23.297 -6.805 1 96.81 114 ILE B O 1
ATOM 2883 N N . ASN B 1 115 ? 6.051 -22.719 -4.863 1 95.81 115 ASN B N 1
ATOM 2884 C CA . ASN B 1 115 ? 5.477 -24.047 -4.652 1 95.81 115 ASN B CA 1
ATOM 2885 C C . ASN B 1 115 ? 4.473 -24.406 -5.746 1 95.81 115 ASN B C 1
ATOM 2887 O O . ASN B 1 115 ? 4.504 -25.516 -6.285 1 95.81 115 ASN B O 1
ATOM 2891 N N . ILE B 1 116 ? 3.631 -23.453 -6.062 1 96.75 116 ILE B N 1
ATOM 2892 C CA . ILE B 1 116 ? 2.59 -23.734 -7.043 1 96.75 116 ILE B CA 1
ATOM 2893 C C . ILE B 1 116 ? 3.213 -23.891 -8.43 1 96.75 116 ILE B C 1
ATOM 2895 O O . ILE B 1 116 ? 2.775 -24.719 -9.227 1 96.75 116 ILE B O 1
ATOM 2899 N N . GLU B 1 117 ? 4.18 -23.062 -8.773 1 97.25 117 GLU B N 1
ATOM 2900 C CA . GLU B 1 117 ? 4.855 -23.156 -10.062 1 97.25 117 GLU B CA 1
ATOM 2901 C C . GLU B 1 117 ? 5.59 -24.5 -10.195 1 97.25 117 GLU B C 1
ATOM 2903 O O . GLU B 1 117 ? 5.574 -25.109 -11.266 1 97.25 117 GLU B O 1
ATOM 2908 N N . GLU B 1 118 ? 6.223 -24.938 -9.156 1 96.88 118 GLU B N 1
ATOM 2909 C CA . GLU B 1 118 ? 6.918 -26.219 -9.172 1 96.88 118 GLU B CA 1
ATOM 2910 C C . GLU B 1 118 ? 5.941 -27.391 -9.344 1 96.88 118 GLU B C 1
ATOM 2912 O O . GLU B 1 118 ? 6.203 -28.328 -10.102 1 96.88 118 GLU B O 1
ATOM 2917 N N . GLN B 1 119 ? 4.871 -27.266 -8.625 1 97.12 119 GLN B N 1
ATOM 2918 C CA . GLN B 1 119 ? 3.832 -28.281 -8.781 1 97.12 119 GLN B CA 1
ATOM 2919 C C . GLN B 1 119 ? 3.312 -28.328 -10.211 1 97.12 119 GLN B C 1
ATOM 2921 O O . GLN B 1 119 ? 3.094 -29.406 -10.766 1 97.12 119 GLN B O 1
ATOM 2926 N N . TYR B 1 120 ? 3.102 -27.172 -10.766 1 98 120 TYR B N 1
ATOM 2927 C CA . TYR B 1 120 ? 2.627 -27.078 -12.141 1 98 120 TYR B CA 1
ATOM 2928 C C . TYR B 1 120 ? 3.592 -27.75 -13.102 1 98 120 TYR B C 1
ATOM 2930 O O . TYR B 1 120 ? 3.182 -28.562 -13.93 1 98 120 TYR B O 1
ATOM 2938 N N . VAL B 1 121 ? 4.836 -27.453 -13.008 1 98.31 121 VAL B N 1
ATOM 2939 C CA . VAL B 1 121 ? 5.855 -27.984 -13.906 1 98.31 121 VAL B CA 1
ATOM 2940 C C . VAL B 1 121 ? 5.938 -29.5 -13.734 1 98.31 121 VAL B C 1
ATOM 2942 O O . VAL B 1 121 ? 6.066 -30.234 -14.719 1 98.31 121 VAL B O 1
ATOM 2945 N N . GLU B 1 122 ? 5.816 -29.938 -12.539 1 98.31 122 GLU B N 1
ATOM 2946 C CA . GLU B 1 122 ? 5.848 -31.375 -12.281 1 98.31 122 GLU B CA 1
ATOM 2947 C C . GLU B 1 122 ? 4.703 -32.094 -12.984 1 98.31 122 GLU B C 1
ATOM 2949 O O . GLU B 1 122 ? 4.906 -33.156 -13.602 1 98.31 122 GLU B O 1
ATOM 2954 N N . LEU B 1 123 ? 3.564 -31.5 -12.875 1 98.62 123 LEU B N 1
ATOM 2955 C CA . LEU B 1 123 ? 2.389 -32.094 -13.492 1 98.62 123 LEU B CA 1
ATOM 2956 C C . LEU B 1 123 ? 2.5 -32.062 -15.016 1 98.62 123 LEU B C 1
ATOM 2958 O O . LEU B 1 123 ? 2.125 -33.031 -15.688 1 98.62 123 LEU B O 1
ATOM 2962 N N . VAL B 1 124 ? 2.965 -30.984 -15.539 1 98.69 124 VAL B N 1
ATOM 2963 C CA . VAL B 1 124 ? 3.15 -30.859 -16.984 1 98.69 124 VAL B CA 1
ATOM 2964 C C . VAL B 1 124 ? 4.152 -31.906 -17.469 1 98.69 124 VAL B C 1
ATOM 2966 O O . VAL B 1 124 ? 3.918 -32.594 -18.469 1 98.69 124 VAL B O 1
ATOM 2969 N N . ASN B 1 125 ? 5.215 -32.156 -16.766 1 98.62 125 ASN B N 1
ATOM 2970 C CA . ASN B 1 125 ? 6.203 -33.188 -17.109 1 98.62 125 ASN B CA 1
ATOM 2971 C C . ASN B 1 125 ? 5.625 -34.594 -17 1 98.62 125 ASN B C 1
ATOM 2973 O O . ASN B 1 125 ? 5.938 -35.438 -17.828 1 98.62 125 ASN B O 1
ATOM 2977 N N . ARG B 1 126 ? 4.809 -34.781 -16.016 1 98.62 126 ARG B N 1
ATOM 2978 C CA . ARG B 1 126 ? 4.121 -36.062 -15.898 1 98.62 126 ARG B CA 1
ATOM 2979 C C . ARG B 1 126 ? 3.236 -36.312 -17.109 1 98.62 126 ARG B C 1
ATOM 2981 O O . ARG B 1 126 ? 3.209 -37.438 -17.641 1 98.62 126 ARG B O 1
ATOM 2988 N N . LEU B 1 127 ? 2.488 -35.25 -17.562 1 98.62 127 LEU B N 1
ATOM 2989 C CA . LEU B 1 127 ? 1.636 -35.406 -18.734 1 98.62 127 LEU B CA 1
ATOM 2990 C C . LEU B 1 127 ? 2.465 -35.719 -19.969 1 98.62 127 LEU B C 1
ATOM 2992 O O . LEU B 1 127 ? 2.064 -36.562 -20.781 1 98.62 127 LEU B O 1
ATOM 2996 N N . ILE B 1 128 ? 3.613 -35.125 -20.109 1 98.38 128 ILE B N 1
ATOM 2997 C CA . ILE B 1 128 ? 4.512 -35.375 -21.234 1 98.38 128 ILE B CA 1
ATOM 2998 C C . ILE B 1 128 ? 4.93 -36.812 -21.25 1 98.38 128 ILE B C 1
ATOM 3000 O O . ILE B 1 128 ? 4.859 -37.5 -22.281 1 98.38 128 ILE B O 1
ATOM 3004 N N . LEU B 1 129 ? 5.301 -37.375 -20.109 1 98.19 129 LEU B N 1
ATOM 3005 C CA . LEU B 1 129 ? 5.715 -38.781 -19.984 1 98.19 129 LEU B CA 1
ATOM 3006 C C . LEU B 1 129 ? 4.566 -39.719 -20.344 1 98.19 129 LEU B C 1
ATOM 3008 O O . LEU B 1 129 ? 4.777 -40.719 -21.016 1 98.19 129 LEU B O 1
ATOM 3012 N N . LEU B 1 130 ? 3.391 -39.375 -19.938 1 97.94 130 LEU B N 1
ATOM 3013 C CA . LEU B 1 130 ? 2.223 -40.188 -20.203 1 97.94 130 LEU B CA 1
ATOM 3014 C C . LEU B 1 130 ? 1.882 -40.188 -21.688 1 97.94 130 LEU B C 1
ATOM 3016 O O . LEU B 1 130 ? 1.479 -41.219 -22.234 1 97.94 130 LEU B O 1
ATOM 3020 N N . LEU B 1 131 ? 2.025 -39.062 -22.297 1 96.81 131 LEU B N 1
ATOM 3021 C CA . LEU B 1 131 ? 1.771 -38.969 -23.734 1 96.81 131 LEU B CA 1
ATOM 3022 C C . LEU B 1 131 ? 2.764 -39.812 -24.516 1 96.81 131 LEU B C 1
ATOM 3024 O O . LEU B 1 131 ? 2.393 -40.469 -25.5 1 96.81 131 LEU B O 1
ATOM 3028 N N . GLU B 1 132 ? 3.979 -39.875 -24.062 1 95.5 132 GLU B N 1
ATOM 3029 C CA . GLU B 1 132 ? 4.988 -40.719 -24.688 1 95.5 132 GLU B CA 1
ATOM 3030 C C . GLU B 1 132 ? 4.688 -42.188 -24.453 1 95.5 132 GLU B C 1
ATOM 3032 O O . GLU B 1 132 ? 4.844 -43.031 -25.359 1 95.5 132 GLU B O 1
ATOM 3037 N N . LEU B 1 133 ? 4.219 -42.562 -23.297 1 95.62 133 LEU B N 1
ATOM 3038 C CA . LEU B 1 133 ? 3.861 -43.938 -22.953 1 95.62 133 LEU B CA 1
ATOM 3039 C C . LEU B 1 133 ? 2.658 -44.375 -23.766 1 95.62 133 LEU B C 1
ATOM 3041 O O . LEU B 1 133 ? 2.578 -45.562 -24.156 1 95.62 133 LEU B O 1
ATOM 3045 N N . GLN B 1 134 ? 1.711 -43.5 -24.031 1 94.88 134 GLN B N 1
ATOM 3046 C CA . GLN B 1 134 ? 0.522 -43.812 -24.812 1 94.88 134 GLN B CA 1
ATOM 3047 C C . GLN B 1 134 ? 0.9 -44.344 -26.203 1 94.88 134 GLN B C 1
ATOM 3049 O O . GLN B 1 134 ? 0.259 -45.25 -26.719 1 94.88 134 GLN B O 1
ATOM 3054 N N . LEU B 1 135 ? 1.99 -43.75 -26.766 1 92.75 135 LEU B N 1
ATOM 3055 C CA . LEU B 1 135 ? 2.439 -44.125 -28.094 1 92.75 135 LEU B CA 1
ATOM 3056 C C . LEU B 1 135 ? 3.057 -45.531 -28.062 1 92.75 135 LEU B C 1
ATOM 3058 O O . LEU B 1 135 ? 3.035 -46.25 -29.062 1 92.75 135 LEU B O 1
ATOM 3062 N N . GLN B 1 136 ? 3.523 -45.969 -26.938 1 91.81 136 GLN B N 1
ATOM 3063 C CA . GLN B 1 136 ? 4.168 -47.281 -26.812 1 91.81 136 GLN B CA 1
ATOM 3064 C C . GLN B 1 136 ? 3.133 -48.375 -26.609 1 91.81 136 GLN B C 1
ATOM 3066 O O . GLN B 1 136 ? 3.395 -49.562 -26.906 1 91.81 136 GLN B O 1
ATOM 3071 N N . VAL B 1 137 ? 1.967 -48 -26.141 1 90.75 137 VAL B N 1
ATOM 3072 C CA . VAL B 1 137 ? 0.982 -49.031 -25.812 1 90.75 137 VAL B CA 1
ATOM 3073 C C . VAL B 1 137 ? -0.154 -49 -26.828 1 90.75 137 VAL B C 1
ATOM 3075 O O . VAL B 1 137 ? -1.198 -49.625 -26.609 1 90.75 137 VAL B O 1
ATOM 3078 N N . LEU B 1 138 ? 0.039 -48.281 -27.859 1 88.06 138 LEU B N 1
ATOM 3079 C CA . LEU B 1 138 ? -0.987 -48.219 -28.891 1 88.06 138 LEU B CA 1
ATOM 3080 C C . LEU B 1 138 ? -1.379 -49.594 -29.375 1 88.06 138 LEU B C 1
ATOM 3082 O O . LEU B 1 138 ? -0.514 -50.406 -29.734 1 88.06 138 LEU B O 1
ATOM 3086 N N . GLY B 1 139 ? -2.643 -49.875 -29.375 1 84.12 139 GLY B N 1
ATOM 3087 C CA . GLY B 1 139 ? -3.129 -51.156 -29.859 1 84.12 139 GLY B CA 1
ATOM 3088 C C . GLY B 1 139 ? -3.252 -52.219 -28.781 1 84.12 139 GLY B C 1
ATOM 3089 O O . GLY B 1 139 ? -3.818 -53.281 -29.016 1 84.12 139 GLY B O 1
ATOM 3090 N N . LEU B 1 140 ? -2.721 -51.969 -27.625 1 87.69 140 LEU B N 1
ATOM 3091 C CA . LEU B 1 140 ? -2.801 -52.906 -26.5 1 87.69 140 LEU B CA 1
ATOM 3092 C C . LEU B 1 140 ? -4.023 -52.594 -25.641 1 87.69 140 LEU B C 1
ATOM 3094 O O . LEU B 1 140 ? -3.922 -51.938 -24.625 1 87.69 140 LEU B O 1
ATOM 3098 N N . GLY B 1 141 ? -5.211 -52.875 -26 1 85.44 141 GLY B N 1
ATOM 3099 C CA . GLY B 1 141 ? -6.543 -52.656 -25.469 1 85.44 141 GLY B CA 1
ATOM 3100 C C . GLY B 1 141 ? -6.527 -52.156 -24.016 1 85.44 141 GLY B C 1
ATOM 3101 O O . GLY B 1 141 ? -6.508 -50.969 -23.75 1 85.44 141 GLY B O 1
ATOM 3102 N N . ALA B 1 142 ? -6.199 -53.062 -23 1 89.25 142 ALA B N 1
ATOM 3103 C CA . ALA B 1 142 ? -6.316 -52.75 -21.578 1 89.25 142 ALA B CA 1
ATOM 3104 C C . ALA B 1 142 ? -5.262 -51.719 -21.156 1 89.25 142 ALA B C 1
ATOM 3106 O O . ALA B 1 142 ? -5.547 -50.812 -20.359 1 89.25 142 ALA B O 1
ATOM 3107 N N . GLU B 1 143 ? -4.02 -51.844 -21.625 1 91.25 143 GLU B N 1
ATOM 3108 C CA . GLU B 1 143 ? -2.934 -50.938 -21.281 1 91.25 143 GLU B CA 1
ATOM 3109 C C . GLU B 1 143 ? -3.172 -49.531 -21.859 1 91.25 143 GLU B C 1
ATOM 3111 O O . GLU B 1 143 ? -2.896 -48.531 -21.219 1 91.25 143 GLU B O 1
ATOM 3116 N N . GLU B 1 144 ? -3.676 -49.469 -23.016 1 90.31 144 GLU B N 1
ATOM 3117 C CA . GLU B 1 144 ? -3.984 -48.219 -23.672 1 90.31 144 GLU B CA 1
ATOM 3118 C C . GLU B 1 144 ? -5.047 -47.438 -22.906 1 90.31 144 GLU B C 1
ATOM 3120 O O . GLU B 1 144 ? -4.949 -46.219 -22.75 1 90.31 144 GLU B O 1
ATOM 3125 N N . GLU B 1 145 ? -6.039 -48.156 -22.406 1 92.75 145 GLU B N 1
ATOM 3126 C CA . GLU B 1 145 ? -7.121 -47.5 -21.656 1 92.75 145 GLU B CA 1
ATOM 3127 C C . GLU B 1 145 ? -6.613 -46.969 -20.328 1 92.75 145 GLU B C 1
ATOM 3129 O O . GLU B 1 145 ? -7.012 -45.875 -19.906 1 92.75 145 GLU B O 1
ATOM 3134 N N . LYS B 1 146 ? -5.801 -47.719 -19.656 1 95.75 146 LYS B N 1
ATOM 3135 C CA . LYS B 1 146 ? -5.238 -47.281 -18.375 1 95.75 146 LYS B CA 1
ATOM 3136 C C . LYS B 1 146 ? -4.43 -46 -18.547 1 95.75 146 LYS B C 1
ATOM 3138 O O . LYS B 1 146 ? -4.551 -45.062 -17.75 1 95.75 146 LYS B O 1
ATOM 3143 N N . VAL B 1 147 ? -3.605 -45.938 -19.594 1 96.5 147 VAL B N 1
ATOM 3144 C CA . VAL B 1 147 ? -2.779 -44.75 -19.828 1 96.5 147 VAL B CA 1
ATOM 3145 C C . VAL B 1 147 ? -3.666 -43.562 -20.203 1 96.5 147 VAL B C 1
ATOM 3147 O O . VAL B 1 147 ? -3.416 -42.438 -19.766 1 96.5 147 VAL B O 1
ATOM 3150 N N . ALA B 1 148 ? -4.703 -43.781 -20.938 1 94.56 148 ALA B N 1
ATOM 3151 C CA . ALA B 1 148 ? -5.645 -42.719 -21.312 1 94.56 148 ALA B CA 1
ATOM 3152 C C . ALA B 1 148 ? -6.309 -42.125 -20.078 1 94.56 148 ALA B C 1
ATOM 3154 O O . ALA B 1 148 ? -6.484 -40.906 -19.984 1 94.56 148 ALA B O 1
ATOM 3155 N N . ASP B 1 149 ? -6.656 -43 -19.203 1 96.62 149 ASP B N 1
ATOM 3156 C CA . ASP B 1 149 ? -7.27 -42.562 -17.969 1 96.62 149 ASP B CA 1
ATOM 3157 C C . ASP B 1 149 ? -6.305 -41.688 -17.172 1 96.62 149 ASP B C 1
ATOM 3159 O O . ASP B 1 149 ? -6.707 -40.656 -16.578 1 96.62 149 ASP B O 1
ATOM 3163 N N . LEU B 1 150 ? -5.039 -42.062 -17.094 1 97.75 150 LEU B N 1
ATOM 3164 C CA . LEU B 1 150 ? -4.023 -41.312 -16.375 1 97.75 150 LEU B CA 1
ATOM 3165 C C . LEU B 1 150 ? -3.803 -39.938 -17.016 1 97.75 150 LEU B C 1
ATOM 3167 O O . LEU B 1 150 ? -3.58 -38.969 -16.328 1 97.75 150 LEU B O 1
ATOM 3171 N N . ILE B 1 151 ? -3.85 -39.844 -18.281 1 97.31 151 ILE B N 1
ATOM 3172 C CA . ILE B 1 151 ? -3.709 -38.594 -19 1 97.31 151 ILE B CA 1
ATOM 3173 C C . ILE B 1 151 ? -4.852 -37.656 -18.625 1 97.31 151 ILE B C 1
ATOM 3175 O O . ILE B 1 151 ? -4.625 -36.5 -18.297 1 97.31 151 ILE B O 1
ATOM 3179 N N . LEU B 1 152 ? -6.051 -38.156 -18.625 1 98.12 152 LEU B N 1
ATOM 3180 C CA . LEU B 1 152 ? -7.223 -37.375 -18.281 1 98.12 152 LEU B CA 1
ATOM 3181 C C . LEU B 1 152 ? -7.133 -36.844 -16.844 1 98.12 152 LEU B C 1
ATOM 3183 O O . LEU B 1 152 ? -7.418 -35.688 -16.578 1 98.12 152 LEU B O 1
ATOM 3187 N N . GLN B 1 153 ? -6.75 -37.75 -15.992 1 97.75 153 GLN B N 1
ATOM 3188 C CA . GLN B 1 153 ? -6.609 -37.375 -14.586 1 97.75 153 GLN B CA 1
ATOM 3189 C C . GLN B 1 153 ? -5.555 -36.281 -14.414 1 97.75 153 GLN B C 1
ATOM 3191 O O . GLN B 1 153 ? -5.762 -35.344 -13.656 1 97.75 153 GLN B O 1
ATOM 3196 N N . THR B 1 154 ? -4.43 -36.469 -15.078 1 98 154 THR B N 1
ATOM 3197 C CA . THR B 1 154 ? -3.348 -35.5 -14.969 1 98 154 THR B CA 1
ATOM 3198 C C . THR B 1 154 ? -3.768 -34.156 -15.547 1 98 154 THR B C 1
ATOM 3200 O O . THR B 1 154 ? -3.457 -33.094 -14.984 1 98 154 THR B O 1
ATOM 3203 N N . ARG B 1 155 ? -4.48 -34.125 -16.609 1 97.69 155 ARG B N 1
ATOM 3204 C CA . ARG B 1 155 ? -4.98 -32.875 -17.188 1 97.69 155 ARG B CA 1
ATOM 3205 C C . ARG B 1 155 ? -5.91 -32.156 -16.234 1 97.69 155 ARG B C 1
ATOM 3207 O O . ARG B 1 155 ? -5.891 -30.922 -16.141 1 97.69 155 ARG B O 1
ATOM 3214 N N . HIS B 1 156 ? -6.703 -33 -15.578 1 97.44 156 HIS B N 1
ATOM 3215 C CA . HIS B 1 156 ? -7.594 -32.406 -14.586 1 97.44 156 HIS B CA 1
ATOM 3216 C C . HIS B 1 156 ? -6.805 -31.75 -13.461 1 97.44 156 HIS B C 1
ATOM 3218 O O . HIS B 1 156 ? -7.125 -30.641 -13.039 1 97.44 156 HIS B O 1
ATOM 3224 N N . GLU B 1 157 ? -5.785 -32.406 -12.961 1 97.62 157 GLU B N 1
ATOM 3225 C CA . GLU B 1 157 ? -4.93 -31.844 -11.914 1 97.62 157 GLU B CA 1
ATOM 3226 C C . GLU B 1 157 ? -4.238 -30.562 -12.391 1 97.62 157 GLU B C 1
ATOM 3228 O O . GLU B 1 157 ? -4.148 -29.594 -11.641 1 97.62 157 GLU B O 1
ATOM 3233 N N . ILE B 1 158 ? -3.781 -30.609 -13.617 1 98.06 158 ILE B N 1
ATOM 3234 C CA . ILE B 1 158 ? -3.143 -29.422 -14.188 1 98.06 158 ILE B CA 1
ATOM 3235 C C . ILE B 1 158 ? -4.133 -28.266 -14.203 1 98.06 158 ILE B C 1
ATOM 3237 O O . ILE B 1 158 ? -3.777 -27.125 -13.859 1 98.06 158 ILE B O 1
ATOM 3241 N N . SER B 1 159 ? -5.363 -28.547 -14.586 1 97.25 159 SER B N 1
ATOM 3242 C CA . SER B 1 159 ? -6.379 -27.5 -14.641 1 97.25 159 SER B CA 1
ATOM 3243 C C . SER B 1 159 ? -6.621 -26.891 -13.266 1 97.25 159 SER B C 1
ATOM 3245 O O . SER B 1 159 ? -6.805 -25.672 -13.141 1 97.25 159 SER B O 1
ATOM 3247 N N . GLN B 1 160 ? -6.598 -27.656 -12.211 1 95.69 160 GLN B N 1
ATOM 3248 C CA . GLN B 1 160 ? -6.809 -27.172 -10.852 1 95.69 160 GLN B CA 1
ATOM 3249 C C . GLN B 1 160 ? -5.637 -26.312 -10.391 1 95.69 160 GLN B C 1
ATOM 3251 O O . GLN B 1 160 ? -5.84 -25.25 -9.805 1 95.69 160 GLN B O 1
ATOM 3256 N N . VAL B 1 161 ? -4.457 -26.797 -10.688 1 96.5 161 VAL B N 1
ATOM 3257 C CA . VAL B 1 161 ? -3.264 -26.062 -10.273 1 96.5 161 VAL B CA 1
ATOM 3258 C C . VAL B 1 161 ? -3.15 -24.766 -11.07 1 96.5 161 VAL B C 1
ATOM 3260 O O . VAL B 1 161 ? -2.719 -23.734 -10.539 1 96.5 161 VAL B O 1
ATOM 3263 N N . TYR B 1 162 ? -3.551 -24.812 -12.273 1 96 162 TYR B N 1
ATOM 3264 C CA . TYR B 1 162 ? -3.514 -23.625 -13.125 1 96 162 TYR B CA 1
ATOM 3265 C C . TYR B 1 162 ? -4.418 -22.531 -12.57 1 96 162 TYR B C 1
ATOM 3267 O O . TYR B 1 162 ? -4.055 -21.344 -12.586 1 96 162 TYR B O 1
ATOM 3275 N N . LYS B 1 163 ? -5.543 -22.859 -12.117 1 95.06 163 LYS B N 1
ATOM 3276 C CA . LYS B 1 163 ? -6.449 -21.891 -11.516 1 95.06 163 LYS B CA 1
ATOM 3277 C C . LYS B 1 163 ? -5.809 -21.219 -10.297 1 95.06 163 LYS B C 1
ATOM 3279 O O . LYS B 1 163 ? -5.914 -20.016 -10.117 1 95.06 163 LYS B O 1
ATOM 3284 N N . ARG B 1 164 ? -5.176 -22 -9.516 1 93.69 164 ARG B N 1
ATOM 3285 C CA . ARG B 1 164 ? -4.492 -21.453 -8.344 1 93.69 164 ARG B CA 1
ATOM 3286 C C . ARG B 1 164 ? -3.35 -20.531 -8.758 1 93.69 164 ARG B C 1
ATOM 3288 O O . ARG B 1 164 ? -3.111 -19.5 -8.117 1 93.69 164 ARG B O 1
ATOM 3295 N N . LYS B 1 165 ? -2.711 -20.984 -9.773 1 95.38 165 LYS B N 1
ATOM 3296 C CA . LYS B 1 165 ? -1.642 -20.156 -10.328 1 95.38 165 LYS B CA 1
ATOM 3297 C C . LYS B 1 165 ? -2.162 -18.766 -10.719 1 95.38 165 LYS B C 1
ATOM 3299 O O . LYS B 1 165 ? -1.521 -17.75 -10.438 1 95.38 165 LYS B O 1
ATOM 3304 N N . GLN B 1 166 ? -3.252 -18.719 -11.312 1 95.38 166 GLN B N 1
ATOM 3305 C CA . GLN B 1 166 ? -3.844 -17.453 -11.742 1 95.38 166 GLN B CA 1
ATOM 3306 C C . GLN B 1 166 ? -4.219 -16.594 -10.547 1 95.38 166 GLN B C 1
ATOM 3308 O O . GLN B 1 166 ? -4.012 -15.375 -10.57 1 95.38 166 GLN B O 1
ATOM 3313 N N . ASP B 1 167 ? -4.75 -17.188 -9.562 1 93.19 167 ASP B N 1
ATOM 3314 C CA . ASP B 1 167 ? -5.09 -16.469 -8.352 1 93.19 167 ASP B CA 1
ATOM 3315 C C . ASP B 1 167 ? -3.848 -15.82 -7.73 1 93.19 167 ASP B C 1
ATOM 3317 O O . ASP B 1 167 ? -3.902 -14.688 -7.25 1 93.19 167 ASP B O 1
ATOM 3321 N N . LEU B 1 168 ? -2.793 -16.547 -7.762 1 95.88 168 LEU B N 1
ATOM 3322 C CA . LEU B 1 168 ? -1.563 -16.062 -7.141 1 95.88 168 LEU B CA 1
ATOM 3323 C C . LEU B 1 168 ? -0.957 -14.914 -7.945 1 95.88 168 LEU B C 1
ATOM 3325 O O . LEU B 1 168 ? -0.297 -14.039 -7.383 1 95.88 168 LEU B O 1
ATOM 3329 N N . VAL B 1 169 ? -1.217 -14.898 -9.242 1 95.44 169 VAL B N 1
ATOM 3330 C CA . VAL B 1 169 ? -0.772 -13.781 -10.07 1 95.44 169 VAL B CA 1
ATOM 3331 C C . VAL B 1 169 ? -1.468 -12.5 -9.617 1 95.44 169 VAL B C 1
ATOM 3333 O O . VAL B 1 169 ? -0.827 -11.453 -9.469 1 95.44 169 VAL B O 1
ATOM 3336 N N . ILE B 1 170 ? -2.711 -12.609 -9.383 1 94.69 170 ILE B N 1
ATOM 3337 C CA . ILE B 1 170 ? -3.49 -11.461 -8.93 1 94.69 170 ILE B CA 1
ATOM 3338 C C . ILE B 1 170 ? -2.994 -11.008 -7.559 1 94.69 170 ILE B C 1
ATOM 3340 O O . ILE B 1 170 ? -2.787 -9.812 -7.332 1 94.69 170 ILE B O 1
ATOM 3344 N N . LEU B 1 171 ? -2.785 -11.977 -6.723 1 95.69 171 LEU B N 1
ATOM 3345 C CA . LEU B 1 171 ? -2.285 -11.648 -5.395 1 95.69 171 LEU B CA 1
ATOM 3346 C C . LEU B 1 171 ? -0.926 -10.961 -5.477 1 95.69 171 LEU B C 1
ATOM 3348 O O . LEU B 1 171 ? -0.698 -9.945 -4.82 1 95.69 171 LEU B O 1
ATOM 3352 N N . PHE B 1 172 ? -0.068 -11.555 -6.234 1 97.81 172 PHE B N 1
ATOM 3353 C CA . PHE B 1 172 ? 1.266 -10.977 -6.332 1 97.81 172 PHE B CA 1
ATOM 3354 C C . PHE B 1 172 ? 1.199 -9.555 -6.887 1 97.81 172 PHE B C 1
ATOM 3356 O O . PHE B 1 172 ? 1.934 -8.672 -6.434 1 97.81 172 PHE B O 1
ATOM 3363 N N . ASP B 1 173 ? 0.372 -9.219 -7.816 1 97 173 ASP B N 1
ATOM 3364 C CA . ASP B 1 173 ? 0.191 -7.875 -8.352 1 97 173 ASP B CA 1
ATOM 3365 C C . ASP B 1 173 ? -0.207 -6.895 -7.25 1 97 173 ASP B C 1
ATOM 3367 O O . ASP B 1 173 ? 0.328 -5.789 -7.172 1 97 173 ASP B O 1
ATOM 3371 N N . SER B 1 174 ? -1.104 -7.34 -6.477 1 97.12 174 SER B N 1
ATOM 3372 C CA . SER B 1 174 ? -1.551 -6.496 -5.371 1 97.12 174 SER B CA 1
ATOM 3373 C C . SER B 1 174 ? -0.437 -6.281 -4.352 1 97.12 174 SER B C 1
ATOM 3375 O O . SER B 1 174 ? -0.278 -5.18 -3.82 1 97.12 174 SER B O 1
ATOM 3377 N N . VAL B 1 175 ? 0.31 -7.316 -4.07 1 98.44 175 VAL B N 1
ATOM 3378 C CA . VAL B 1 175 ? 1.4 -7.238 -3.104 1 98.44 175 VAL B CA 1
ATOM 3379 C C . VAL B 1 175 ? 2.51 -6.34 -3.645 1 98.44 175 VAL B C 1
ATOM 3381 O O . VAL B 1 175 ? 3.148 -5.605 -2.887 1 98.44 175 VAL B O 1
ATOM 3384 N N . GLU B 1 176 ? 2.744 -6.426 -4.875 1 98.44 176 GLU B N 1
ATOM 3385 C CA . GLU B 1 176 ? 3.709 -5.523 -5.496 1 98.44 176 GLU B CA 1
ATOM 3386 C C . GLU B 1 176 ? 3.312 -4.066 -5.293 1 98.44 176 GLU B C 1
ATOM 3388 O O . GLU B 1 176 ? 4.141 -3.238 -4.91 1 98.44 176 GLU B O 1
ATOM 3393 N N . LYS B 1 177 ? 2.084 -3.773 -5.551 1 97.56 177 LYS B N 1
ATOM 3394 C CA . LYS B 1 177 ? 1.573 -2.426 -5.316 1 97.56 177 LYS B CA 1
ATOM 3395 C C . LYS B 1 177 ? 1.744 -2.02 -3.857 1 97.56 177 LYS B C 1
ATOM 3397 O O . LYS B 1 177 ? 2.107 -0.878 -3.564 1 97.56 177 LYS B O 1
ATOM 3402 N N . LEU B 1 178 ? 1.457 -2.912 -3.02 1 98.56 178 LEU B N 1
ATOM 3403 C CA . LEU B 1 178 ? 1.615 -2.67 -1.59 1 98.56 178 LEU B CA 1
ATOM 3404 C C . LEU B 1 178 ? 3.061 -2.314 -1.255 1 98.56 178 LEU B C 1
ATOM 3406 O O . LEU B 1 178 ? 3.314 -1.374 -0.5 1 98.56 178 LEU B O 1
ATOM 3410 N N . ALA B 1 179 ? 3.957 -3.086 -1.777 1 98.56 179 ALA B N 1
ATOM 3411 C CA . ALA B 1 179 ? 5.375 -2.854 -1.505 1 98.56 179 ALA B CA 1
ATOM 3412 C C . ALA B 1 179 ? 5.812 -1.486 -2.018 1 98.56 179 ALA B C 1
ATOM 3414 O O . ALA B 1 179 ? 6.547 -0.768 -1.334 1 98.56 179 ALA B O 1
ATOM 3415 N N . VAL B 1 180 ? 5.367 -1.098 -3.168 1 98.44 180 VAL B N 1
ATOM 3416 C CA . VAL B 1 180 ? 5.707 0.198 -3.746 1 98.44 180 VAL B CA 1
ATOM 3417 C C . VAL B 1 180 ? 5.168 1.317 -2.859 1 98.44 180 VAL B C 1
ATOM 3419 O O . VAL B 1 180 ? 5.895 2.252 -2.516 1 98.44 180 VAL B O 1
ATOM 3422 N N . THR B 1 181 ? 3.9 1.21 -2.516 1 98.25 181 THR B N 1
ATOM 3423 C CA . THR B 1 181 ? 3.275 2.24 -1.692 1 98.25 181 THR B CA 1
ATOM 3424 C C . THR B 1 181 ? 3.932 2.305 -0.316 1 98.25 181 THR B C 1
ATOM 3426 O O . THR B 1 181 ? 4.086 3.385 0.255 1 98.25 181 THR B O 1
ATOM 3429 N N . THR B 1 182 ? 4.281 1.144 0.208 1 98.69 182 THR B N 1
ATOM 3430 C CA . THR B 1 182 ? 4.965 1.106 1.496 1 98.69 182 THR B CA 1
ATOM 3431 C C . THR B 1 182 ? 6.293 1.852 1.425 1 98.69 182 THR B C 1
ATOM 3433 O O . THR B 1 182 ? 6.652 2.58 2.352 1 98.69 182 THR B O 1
ATOM 3436 N N . ALA B 1 183 ? 6.973 1.65 0.355 1 98.31 183 ALA B N 1
ATOM 3437 C CA . ALA B 1 183 ? 8.227 2.367 0.161 1 98.31 183 ALA B CA 1
ATOM 3438 C C . ALA B 1 183 ? 8.008 3.875 0.141 1 98.31 183 ALA B C 1
ATOM 3440 O O . ALA B 1 183 ? 8.766 4.633 0.746 1 98.31 183 ALA B O 1
ATOM 3441 N N . GLU B 1 184 ? 7.016 4.266 -0.565 1 97.81 184 GLU B N 1
ATOM 3442 C CA . GLU B 1 184 ? 6.664 5.68 -0.642 1 97.81 184 GLU B CA 1
ATOM 3443 C C . GLU B 1 184 ? 6.363 6.25 0.742 1 97.81 184 GLU B C 1
ATOM 3445 O O . GLU B 1 184 ? 6.84 7.332 1.091 1 97.81 184 GLU B O 1
ATOM 3450 N N . VAL B 1 185 ? 5.586 5.562 1.503 1 98.31 185 VAL B N 1
ATOM 3451 C CA . VAL B 1 185 ? 5.211 5.996 2.846 1 98.31 185 VAL B CA 1
ATOM 3452 C C . VAL B 1 185 ? 6.453 6.082 3.729 1 98.31 185 VAL B C 1
ATOM 3454 O O . VAL B 1 185 ? 6.629 7.051 4.469 1 98.31 185 VAL B O 1
ATOM 3457 N N . ALA B 1 186 ? 7.258 5.035 3.666 1 97.88 186 ALA B N 1
ATOM 3458 C CA . ALA B 1 186 ? 8.492 5.039 4.453 1 97.88 186 ALA B CA 1
ATOM 3459 C C . ALA B 1 186 ? 9.352 6.25 4.117 1 97.88 186 ALA B C 1
ATOM 3461 O O . ALA B 1 186 ? 9.875 6.914 5.012 1 97.88 186 ALA B O 1
ATOM 3462 N N . PHE B 1 187 ? 9.469 6.574 2.896 1 96.56 187 PHE B N 1
ATOM 3463 C CA . PHE B 1 187 ? 10.242 7.727 2.463 1 96.56 187 PHE B CA 1
ATOM 3464 C C . PHE B 1 187 ? 9.633 9.023 2.986 1 96.56 187 PHE B C 1
ATOM 3466 O O . PHE B 1 187 ? 10.328 9.867 3.549 1 96.56 187 PHE B O 1
ATOM 3473 N N . ALA B 1 188 ? 8.312 9.109 2.779 1 94.75 188 ALA B N 1
ATOM 3474 C CA . ALA B 1 188 ? 7.602 10.312 3.203 1 94.75 188 ALA B CA 1
ATOM 3475 C C . ALA B 1 188 ? 7.691 10.5 4.715 1 94.75 188 ALA B C 1
ATOM 3477 O O . ALA B 1 188 ? 7.684 11.633 5.211 1 94.75 188 ALA B O 1
ATOM 3478 N N . ALA B 1 189 ? 7.801 9.406 5.445 1 94.75 189 ALA B N 1
ATOM 3479 C CA . ALA B 1 189 ? 7.891 9.445 6.902 1 94.75 189 ALA B CA 1
ATOM 3480 C C . ALA B 1 189 ? 9.328 9.688 7.355 1 94.75 189 ALA B C 1
ATOM 3482 O O . ALA B 1 189 ? 9.594 9.82 8.555 1 94.75 189 ALA B O 1
ATOM 3483 N N . GLY B 1 190 ? 10.281 9.688 6.434 1 92.62 190 GLY B N 1
ATOM 3484 C CA . GLY B 1 190 ? 11.68 9.938 6.758 1 92.62 190 GLY B CA 1
ATOM 3485 C C . GLY B 1 190 ? 12.469 8.672 7 1 92.62 190 GLY B C 1
ATOM 3486 O O . GLY B 1 190 ? 13.633 8.727 7.41 1 92.62 190 GLY B O 1
ATOM 3487 N N . ALA B 1 191 ? 11.852 7.52 6.875 1 94.5 191 ALA B N 1
ATOM 3488 C CA . ALA B 1 191 ? 12.539 6.242 7.031 1 94.5 191 ALA B CA 1
ATOM 3489 C C . ALA B 1 191 ? 13.211 5.816 5.73 1 94.5 191 ALA B C 1
ATOM 3491 O O . ALA B 1 191 ? 12.844 4.805 5.133 1 94.5 191 ALA B O 1
ATOM 3492 N N . THR B 1 192 ? 14.281 6.391 5.375 1 94.5 192 THR B N 1
ATOM 3493 C CA . THR B 1 192 ? 14.906 6.25 4.062 1 94.5 192 THR B CA 1
ATOM 3494 C C . THR B 1 192 ? 15.492 4.852 3.891 1 94.5 192 THR B C 1
ATOM 3496 O O . THR B 1 192 ? 15.344 4.238 2.834 1 94.5 192 THR B O 1
ATOM 3499 N N . TYR B 1 193 ? 16.125 4.375 4.914 1 94.38 193 TYR B N 1
ATOM 3500 C CA . TYR B 1 193 ? 16.719 3.043 4.805 1 94.38 193 TYR B CA 1
ATOM 3501 C C . TYR B 1 193 ? 15.625 1.989 4.613 1 94.38 193 TYR B C 1
ATOM 3503 O O . TYR B 1 193 ? 15.773 1.08 3.793 1 94.38 193 TYR B O 1
ATOM 3511 N N . ALA B 1 194 ? 14.602 2.104 5.41 1 95.81 194 ALA B N 1
ATOM 3512 C CA . ALA B 1 194 ? 13.5 1.161 5.281 1 95.81 194 ALA B CA 1
ATOM 3513 C C . ALA B 1 194 ? 12.898 1.207 3.877 1 95.81 194 ALA B C 1
ATOM 3515 O O . ALA B 1 194 ? 12.562 0.168 3.307 1 95.81 194 ALA B O 1
ATOM 3516 N N . SER B 1 195 ? 12.75 2.369 3.342 1 97.5 195 SER B N 1
ATOM 3517 C CA . SER B 1 195 ? 12.25 2.557 1.983 1 97.5 195 SER B CA 1
ATOM 3518 C C . SER B 1 195 ? 13.133 1.84 0.965 1 97.5 195 SER B C 1
ATOM 3520 O O . SER B 1 195 ? 12.633 1.089 0.124 1 97.5 195 SER B O 1
ATOM 3522 N N . THR B 1 196 ? 14.391 1.998 1.1 1 97.5 196 THR B N 1
ATOM 3523 C CA . THR B 1 196 ? 15.336 1.365 0.184 1 97.5 196 THR B CA 1
ATOM 3524 C C . THR B 1 196 ? 15.32 -0.152 0.351 1 97.5 196 THR B C 1
ATOM 3526 O O . THR B 1 196 ? 15.344 -0.891 -0.635 1 97.5 196 THR B O 1
ATOM 3529 N N . SER B 1 197 ? 15.211 -0.618 1.515 1 97.31 197 SER B N 1
ATOM 3530 C CA . SER B 1 197 ? 15.234 -2.045 1.815 1 97.31 197 SER B CA 1
ATOM 3531 C C . SER B 1 197 ? 14.07 -2.771 1.154 1 97.31 197 SER B C 1
ATOM 3533 O O . SER B 1 197 ? 14.25 -3.818 0.532 1 97.31 197 SER B O 1
ATOM 3535 N N . ILE B 1 198 ? 12.922 -2.199 1.3 1 98.38 198 ILE B N 1
ATOM 3536 C CA . ILE B 1 198 ? 11.766 -2.873 0.726 1 98.38 198 ILE B CA 1
ATOM 3537 C C . ILE B 1 198 ? 11.82 -2.793 -0.798 1 98.38 198 ILE B C 1
ATOM 3539 O O . ILE B 1 198 ? 11.367 -3.705 -1.491 1 98.38 198 ILE B O 1
ATOM 3543 N N . GLY B 1 199 ? 12.367 -1.753 -1.308 1 97.88 199 GLY B N 1
ATOM 3544 C CA . GLY B 1 199 ? 12.602 -1.682 -2.74 1 97.88 199 GLY B CA 1
ATOM 3545 C C . GLY B 1 199 ? 13.492 -2.797 -3.258 1 97.88 199 GLY B C 1
ATOM 3546 O O . GLY B 1 199 ? 13.203 -3.404 -4.289 1 97.88 199 GLY B O 1
ATOM 3547 N N . GLU B 1 200 ? 14.469 -3.068 -2.588 1 97 200 GLU B N 1
ATOM 3548 C CA . GLU B 1 200 ? 15.383 -4.145 -2.961 1 97 200 GLU B CA 1
ATOM 3549 C C . GLU B 1 200 ? 14.703 -5.508 -2.865 1 97 200 GLU B C 1
ATOM 3551 O O . GLU B 1 200 ? 14.898 -6.363 -3.73 1 97 200 GLU B O 1
ATOM 3556 N N . ARG B 1 201 ? 14 -5.668 -1.854 1 97.75 201 ARG B N 1
ATOM 3557 C CA . ARG B 1 201 ? 13.273 -6.922 -1.681 1 97.75 201 ARG B CA 1
ATOM 3558 C C . ARG B 1 201 ? 12.273 -7.137 -2.809 1 97.75 201 ARG B C 1
ATOM 3560 O O . ARG B 1 201 ? 12.125 -8.25 -3.312 1 97.75 201 ARG B O 1
ATOM 3567 N N . LEU B 1 202 ? 11.609 -6.074 -3.102 1 98.62 202 LEU B N 1
ATOM 3568 C CA . LEU B 1 202 ? 10.648 -6.152 -4.203 1 98.62 202 LEU B CA 1
ATOM 3569 C C . LEU B 1 202 ? 11.352 -6.535 -5.504 1 98.62 202 LEU B C 1
ATOM 3571 O O . LEU B 1 202 ? 10.859 -7.383 -6.25 1 98.62 202 LEU B O 1
ATOM 3575 N N . TYR B 1 203 ? 12.477 -5.945 -5.73 1 97.75 203 TYR B N 1
ATOM 3576 C CA . TYR B 1 203 ? 13.234 -6.254 -6.938 1 97.75 203 TYR B CA 1
ATOM 3577 C C . TYR B 1 203 ? 13.617 -7.73 -6.98 1 97.75 203 TYR B C 1
ATOM 3579 O O . TYR B 1 203 ? 13.43 -8.398 -8 1 97.75 203 TYR B O 1
ATOM 3587 N N . SER B 1 204 ? 14.125 -8.211 -5.93 1 97.94 204 SER B N 1
ATOM 3588 C CA . SER B 1 204 ? 14.5 -9.617 -5.836 1 97.94 204 SER B CA 1
ATOM 3589 C C . SER B 1 204 ? 13.297 -10.531 -6.051 1 97.94 204 SER B C 1
ATOM 3591 O O . SER B 1 204 ? 13.391 -11.539 -6.758 1 97.94 204 SER B O 1
ATOM 3593 N N . ALA B 1 205 ? 12.195 -10.141 -5.453 1 98.38 205 ALA B N 1
ATOM 3594 C CA . ALA B 1 205 ? 10.969 -10.93 -5.574 1 98.38 205 ALA B CA 1
ATOM 3595 C C . ALA B 1 205 ? 10.492 -10.984 -7.023 1 98.38 205 ALA B C 1
ATOM 3597 O O . ALA B 1 205 ? 10.141 -12.055 -7.527 1 98.38 205 ALA B O 1
ATOM 3598 N N . VAL B 1 206 ? 10.492 -9.883 -7.688 1 98.19 206 VAL B N 1
ATOM 3599 C CA . VAL B 1 206 ? 10.047 -9.805 -9.078 1 98.19 206 VAL B CA 1
ATOM 3600 C C . VAL B 1 206 ? 10.953 -10.664 -9.961 1 98.19 206 VAL B C 1
ATOM 3602 O O . VAL B 1 206 ? 10.461 -11.391 -10.828 1 98.19 206 VAL B O 1
ATOM 3605 N N . ARG B 1 207 ? 12.172 -10.672 -9.711 1 97.81 207 ARG B N 1
ATOM 3606 C CA . ARG B 1 207 ? 13.117 -11.477 -10.477 1 97.81 207 ARG B CA 1
ATOM 3607 C C . ARG B 1 207 ? 12.867 -12.961 -10.273 1 97.81 207 ARG B C 1
ATOM 3609 O O . ARG B 1 207 ? 12.875 -13.742 -11.227 1 97.81 207 ARG B O 1
ATOM 3616 N N . GLU B 1 208 ? 12.695 -13.289 -9.086 1 97.75 208 GLU B N 1
ATOM 3617 C CA . GLU B 1 208 ? 12.43 -14.688 -8.766 1 97.75 208 GLU B CA 1
ATOM 3618 C C . GLU B 1 208 ? 11.172 -15.18 -9.484 1 97.75 208 GLU B C 1
ATOM 3620 O O . GLU B 1 208 ? 11.172 -16.25 -10.086 1 97.75 208 GLU B O 1
ATOM 3625 N N . ILE B 1 209 ? 10.133 -14.383 -9.453 1 98.19 209 ILE B N 1
ATOM 3626 C CA . ILE B 1 209 ? 8.859 -14.773 -10.055 1 98.19 209 ILE B CA 1
ATOM 3627 C C . ILE B 1 209 ? 9.016 -14.883 -11.57 1 98.19 209 ILE B C 1
ATOM 3629 O O . ILE B 1 209 ? 8.469 -15.797 -12.188 1 98.19 209 ILE B O 1
ATOM 3633 N N . GLN B 1 210 ? 9.75 -14.047 -12.125 1 97.25 210 GLN B N 1
ATOM 3634 C CA . GLN B 1 210 ? 9.984 -14.078 -13.562 1 97.25 210 GLN B CA 1
ATOM 3635 C C . GLN B 1 210 ? 10.711 -15.359 -13.969 1 97.25 210 GLN B C 1
ATOM 3637 O O . GLN B 1 210 ? 10.375 -15.984 -14.977 1 97.25 210 GLN B O 1
ATOM 3642 N N . GLN B 1 211 ? 11.625 -15.789 -13.234 1 97.31 211 GLN B N 1
ATOM 3643 C CA . GLN B 1 211 ? 12.367 -17.016 -13.516 1 97.31 211 GLN B CA 1
ATOM 3644 C C . GLN B 1 211 ? 11.461 -18.234 -13.422 1 97.31 211 GLN B C 1
ATOM 3646 O O . GLN B 1 211 ? 11.539 -19.141 -14.25 1 97.31 211 GLN B O 1
ATOM 3651 N N . LEU B 1 212 ? 10.648 -18.203 -12.414 1 97.19 212 LEU B N 1
ATOM 3652 C CA . LEU B 1 212 ? 9.711 -19.297 -12.234 1 97.19 212 LEU B CA 1
ATOM 3653 C C . LEU B 1 212 ? 8.75 -19.406 -13.414 1 97.19 212 LEU B C 1
ATOM 3655 O O . LEU B 1 212 ? 8.477 -20.5 -13.906 1 97.19 212 LEU B O 1
ATOM 3659 N N . ARG B 1 213 ? 8.312 -18.281 -13.82 1 96.75 213 ARG B N 1
ATOM 3660 C CA . ARG B 1 213 ? 7.387 -18.25 -14.953 1 96.75 213 ARG B CA 1
ATOM 3661 C C . ARG B 1 213 ? 8.07 -18.734 -16.234 1 96.75 213 ARG B C 1
ATOM 3663 O O . ARG B 1 213 ? 7.453 -19.422 -17.047 1 96.75 213 ARG B O 1
ATOM 3670 N N . ALA B 1 214 ? 9.312 -18.453 -16.375 1 96.81 214 ALA B N 1
ATOM 3671 C CA . ALA B 1 214 ? 10.07 -18.891 -17.531 1 96.81 214 ALA B CA 1
ATOM 3672 C C . ALA B 1 214 ? 10.18 -20.422 -17.578 1 96.81 214 ALA B C 1
ATOM 3674 O O . ALA B 1 214 ? 10.07 -21.031 -18.641 1 96.81 214 ALA B O 1
ATOM 3675 N N . THR B 1 215 ? 10.414 -20.969 -16.453 1 97.19 215 THR B N 1
ATOM 3676 C CA . THR B 1 215 ? 10.508 -22.422 -16.359 1 97.19 215 THR B CA 1
ATOM 3677 C C . THR B 1 215 ? 9.18 -23.078 -16.75 1 97.19 215 THR B C 1
ATOM 3679 O O . THR B 1 215 ? 9.156 -24.062 -17.484 1 97.19 215 THR B O 1
ATOM 3682 N N . SER B 1 216 ? 8.125 -22.484 -16.219 1 97.56 216 SER B N 1
ATOM 3683 C CA . SER B 1 216 ? 6.801 -23 -16.562 1 97.56 216 SER B CA 1
ATOM 3684 C C . SER B 1 216 ? 6.508 -22.828 -18.062 1 97.56 216 SER B C 1
ATOM 3686 O O . SER B 1 216 ? 5.922 -23.703 -18.688 1 97.56 216 SER B O 1
ATOM 3688 N N . ASP B 1 217 ? 6.887 -21.734 -18.594 1 97.44 217 ASP B N 1
ATOM 3689 C CA . ASP B 1 217 ? 6.699 -21.469 -20.016 1 97.44 217 ASP B CA 1
ATOM 3690 C C . ASP B 1 217 ? 7.457 -22.5 -20.859 1 97.44 217 ASP B C 1
ATOM 3692 O O . ASP B 1 217 ? 6.957 -22.953 -21.891 1 97.44 217 ASP B O 1
ATOM 3696 N N . GLU B 1 218 ? 8.586 -22.859 -20.453 1 98 218 GLU B N 1
ATOM 3697 C CA . GLU B 1 218 ? 9.375 -23.859 -21.156 1 98 218 GLU B CA 1
ATOM 3698 C C . GLU B 1 218 ? 8.703 -25.219 -21.109 1 98 218 GLU B C 1
ATOM 3700 O O . GLU B 1 218 ? 8.648 -25.938 -22.125 1 98 218 GLU B O 1
ATOM 3705 N N . ALA B 1 219 ? 8.234 -25.562 -19.953 1 98 219 ALA B N 1
ATOM 3706 C CA . ALA B 1 219 ? 7.508 -26.828 -19.828 1 98 219 ALA B CA 1
ATOM 3707 C C . ALA B 1 219 ? 6.301 -26.859 -20.75 1 98 219 ALA B C 1
ATOM 3709 O O . ALA B 1 219 ? 6.035 -27.875 -21.406 1 98 219 ALA B O 1
ATOM 3710 N N . ASP B 1 220 ? 5.609 -25.734 -20.844 1 97.75 220 ASP B N 1
ATOM 3711 C CA . ASP B 1 220 ? 4.449 -25.641 -21.734 1 97.75 220 ASP B CA 1
ATOM 3712 C C . ASP B 1 220 ? 4.852 -25.812 -23.188 1 97.75 220 ASP B C 1
ATOM 3714 O O . ASP B 1 220 ? 4.141 -26.453 -23.969 1 97.75 220 ASP B O 1
ATOM 3718 N N . LYS B 1 221 ? 5.906 -25.266 -23.547 1 98.12 221 LYS B N 1
ATOM 3719 C CA . LYS B 1 221 ? 6.398 -25.391 -24.906 1 98.12 221 LYS B CA 1
ATOM 3720 C C . LYS B 1 221 ? 6.719 -26.859 -25.234 1 98.12 221 LYS B C 1
ATOM 3722 O O . LYS B 1 221 ? 6.371 -27.344 -26.312 1 98.12 221 LYS B O 1
ATOM 3727 N N . ASN B 1 222 ? 7.352 -27.562 -24.328 1 98.12 222 ASN B N 1
ATOM 3728 C CA . ASN B 1 222 ? 7.664 -28.969 -24.516 1 98.12 222 ASN B CA 1
ATOM 3729 C C . ASN B 1 222 ? 6.398 -29.812 -24.625 1 98.12 222 ASN B C 1
ATOM 3731 O O . ASN B 1 222 ? 6.316 -30.703 -25.469 1 98.12 222 ASN B O 1
ATOM 3735 N N . LEU B 1 223 ? 5.48 -29.484 -23.797 1 98.56 223 LEU B N 1
ATOM 3736 C CA . LEU B 1 223 ? 4.215 -30.219 -23.828 1 98.56 223 LEU B CA 1
ATOM 3737 C C . LEU B 1 223 ? 3.535 -30.047 -25.188 1 98.56 223 LEU B C 1
ATOM 3739 O O . LEU B 1 223 ? 3.057 -31.016 -25.766 1 98.56 223 LEU B O 1
ATOM 3743 N N . ARG B 1 224 ? 3.482 -28.844 -25.641 1 97.94 224 ARG B N 1
ATOM 3744 C CA . ARG B 1 224 ? 2.875 -28.578 -26.938 1 97.94 224 ARG B CA 1
ATOM 3745 C C . ARG B 1 224 ? 3.566 -29.375 -28.047 1 97.94 224 ARG B C 1
ATOM 3747 O O . ARG 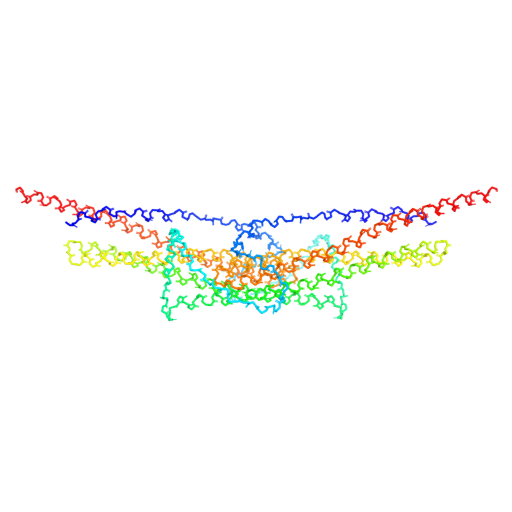B 1 224 ? 2.902 -29.953 -28.906 1 97.94 224 ARG B O 1
ATOM 3754 N N . SER B 1 225 ? 4.855 -29.453 -27.984 1 97.38 225 SER B N 1
ATOM 3755 C CA . SER B 1 225 ? 5.625 -30.203 -28.984 1 97.38 225 SER B CA 1
ATOM 3756 C C . SER B 1 225 ? 5.285 -31.688 -28.938 1 97.38 225 SER B C 1
ATOM 3758 O O . SER B 1 225 ? 5.07 -32.312 -29.969 1 97.38 225 SER B O 1
ATOM 3760 N N . VAL B 1 226 ? 5.234 -32.219 -27.766 1 97.19 226 VAL B N 1
ATOM 3761 C CA . VAL B 1 226 ? 4.953 -33.656 -27.594 1 97.19 226 VAL B CA 1
ATOM 3762 C C . VAL B 1 226 ? 3.51 -33.938 -28 1 97.19 226 VAL B C 1
ATOM 3764 O O . VAL B 1 226 ? 3.227 -35 -28.594 1 97.19 226 VAL B O 1
ATOM 3767 N N . GLU B 1 227 ? 2.572 -33.062 -27.688 1 96.62 227 GLU B N 1
ATOM 3768 C CA . GLU B 1 227 ? 1.178 -33.219 -28.078 1 96.62 227 GLU B CA 1
ATOM 3769 C C . GLU B 1 227 ? 1.037 -33.281 -29.609 1 96.62 227 GLU B C 1
ATOM 3771 O O . GLU B 1 227 ? 0.315 -34.125 -30.141 1 96.62 227 GLU B O 1
ATOM 3776 N N . VAL B 1 228 ? 1.725 -32.375 -30.281 1 95.56 228 VAL B N 1
ATOM 3777 C CA . VAL B 1 228 ? 1.679 -32.344 -31.734 1 95.56 228 VAL B CA 1
ATOM 3778 C C . VAL B 1 228 ? 2.225 -33.656 -32.312 1 95.56 228 VAL B C 1
ATOM 3780 O O . VAL B 1 228 ? 1.619 -34.25 -33.188 1 95.56 228 VAL B O 1
ATOM 3783 N N . GLN B 1 229 ? 3.318 -34.188 -31.781 1 93.75 229 GLN B N 1
ATOM 3784 C CA . GLN B 1 229 ? 3.912 -35.438 -32.219 1 93.75 229 GLN B CA 1
ATOM 3785 C C . GLN B 1 229 ? 2.975 -36.625 -31.953 1 93.75 229 GLN B C 1
ATOM 3787 O O . GLN B 1 229 ? 2.82 -37.5 -32.781 1 93.75 229 GLN B O 1
ATOM 3792 N N . SER B 1 230 ? 2.443 -36.625 -30.781 1 92.12 230 SER B N 1
ATOM 3793 C CA . SER B 1 230 ? 1.525 -37.688 -30.406 1 92.12 230 SER B CA 1
ATOM 3794 C C . SER B 1 230 ? 0.322 -37.719 -31.344 1 92.12 230 SER B C 1
ATOM 3796 O O . SER B 1 230 ? -0.11 -38.812 -31.734 1 92.12 230 SER B O 1
ATOM 3798 N N . ILE B 1 231 ? -0.184 -36.594 -31.703 1 92.25 231 ILE B N 1
ATOM 3799 C CA . ILE B 1 231 ? -1.34 -36.531 -32.594 1 92.25 231 ILE B CA 1
ATOM 3800 C C . ILE B 1 231 ? -0.96 -37.031 -33.969 1 92.25 231 ILE B C 1
ATOM 3802 O O . ILE B 1 231 ? -1.718 -37.781 -34.594 1 92.25 231 ILE B O 1
ATOM 3806 N N . GLU B 1 232 ? 0.211 -36.75 -34.438 1 92.38 232 GLU B N 1
ATOM 3807 C CA . GLU B 1 232 ? 0.675 -37.188 -35.75 1 92.38 232 GLU B CA 1
ATOM 3808 C C . GLU B 1 232 ? 0.818 -38.719 -35.781 1 92.38 232 GLU B C 1
ATOM 3810 O O . GLU B 1 232 ? 0.349 -39.375 -36.75 1 92.38 232 GLU B O 1
ATOM 3815 N N . VAL B 1 233 ? 1.412 -39.281 -34.781 1 90.81 233 VAL B N 1
ATOM 3816 C CA . VAL B 1 233 ? 1.664 -40.719 -34.75 1 90.81 233 VAL B CA 1
ATOM 3817 C C . VAL B 1 233 ? 0.344 -41.469 -34.594 1 90.81 233 VAL B C 1
ATOM 3819 O O . VAL B 1 233 ? 0.125 -42.5 -35.25 1 90.81 233 VAL B O 1
ATOM 3822 N N . MET B 1 234 ? -0.474 -40.969 -33.75 1 89.12 234 MET B N 1
ATOM 3823 C CA . MET B 1 234 ? -1.759 -41.625 -33.531 1 89.12 234 MET B CA 1
ATOM 3824 C C . MET B 1 234 ? -2.619 -41.562 -34.781 1 89.12 234 MET B C 1
ATOM 3826 O O . MET B 1 234 ? -3.316 -42.531 -35.094 1 89.12 234 MET B O 1
ATOM 3830 N N . THR B 1 235 ? -2.592 -40.438 -35.469 1 89.62 235 THR B N 1
ATOM 3831 C CA . THR B 1 235 ? -3.357 -40.312 -36.719 1 89.62 235 THR B CA 1
ATOM 3832 C C . THR B 1 235 ? -2.855 -41.312 -37.75 1 89.62 235 THR B C 1
ATOM 3834 O O . THR B 1 235 ? -3.652 -41.969 -38.438 1 89.62 235 THR B O 1
ATOM 3837 N N . LYS B 1 236 ? -1.577 -41.5 -37.875 1 89.62 236 LYS B N 1
ATOM 3838 C CA . LYS B 1 236 ? -0.994 -42.469 -38.812 1 89.62 236 LYS B CA 1
ATOM 3839 C C . LYS B 1 236 ? -1.364 -43.906 -38.469 1 89.62 236 LYS B C 1
ATOM 3841 O O . LYS B 1 236 ? -1.641 -44.719 -39.344 1 89.62 236 LYS B O 1
ATOM 3846 N N . HIS B 1 237 ? -1.316 -44.188 -37.188 1 87.62 237 HIS B N 1
ATOM 3847 C CA . HIS B 1 237 ? -1.668 -45.531 -36.719 1 87.62 237 HIS B CA 1
ATOM 3848 C C . HIS B 1 237 ? -3.119 -45.875 -37.031 1 87.62 237 HIS B C 1
ATOM 3850 O O . HIS B 1 237 ? -3.424 -47 -37.469 1 87.62 237 HIS B O 1
ATOM 3856 N N . GLU B 1 238 ? -3.975 -44.938 -36.875 1 85 238 GLU B N 1
ATOM 3857 C CA . GLU B 1 238 ? -5.391 -45.156 -37.156 1 85 238 GLU B CA 1
ATOM 3858 C C . GLU B 1 238 ? -5.629 -45.344 -38.656 1 85 238 GLU B C 1
ATOM 3860 O O . GLU B 1 238 ? -6.441 -46.188 -39.062 1 85 238 GLU B O 1
ATOM 3865 N N . GLN B 1 239 ? -4.938 -44.562 -39.438 1 86.5 239 GLN B N 1
ATOM 3866 C CA . GLN B 1 239 ? -5.07 -44.719 -40.875 1 86.5 239 GLN B CA 1
ATOM 3867 C C . GLN B 1 239 ? -4.59 -46.094 -41.344 1 86.5 239 GLN B C 1
ATOM 3869 O O . GLN B 1 239 ? -5.211 -46.719 -42.188 1 86.5 239 GLN B O 1
ATOM 3874 N N . ASN B 1 240 ? -3.535 -46.625 -40.75 1 85.88 240 ASN B N 1
ATOM 3875 C CA . ASN B 1 240 ? -2.994 -47.938 -41.094 1 85.88 240 ASN B CA 1
ATOM 3876 C C . ASN B 1 240 ? -3.922 -49.062 -40.656 1 85.88 240 ASN B C 1
ATOM 3878 O O . ASN B 1 240 ? -4.074 -50.062 -41.375 1 85.88 240 ASN B O 1
ATOM 3882 N N . LYS B 1 241 ? -4.488 -48.875 -39.562 1 82.56 241 LYS B N 1
ATOM 3883 C CA . LYS B 1 241 ? -5.426 -49.906 -39.062 1 82.56 241 LYS B CA 1
ATOM 3884 C C . LYS B 1 241 ? -6.664 -49.969 -39.969 1 82.56 241 LYS B C 1
ATOM 3886 O O . LYS B 1 241 ? -7.18 -51.062 -40.219 1 82.56 241 LYS B O 1
ATOM 3891 N N . GLU B 1 242 ? -7.113 -48.844 -40.469 1 81.81 242 GLU B N 1
ATOM 3892 C CA . GLU B 1 242 ? -8.273 -48.812 -41.344 1 81.81 242 GLU B CA 1
ATOM 3893 C C . GLU B 1 242 ? -7.977 -49.5 -42.688 1 81.81 242 GLU B C 1
ATOM 3895 O O . GLU B 1 242 ? -8.82 -50.219 -43.219 1 81.81 242 GLU B O 1
ATOM 3900 N N . VAL B 1 243 ? -6.836 -49.219 -43.156 1 84.56 243 VAL B N 1
ATOM 3901 C CA . VAL B 1 243 ? -6.434 -49.844 -44.438 1 84.56 243 VAL B CA 1
ATOM 3902 C C . VAL B 1 243 ? -6.332 -51.344 -44.281 1 84.56 243 VAL B C 1
ATOM 3904 O O . VAL B 1 243 ? -6.754 -52.094 -45.156 1 84.56 243 VAL B O 1
ATOM 3907 N N . HIS B 1 244 ? -5.859 -51.875 -43.188 1 82.88 244 HIS B N 1
ATOM 3908 C CA . HIS B 1 244 ? -5.707 -53.281 -42.938 1 82.88 244 HIS B CA 1
ATOM 3909 C C . HIS B 1 244 ? -7.062 -53.969 -42.75 1 82.88 244 HIS B C 1
ATOM 3911 O O . HIS B 1 244 ? -7.289 -55.062 -43.281 1 82.88 244 HIS B O 1
ATOM 3917 N N . ASP B 1 245 ? -7.941 -53.312 -42.156 1 80.25 245 ASP B N 1
ATOM 3918 C CA . ASP B 1 245 ? -9.273 -53.844 -41.938 1 80.25 245 ASP B CA 1
ATOM 3919 C C . ASP B 1 245 ? -10.055 -53.938 -43.25 1 80.25 245 ASP B C 1
ATOM 3921 O O . ASP B 1 245 ? -10.797 -54.906 -43.469 1 80.25 245 ASP B O 1
ATOM 3925 N N . ARG B 1 246 ? -9.93 -53 -44.156 1 81.12 246 ARG B N 1
ATOM 3926 C CA . ARG B 1 246 ? -10.594 -53 -45.469 1 81.12 246 ARG B CA 1
ATOM 3927 C C . ARG B 1 246 ? -10.031 -54.094 -46.344 1 81.12 246 ARG B C 1
ATOM 3929 O O . ARG B 1 246 ? -10.773 -54.75 -47.094 1 81.12 246 ARG B O 1
ATOM 3936 N N . ALA B 1 247 ? -8.852 -54.438 -46.188 1 81.12 247 ALA B N 1
ATOM 3937 C CA . ALA B 1 247 ? -8.203 -55.469 -47 1 81.12 247 ALA B CA 1
ATOM 3938 C C . ALA B 1 247 ? -8.641 -56.844 -46.562 1 81.12 247 ALA B C 1
ATOM 3940 O O . ALA B 1 247 ? -8.734 -57.781 -47.375 1 81.12 247 ALA B O 1
ATOM 3941 N N . ASN B 1 248 ? -8.805 -57 -45.344 1 77.38 248 ASN B N 1
ATOM 3942 C CA . ASN B 1 248 ? -9.195 -58.312 -44.844 1 77.38 248 ASN B CA 1
ATOM 3943 C C . ASN B 1 248 ? -10.672 -58.594 -45.094 1 77.38 248 ASN B C 1
ATOM 3945 O O . ASN B 1 248 ? -11.125 -59.719 -44.938 1 77.38 248 ASN B O 1
ATOM 3949 N N . LYS B 1 249 ? -11.484 -57.594 -45.219 1 78.62 249 LYS B N 1
ATOM 3950 C CA . LYS B 1 249 ? -12.898 -57.812 -45.5 1 78.62 249 LYS B CA 1
ATOM 3951 C C . LYS B 1 249 ? -13.125 -58.062 -47 1 78.62 249 LYS B C 1
ATOM 3953 O O . LYS B 1 249 ? -14.172 -58.562 -47.406 1 78.62 249 LYS B O 1
ATOM 3958 N N . THR B 1 250 ? -12.266 -57.844 -47.844 1 63.03 250 THR B N 1
ATOM 3959 C CA . THR B 1 250 ? -12.398 -58.281 -49.219 1 63.03 250 THR B CA 1
ATOM 3960 C C . THR B 1 250 ? -11.727 -59.656 -49.438 1 63.03 250 THR B C 1
ATOM 3962 O O . THR B 1 250 ? -10.602 -59.875 -49 1 63.03 250 THR B O 1
#